Protein 6GHF (pdb70)

Radius of gyration: 22.32 Å; Cα contacts (8 Å, |Δi|>4): 553; chains: 2; bounding box: 52×51×59 Å

Nearest PDB structures (foldseek):
  6ghf-assembly1_B  TM=1.005E+00  e=4.040E-38  synthetic construct
  7dwf-assembly2_B  TM=9.422E-01  e=3.151E-17  Salix babylonica
  7dwe-assembly1_A  TM=9.099E-01  e=1.909E-17  Salix babylonica
  8a0p-assembly1_A  TM=9.047E-01  e=6.147E-17  Populus trichocarpa
  7zvp-assembly1_A  TM=9.315E-01  e=9.408E-16  Populus trichocarpa

Secondary structure (DSSP, 8-state):
---EEE--TT-HHHHHHHHHHHHTT---EEE---SSS--HHHHTT-TTT--S-EEEETTEEEESHHHHHHHHHHH--SS-SS-SSHHHHHHHHHHHHHHHHHGGGTTTTTT--THHHHT--HHHHHHHHHHHHH--SSSSSSSSSS--HHHHHTHHHHTHHHHHTTTTT-----TTT-HHHHHHHTTTTSSTTHHHHS--HHHHHHHH--/---EEEE-SS-HHHHHHHHHHHHTT---EEEE--SSS--HHHHTT-TTT--S-EEEETTEEEESHHHHHHHHHTTS-SS--S-SSHHHHHHHHHHHHHHHHHGGGGGGTTS--HHHHHT--HHHHHHHHTTTTT-SSSSSSSSSSS--HHHHHTHHHHTTTTTTHHHHT---SSTTT-HHHHTTGGGGT--TTHHHHS--HHHHHHH-

Solvent-accessible surface area: 21646 Å² total; per-residue (Å²): 140,93,18,40,1,10,0,45,160,34,16,24,77,4,4,4,2,22,0,0,2,70,25,3,57,13,142,54,97,70,75,107,18,149,155,52,137,55,41,118,66,0,58,160,49,2,78,52,39,102,89,18,6,0,0,0,25,67,86,152,35,1,10,36,9,48,8,0,1,7,9,2,15,98,57,68,180,111,45,83,5,15,34,102,67,44,39,121,49,0,60,13,12,12,47,2,65,15,1,69,72,2,32,127,3,33,50,28,2,41,95,64,62,164,110,102,18,141,160,51,144,32,5,61,101,19,0,86,40,2,12,138,61,26,54,7,96,146,116,123,26,36,20,50,101,78,1,0,4,2,0,1,0,0,1,13,0,0,8,21,6,38,24,16,10,92,50,39,229,69,139,8,16,18,74,138,100,2,70,44,2,68,152,5,7,64,2,57,63,78,38,100,59,2,140,103,28,14,29,86,182,116,68,20,66,86,145,91,151,114,17,42,0,7,0,51,144,36,13,32,78,3,4,6,0,19,0,0,0,27,38,18,70,35,148,52,108,72,57,114,22,121,160,53,130,51,41,83,59,5,54,140,37,1,81,48,58,106,139,15,6,0,0,0,15,94,105,138,33,2,10,51,11,18,2,0,0,8,11,0,3,38,70,74,104,145,53,87,13,14,39,115,57,40,54,122,31,0,45,14,22,13,57,0,72,15,4,45,73,13,32,124,24,18,44,50,6,5,92,77,52,156,91,63,51,153,164,31,147,28,4,58,125,16,3,75,23,7,22,135,65,28,66,38,98,163,98,118,31,30,24,53,85,108,8,2,5,4,3,4,0,1,2,12,4,3,8,15,5,38,17,18,13,67,52,33,192,59,152,4,10,22,46,155,89,0,66,80,4,63,133,18,16,93,8,43,64,101,31,96,44,1,113,104,30,9,32,90,149,97,71,17,46,68,123,52,112,128

B-factor: mean 82.18, std 32.23, range [24.27, 216.81]

Sequence (418 aa):
EEVKVYGMMASPFVSRVEIALKLKGVEYKYELEKFGNFSDTLIKYNPVYKKVPVFVHNDRPISESLVILEYIDETWKQNPLLPSDPYKRALVRFWTKFIDDKCLSAARKATFSIDEKEREKGIEETEEAFQILENELKDKFFGGDEIGIVDIAGIFIAFWFPIVQEATRLKLFTSEKFPKLHKWSEDLSNHPIVKEILPPRESLLAYFEEVKVYGMMASPFVSRVEIALKLKGVEYKYELEKFGNFSDTLIKYNPVYKKVPVFVHNDRPISESLVILEYIDETWKQNPLLPSDPYKRALVRFWTKFIDDKCLSAARKATFSIDEKEREKGIEETEEAFQILENELKDKFFGGDEIGIVDIAGIFIAFWFPIVQEATRLKLFTSEKFPKLHKWSEDLSNHPIVKEILPPRESLLAYFKA

Foldseek 3Di:
DWKEWEEALADLLSLLLCVLCVLLVHDYDYDYFDPPDTDDLVCVQVVPPSDDGWIATPRRIDDDRLVSSVVSQPPRVRPHQADPDPPSSVVLVVLLVVLVVLCVVCVQLAPDDDVSNVVDDPNLVVLCVPLVPAQPPVAHGHDPNDHHSSLSSNLCPLAVVVLGNLRVVDDCQDCVRRVRCSVVSCSCCDDPVNVPSHPDRVVSNVVD/DAWEWEEALADLLSLLLVLLCPVLVHDYDYDHFDPPDTDDVVCVLVVDPPHDGWIDGPRHIDDDRLVSSVVCCPPSPDPHQADDDVPSSVVLVVLLVVLVVCVVLLVQQFVDDDPSNVVDPVVLVVLCVPCVPQVPVVAPHHDPNDHHSSLSSNVCPLAVSVLRNVQVPDDSDDCVSRVSCNVVSCVQVDDPRSPPSHDDRVVVSVVNND

Structure (mmCIF, N/CA/C/O backbone):
data_6GHF
#
_entry.id   6GHF
#
_cell.length_a   51.000
_cell.length_b   51.000
_cell.length_c   227.490
_cell.angle_alpha   90.00
_cell.angle_beta   90.00
_cell.angle_gamma   90.00
#
_symmetry.space_group_name_H-M   'P 43'
#
loop_
_atom_site.group_PDB
_atom_site.id
_atom_site.type_symbol
_atom_site.label_atom_id
_atom_site.label_alt_id
_atom_site.label_comp_id
_atom_site.label_asym_id
_atom_site.label_entity_id
_atom_site.label_seq_id
_atom_site.pdbx_PDB_ins_code
_atom_site.Cartn_x
_atom_site.Cartn_y
_atom_site.Cartn_z
_atom_site.occupancy
_atom_site.B_iso_or_equiv
_atom_site.auth_seq_id
_atom_site.auth_comp_id
_atom_site.auth_asym_id
_atom_site.auth_atom_id
_atom_site.pdbx_PDB_model_num
ATOM 1 N N . GLU A 1 6 ? -0.328 -15.315 33.887 1.00 60.26 6 GLU B N 1
ATOM 2 C CA . GLU A 1 6 ? -0.248 -15.697 35.321 1.00 58.72 6 GLU B CA 1
ATOM 3 C C . GLU A 1 6 ? 1.043 -16.468 35.564 1.00 59.72 6 GLU B C 1
ATOM 4 O O . GLU A 1 6 ? 1.918 -15.986 36.291 1.00 58.33 6 GLU B O 1
ATOM 6 N N . GLU A 1 7 ? 1.174 -17.632 34.919 1.00 64.60 7 GLU B N 1
ATOM 7 C CA . GLU A 1 7 ? 2.284 -18.550 35.162 1.00 71.44 7 GLU B CA 1
ATOM 8 C C . GLU A 1 7 ? 3.405 -18.354 34.140 1.00 71.59 7 GLU B C 1
ATOM 9 O O . GLU A 1 7 ? 3.151 -18.072 32.971 1.00 65.45 7 GLU B O 1
ATOM 15 N N . VAL A 1 8 ? 4.634 -18.528 34.628 1.00 70.29 8 VAL B N 1
ATOM 16 C CA . VAL A 1 8 ? 5.852 -18.475 33.816 1.00 61.49 8 VAL B CA 1
ATOM 17 C C . VAL A 1 8 ? 6.932 -19.352 34.478 1.00 60.53 8 VAL B C 1
ATOM 18 O O . VAL A 1 8 ? 7.300 -19.115 35.619 1.00 65.45 8 VAL B O 1
ATOM 22 N N . LYS A 1 9 ? 7.409 -20.371 33.768 1.00 56.66 9 LYS B N 1
ATOM 23 C CA . LYS A 1 9 ? 8.202 -21.468 34.368 1.00 53.10 9 LYS B CA 1
ATOM 24 C C . LYS A 1 9 ? 9.435 -21.787 33.547 1.00 48.47 9 LYS B C 1
ATOM 25 O O . LYS A 1 9 ? 9.370 -22.000 32.355 1.00 43.53 9 LYS B O 1
ATOM 31 N N . VAL A 1 10 ? 10.577 -21.809 34.209 1.00 48.69 10 VAL B N 1
ATOM 32 C CA . VAL A 1 10 ? 11.864 -22.101 33.597 1.00 50.12 10 VAL B CA 1
ATOM 33 C C . VAL A 1 10 ? 12.356 -23.465 34.067 1.00 48.55 10 VAL B C 1
ATOM 34 O O . VAL A 1 10 ? 12.098 -23.858 35.201 1.00 54.92 10 VAL B O 1
ATOM 38 N N . TYR A 1 11 ? 13.046 -24.186 33.187 1.00 45.43 11 TYR B N 1
ATOM 39 C CA . TYR A 1 11 ? 13.673 -25.450 33.533 1.00 48.41 11 TYR B CA 1
ATOM 40 C C . TYR A 1 11 ? 15.165 -25.330 33.255 1.00 46.04 11 TYR B C 1
ATOM 41 O O . TYR A 1 11 ? 15.547 -24.948 32.127 1.00 44.06 11 TYR B O 1
ATOM 50 N N . GLY A 1 12 ? 16.003 -25.669 34.249 1.00 46.21 12 GLY B N 1
ATOM 51 C CA . GLY A 1 12 ? 17.453 -25.581 34.074 1.00 48.30 12 GLY B CA 1
ATOM 52 C C . GLY A 1 12 ? 18.291 -25.973 35.282 1.00 47.25 12 GLY B C 1
ATOM 53 O O . GLY A 1 12 ? 17.748 -26.382 36.285 1.00 38.58 12 GLY B O 1
ATOM 54 N N . MET A 1 13 ? 19.611 -25.838 35.153 1.00 51.91 13 MET B N 1
ATOM 55 C CA . MET A 1 13 ? 20.596 -26.312 36.134 1.00 57.89 13 MET B CA 1
ATOM 56 C C . MET A 1 13 ? 21.235 -25.130 36.898 1.00 63.54 13 MET B C 1
ATOM 57 O O . MET A 1 13 ? 20.898 -23.983 36.640 1.00 65.15 13 MET B O 1
ATOM 62 N N . MET A 1 14 ? 22.160 -25.400 37.827 1.00 66.78 14 MET B N 1
ATOM 63 C CA . MET A 1 14 ? 22.799 -24.350 38.644 1.00 67.80 14 MET B CA 1
ATOM 64 C C . MET A 1 14 ? 23.705 -23.383 37.872 1.00 73.41 14 MET B C 1
ATOM 65 O O . MET A 1 14 ? 23.967 -22.281 38.357 1.00 78.53 14 MET B O 1
ATOM 70 N N . ALA A 1 15 ? 24.231 -23.792 36.723 1.00 74.87 15 ALA B N 1
ATOM 71 C CA . ALA A 1 15 ? 25.291 -23.005 36.096 1.00 76.47 15 ALA B CA 1
ATOM 72 C C . ALA A 1 15 ? 25.420 -23.180 34.576 1.00 81.28 15 ALA B C 1
ATOM 73 O O . ALA A 1 15 ? 26.521 -23.005 34.024 1.00 79.09 15 ALA B O 1
ATOM 75 N N . SER A 1 16 ? 24.322 -23.476 33.882 1.00 76.32 16 SER B N 1
ATOM 76 C CA . SER A 1 16 ? 24.411 -23.510 32.420 1.00 72.02 16 SER B CA 1
ATOM 77 C C . SER A 1 16 ? 24.464 -22.066 31.882 1.00 74.16 16 SER B C 1
ATOM 78 O O . SER A 1 16 ? 23.613 -21.264 32.209 1.00 74.46 16 SER B O 1
ATOM 81 N N . PRO A 1 17 ? 25.473 -21.732 31.060 1.00 75.23 17 PRO B N 1
ATOM 82 C CA . PRO A 1 17 ? 25.465 -20.418 30.429 1.00 73.82 17 PRO B CA 1
ATOM 83 C C . PRO A 1 17 ? 24.242 -20.163 29.518 1.00 69.12 17 PRO B C 1
ATOM 84 O O . PRO A 1 17 ? 23.853 -19.012 29.358 1.00 68.53 17 PRO B O 1
ATOM 88 N N . PHE A 1 18 ? 23.634 -21.214 28.968 1.00 65.64 18 PHE B N 1
ATOM 89 C CA . PHE A 1 18 ? 22.383 -21.064 28.190 1.00 65.38 18 PHE B CA 1
ATOM 90 C C . PHE A 1 18 ? 21.182 -20.754 29.105 1.00 61.43 18 PHE B C 1
ATOM 91 O O . PHE A 1 18 ? 20.350 -19.881 28.794 1.00 54.51 18 PHE B O 1
ATOM 99 N N . VAL A 1 19 ? 21.080 -21.460 30.232 1.00 55.83 19 VAL B N 1
ATOM 100 C CA . VAL A 1 19 ? 19.982 -21.173 31.152 1.00 51.12 19 VAL B CA 1
ATOM 101 C C . VAL A 1 19 ? 20.162 -19.769 31.739 1.00 50.46 19 VAL B C 1
ATOM 102 O O . VAL A 1 19 ? 19.187 -19.099 32.047 1.00 55.30 19 VAL B O 1
ATOM 106 N N . SER A 1 20 ? 21.401 -19.340 31.908 1.00 47.50 20 SER B N 1
ATOM 107 C CA . SER A 1 20 ? 21.696 -17.960 32.325 1.00 45.14 20 SER B CA 1
ATOM 108 C C . SER A 1 20 ? 21.187 -16.940 31.313 1.00 42.89 20 SER B C 1
ATOM 109 O O . SER A 1 20 ? 20.571 -15.956 31.698 1.00 38.32 20 SER B O 1
ATOM 112 N N . ARG A 1 21 ? 21.436 -17.189 30.035 1.00 43.52 21 ARG B N 1
ATOM 113 C CA . ARG A 1 21 ? 21.088 -16.176 29.027 1.00 47.94 21 ARG B CA 1
ATOM 114 C C . ARG A 1 21 ? 19.574 -15.959 28.922 1.00 54.18 21 ARG B C 1
ATOM 115 O O . ARG A 1 21 ? 19.134 -14.868 28.536 1.00 56.23 21 ARG B O 1
ATOM 123 N N . VAL A 1 22 ? 18.784 -16.966 29.317 1.00 54.90 22 VAL B N 1
ATOM 124 C CA . VAL A 1 22 ? 17.333 -16.809 29.408 1.00 49.81 22 VAL B CA 1
ATOM 125 C C . VAL A 1 22 ? 16.968 -15.968 30.625 1.00 44.26 22 VAL B C 1
ATOM 126 O O . VAL A 1 22 ? 16.245 -14.996 30.491 1.00 45.24 22 VAL B O 1
ATOM 130 N N . GLU A 1 23 ? 17.471 -16.358 31.800 1.00 43.11 23 GLU B N 1
ATOM 131 C CA . GLU A 1 23 ? 17.120 -15.697 33.052 1.00 44.14 23 GLU B CA 1
ATOM 132 C C . GLU A 1 23 ? 17.388 -14.179 33.010 1.00 42.40 23 GLU B C 1
ATOM 133 O O . GLU A 1 23 ? 16.546 -13.385 33.450 1.00 41.98 23 GLU B O 1
ATOM 139 N N . ILE A 1 24 ? 18.534 -13.791 32.446 1.00 41.21 24 ILE B N 1
ATOM 140 C CA . ILE A 1 24 ? 18.952 -12.389 32.437 1.00 40.41 24 ILE B CA 1
ATOM 141 C C . ILE A 1 24 ? 17.960 -11.620 31.603 1.00 40.48 24 ILE B C 1
ATOM 142 O O . ILE A 1 24 ? 17.397 -10.616 32.068 1.00 41.15 24 ILE B O 1
ATOM 147 N N . ALA A 1 25 ? 17.727 -12.111 30.385 1.00 43.51 25 ALA B N 1
ATOM 148 C CA . ALA A 1 25 ? 16.774 -11.460 29.483 1.00 50.57 25 ALA B CA 1
ATOM 149 C C . ALA A 1 25 ? 15.420 -11.347 30.168 1.00 49.00 25 ALA B C 1
ATOM 150 O O . ALA A 1 25 ? 14.817 -10.268 30.187 1.00 43.99 25 ALA B O 1
ATOM 152 N N . LEU A 1 26 ? 14.972 -12.468 30.739 1.00 51.35 26 LEU B N 1
ATOM 153 C CA . LEU A 1 26 ? 13.687 -12.519 31.424 1.00 51.25 26 LEU B CA 1
ATOM 154 C C . LEU A 1 26 ? 13.655 -11.597 32.635 1.00 54.31 26 LEU B C 1
ATOM 155 O O . LEU A 1 26 ? 12.611 -10.974 32.911 1.00 52.97 26 LEU B O 1
ATOM 160 N N . LYS A 1 27 ? 14.783 -11.476 33.340 1.00 61.77 27 LYS B N 1
ATOM 161 C CA . LYS A 1 27 ? 14.812 -10.656 34.545 1.00 68.47 27 LYS B CA 1
ATOM 162 C C . LYS A 1 27 ? 14.901 -9.164 34.239 1.00 70.08 27 LYS B C 1
ATOM 163 O O . LYS A 1 27 ? 14.225 -8.361 34.906 1.00 80.50 27 LYS B O 1
ATOM 169 N N . LEU A 1 28 ? 15.655 -8.767 33.207 1.00 64.72 28 LEU B N 1
ATOM 170 C CA . LEU A 1 28 ? 15.604 -7.366 32.762 1.00 63.14 28 LEU B CA 1
ATOM 171 C C . LEU A 1 28 ? 14.170 -6.944 32.429 1.00 68.70 28 LEU B C 1
ATOM 172 O O . LEU A 1 28 ? 13.800 -5.809 32.730 1.00 70.03 28 LEU B O 1
ATOM 177 N N . LYS A 1 29 ? 13.363 -7.856 31.869 1.00 69.47 29 LYS B N 1
ATOM 178 C CA . LYS A 1 29 ? 11.971 -7.542 31.519 1.00 68.25 29 LYS B CA 1
ATOM 179 C C . LYS A 1 29 ? 11.093 -7.184 32.725 1.00 66.40 29 LYS B C 1
ATOM 180 O O . LYS A 1 29 ? 10.016 -6.588 32.553 1.00 71.84 29 LYS B O 1
ATOM 186 N N . GLY A 1 30 ? 11.546 -7.533 33.929 1.00 60.49 30 GLY B N 1
ATOM 187 C CA . GLY A 1 30 ? 10.754 -7.312 35.126 1.00 55.94 30 GLY B CA 1
ATOM 188 C C . GLY A 1 30 ? 9.646 -8.338 35.202 1.00 50.16 30 GLY B C 1
ATOM 189 O O . GLY A 1 30 ? 8.492 -7.989 35.461 1.00 46.03 30 GLY B O 1
ATOM 190 N N . VAL A 1 31 ? 10.009 -9.599 34.971 1.00 48.54 31 VAL B N 1
ATOM 191 C CA . VAL A 1 31 ? 9.060 -10.692 34.956 1.00 48.44 31 VAL B CA 1
ATOM 192 C C . VAL A 1 31 ? 9.465 -11.722 36.009 1.00 51.15 31 VAL B C 1
ATOM 193 O O . VAL A 1 31 ? 10.652 -12.070 36.146 1.00 46.50 31 VAL B O 1
ATOM 197 N N . GLU A 1 32 ? 8.461 -12.178 36.761 1.00 55.84 32 GLU B N 1
ATOM 198 C CA . GLU A 1 32 ? 8.640 -13.224 37.746 1.00 59.36 32 GLU B CA 1
ATOM 199 C C . GLU A 1 32 ? 8.829 -14.527 37.004 1.00 52.64 32 GLU B C 1
ATOM 200 O O . GLU A 1 32 ? 8.634 -14.580 35.802 1.00 51.72 32 GLU B O 1
ATOM 206 N N . TYR A 1 33 ? 9.309 -15.548 37.707 1.00 46.34 33 TYR B N 1
ATOM 207 C CA . TYR A 1 33 ? 9.600 -16.835 37.102 1.00 46.99 33 TYR B CA 1
ATOM 208 C C . TYR A 1 33 ? 9.924 -17.884 38.142 1.00 49.85 33 TYR B C 1
ATOM 209 O O . TYR A 1 33 ? 10.891 -17.740 38.886 1.00 50.63 33 TYR B O 1
ATOM 218 N N . LYS A 1 34 ? 9.107 -18.938 38.223 1.00 54.56 34 LYS B N 1
ATOM 219 C CA . LYS A 1 34 ? 9.474 -20.116 38.988 1.00 57.48 34 LYS B CA 1
ATOM 220 C C . LYS A 1 34 ? 10.639 -20.767 38.258 1.00 59.38 34 LYS B C 1
ATOM 221 O O . LYS A 1 34 ? 10.756 -20.689 37.032 1.00 55.30 34 LYS B O 1
ATOM 227 N N . TYR A 1 35 ? 11.518 -21.401 39.022 1.00 64.30 35 TYR B N 1
ATOM 228 C CA . TYR A 1 35 ? 12.685 -22.056 38.453 1.00 69.05 35 TYR B CA 1
ATOM 229 C C . TYR A 1 35 ? 12.734 -23.437 39.047 1.00 69.76 35 TYR B C 1
ATOM 230 O O . TYR A 1 35 ? 12.847 -23.589 40.270 1.00 92.67 35 TYR B O 1
ATOM 239 N N . GLU A 1 36 ? 12.616 -24.440 38.184 1.00 61.61 36 GLU B N 1
ATOM 240 C CA . GLU A 1 36 ? 12.683 -25.836 38.595 1.00 64.52 36 GLU B CA 1
ATOM 241 C C . GLU A 1 36 ? 13.954 -26.488 38.074 1.00 64.30 36 GLU B C 1
ATOM 242 O O . GLU A 1 36 ? 14.216 -26.445 36.873 1.00 59.83 36 GLU B O 1
ATOM 248 N N . LEU A 1 37 ? 14.722 -27.090 38.989 1.00 65.56 37 LEU B N 1
ATOM 249 C CA . LEU A 1 37 ? 16.047 -27.578 38.633 1.00 71.51 37 LEU B CA 1
ATOM 250 C C . LEU A 1 37 ? 15.962 -28.924 37.908 1.00 79.35 37 LEU B C 1
ATOM 251 O O . LEU A 1 37 ? 14.883 -29.535 37.871 1.00 79.37 37 LEU B O 1
ATOM 256 N N . GLU A 1 38 ? 17.078 -29.380 37.344 1.00 81.57 38 GLU B N 1
ATOM 257 C CA . GLU A 1 38 ? 17.122 -30.650 36.605 1.00 76.51 38 GLU B CA 1
ATOM 258 C C . GLU A 1 38 ? 18.464 -31.316 36.787 1.00 88.95 38 GLU B C 1
ATOM 259 O O . GLU A 1 38 ? 19.459 -30.644 37.064 1.00 99.25 38 GLU B O 1
ATOM 265 N N . LYS A 1 39 ? 18.507 -32.641 36.635 1.00 102.77 39 LYS B N 1
ATOM 266 C CA . LYS A 1 39 ? 19.710 -33.414 36.964 1.00 114.06 39 LYS B CA 1
ATOM 267 C C . LYS A 1 39 ? 20.738 -33.328 35.850 1.00 124.74 39 LYS B C 1
ATOM 268 O O . LYS A 1 39 ? 20.379 -33.389 34.700 1.00 141.48 39 LYS B O 1
ATOM 274 N N . PHE A 1 40 ? 22.013 -33.183 36.212 1.00 134.55 40 PHE B N 1
ATOM 275 C CA . PHE A 1 40 ? 23.147 -33.156 35.252 1.00 136.25 40 PHE B CA 1
ATOM 276 C C . PHE A 1 40 ? 23.103 -34.336 34.272 1.00 146.28 40 PHE B C 1
ATOM 277 O O . PHE A 1 40 ? 23.357 -34.142 33.082 1.00 147.32 40 PHE B O 1
ATOM 285 N N . GLY A 1 41 ? 22.772 -35.532 34.777 1.00 150.11 41 GLY B N 1
ATOM 286 C CA . GLY A 1 41 ? 22.642 -36.742 33.947 1.00 145.76 41 GLY B CA 1
ATOM 287 C C . GLY A 1 41 ? 21.244 -36.963 33.372 1.00 135.18 41 GLY B C 1
ATOM 288 O O . GLY A 1 41 ? 20.820 -36.267 32.431 1.00 123.42 41 GLY B O 1
ATOM 289 N N . ASN A 1 42 ? 20.523 -37.922 33.943 1.00 121.88 42 ASN B N 1
ATOM 290 C CA . ASN A 1 42 ? 19.166 -38.249 33.491 1.00 112.25 42 ASN B CA 1
ATOM 291 C C . ASN A 1 42 ? 18.171 -37.277 34.148 1.00 103.72 42 ASN B C 1
ATOM 292 O O . ASN A 1 42 ? 18.227 -37.039 35.341 1.00 95.69 42 ASN B O 1
ATOM 297 N N . PHE A 1 43 ? 17.262 -36.723 33.347 1.00 98.02 43 PHE B N 1
ATOM 298 C CA . PHE A 1 43 ? 16.423 -35.580 33.736 1.00 90.47 43 PHE B CA 1
ATOM 299 C C . PHE A 1 43 ? 15.074 -36.060 34.304 1.00 80.93 43 PHE B C 1
ATOM 300 O O . PHE A 1 43 ? 14.907 -37.235 34.605 1.00 73.08 43 PHE B O 1
ATOM 308 N N . SER A 1 44 ? 14.128 -35.135 34.463 1.00 78.77 44 SER B N 1
ATOM 309 C CA . SER A 1 44 ? 12.730 -35.433 34.784 1.00 80.20 44 SER B CA 1
ATOM 310 C C . SER A 1 44 ? 11.869 -35.722 33.546 1.00 83.90 44 SER B C 1
ATOM 311 O O . SER A 1 44 ? 12.284 -35.468 32.425 1.00 88.75 44 SER B O 1
ATOM 314 N N . ASP A 1 45 ? 10.662 -36.223 33.777 1.00 87.16 45 ASP B N 1
ATOM 315 C CA . ASP A 1 45 ? 9.729 -36.567 32.686 1.00 88.08 45 ASP B CA 1
ATOM 316 C C . ASP A 1 45 ? 8.939 -35.370 32.176 1.00 84.89 45 ASP B C 1
ATOM 317 O O . ASP A 1 45 ? 8.771 -35.218 30.969 1.00 84.58 45 ASP B O 1
ATOM 322 N N . THR A 1 46 ? 8.467 -34.511 33.078 1.00 90.03 46 THR B N 1
ATOM 323 C CA . THR A 1 46 ? 7.674 -33.328 32.668 1.00 88.87 46 THR B CA 1
ATOM 324 C C . THR A 1 46 ? 8.455 -32.315 31.809 1.00 85.86 46 THR B C 1
ATOM 325 O O . THR A 1 46 ? 7.858 -31.559 31.059 1.00 82.99 46 THR B O 1
ATOM 329 N N . LEU A 1 47 ? 9.794 -32.415 31.841 1.00 81.17 47 LEU B N 1
ATOM 330 C CA . LEU A 1 47 ? 10.679 -31.656 30.967 1.00 75.70 47 LEU B CA 1
ATOM 331 C C . LEU A 1 47 ? 10.943 -32.366 29.648 1.00 75.62 47 LEU B C 1
ATOM 332 O O . LEU A 1 47 ? 10.898 -31.732 28.589 1.00 70.36 47 LEU B O 1
ATOM 337 N N . ILE A 1 48 ? 11.188 -33.664 29.706 1.00 80.61 48 ILE B N 1
ATOM 338 C CA . ILE A 1 48 ? 11.334 -34.488 28.511 1.00 83.78 48 ILE B CA 1
ATOM 339 C C . ILE A 1 48 ? 10.007 -34.568 27.724 1.00 84.25 48 ILE B C 1
ATOM 340 O O . ILE A 1 48 ? 10.015 -34.862 26.536 1.00 88.11 48 ILE B O 1
ATOM 345 N N . LYS A 1 49 ? 8.874 -34.301 28.379 1.00 86.60 49 LYS B N 1
ATOM 346 C CA . LYS A 1 49 ? 7.616 -34.142 27.682 1.00 92.22 49 LYS B CA 1
ATOM 347 C C . LYS A 1 49 ? 7.582 -32.805 26.970 1.00 96.56 49 LYS B C 1
ATOM 348 O O . LYS A 1 49 ? 6.946 -32.669 25.921 1.00 101.69 49 LYS B O 1
ATOM 354 N N . TYR A 1 50 ? 8.248 -31.819 27.557 1.00 95.41 50 TYR B N 1
ATOM 355 C CA . TYR A 1 50 ? 8.345 -30.483 26.966 1.00 92.63 50 TYR B CA 1
ATOM 356 C C . TYR A 1 50 ? 9.455 -30.281 25.918 1.00 96.37 50 TYR B C 1
ATOM 357 O O . TYR A 1 50 ? 9.345 -29.408 25.061 1.00 106.28 50 TYR B O 1
ATOM 366 N N . ASN A 1 51 ? 10.512 -31.085 25.972 1.00 96.20 51 ASN B N 1
ATOM 367 C CA . ASN A 1 51 ? 11.484 -31.176 24.882 1.00 101.12 51 ASN B CA 1
ATOM 368 C C . ASN A 1 51 ? 11.842 -32.644 24.613 1.00 114.73 51 ASN B C 1
ATOM 369 O O . ASN A 1 51 ? 12.960 -33.084 24.892 1.00 125.41 51 ASN B O 1
ATOM 374 N N . PRO A 1 52 ? 10.909 -33.393 23.994 1.00 116.76 52 PRO B N 1
ATOM 375 C CA . PRO A 1 52 ? 11.224 -34.780 23.639 1.00 110.60 52 PRO B CA 1
ATOM 376 C C . PRO A 1 52 ? 12.250 -34.894 22.523 1.00 105.39 52 PRO B C 1
ATOM 377 O O . PRO A 1 52 ? 12.844 -35.949 22.361 1.00 117.16 52 PRO B O 1
ATOM 381 N N . VAL A 1 53 ? 12.467 -33.809 21.777 1.00 97.26 53 VAL B N 1
ATOM 382 C CA . VAL A 1 53 ? 13.337 -33.829 20.620 1.00 97.78 53 VAL B CA 1
ATOM 383 C C . VAL A 1 53 ? 14.820 -33.785 21.027 1.00 94.50 53 VAL B C 1
ATOM 384 O O . VAL A 1 53 ? 15.592 -34.690 20.727 1.00 87.99 53 VAL B O 1
ATOM 388 N N . TYR A 1 54 ? 15.199 -32.740 21.752 1.00 95.80 54 TYR B N 1
ATOM 389 C CA . TYR A 1 54 ? 16.571 -32.543 22.216 1.00 94.52 54 TYR B CA 1
ATOM 390 C C . TYR A 1 54 ? 16.788 -33.168 23.599 1.00 87.35 54 TYR B C 1
ATOM 391 O O . TYR A 1 54 ? 17.872 -33.688 23.864 1.00 76.04 54 TYR B O 1
ATOM 400 N N . LYS A 1 55 ? 15.779 -33.097 24.476 1.00 80.52 55 LYS B N 1
ATOM 401 C CA . LYS A 1 55 ? 15.926 -33.454 25.896 1.00 75.86 55 LYS B CA 1
ATOM 402 C C . LYS A 1 55 ? 17.076 -32.665 26.527 1.00 73.83 55 LYS B C 1
ATOM 403 O O . LYS A 1 55 ? 17.982 -33.225 27.182 1.00 76.90 55 LYS B O 1
ATOM 409 N N . LYS A 1 56 ? 16.985 -31.350 26.317 1.00 68.42 56 LYS B N 1
ATOM 410 C CA . LYS A 1 56 ? 17.992 -30.397 26.734 1.00 58.98 56 LYS B CA 1
ATOM 411 C C . LYS A 1 56 ? 17.337 -29.184 27.427 1.00 51.05 56 LYS B C 1
ATOM 412 O O . LYS A 1 56 ? 16.349 -28.655 26.979 1.00 41.51 56 LYS B O 1
ATOM 418 N N . VAL A 1 57 ? 17.921 -28.761 28.532 1.00 51.52 57 VAL B N 1
ATOM 419 C CA . VAL A 1 57 ? 17.673 -27.401 29.076 1.00 53.70 57 VAL B CA 1
ATOM 420 C C . VAL A 1 57 ? 18.493 -26.376 28.295 1.00 47.75 57 VAL B C 1
ATOM 421 O O . VAL A 1 57 ? 19.515 -26.744 27.746 1.00 49.91 57 VAL B O 1
ATOM 425 N N . PRO A 1 58 ? 18.095 -25.099 28.239 1.00 45.20 58 PRO B N 1
ATOM 426 C CA . PRO A 1 58 ? 16.982 -24.523 28.996 1.00 43.26 58 PRO B CA 1
ATOM 427 C C . PRO A 1 58 ? 15.709 -24.669 28.247 1.00 38.99 58 PRO B C 1
ATOM 428 O O . PRO A 1 58 ? 15.655 -24.376 27.045 1.00 37.85 58 PRO B O 1
ATOM 432 N N . VAL A 1 59 ? 14.688 -25.140 28.951 1.00 38.43 59 VAL B N 1
ATOM 433 C CA . VAL A 1 59 ? 13.341 -25.232 28.398 1.00 41.35 59 VAL B CA 1
ATOM 434 C C . VAL A 1 59 ? 12.506 -24.197 29.116 1.00 41.54 59 VAL B C 1
ATOM 435 O O . VAL A 1 59 ? 12.522 -24.145 30.342 1.00 47.79 59 VAL B O 1
ATOM 439 N N . PHE A 1 60 ? 11.802 -23.371 28.359 1.00 40.55 60 PHE B N 1
ATOM 440 C CA . PHE A 1 60 ? 11.043 -22.253 28.919 1.00 42.09 60 PHE B CA 1
ATOM 441 C C . PHE A 1 60 ? 9.592 -22.462 28.569 1.00 47.95 60 PHE B C 1
ATOM 442 O O . PHE A 1 60 ? 9.240 -22.596 27.402 1.00 56.66 60 PHE B O 1
ATOM 450 N N . VAL A 1 61 ? 8.742 -22.489 29.579 1.00 49.56 61 VAL B N 1
ATOM 451 C CA . VAL A 1 61 ? 7.308 -22.638 29.382 1.00 51.86 61 VAL B CA 1
ATOM 452 C C . VAL A 1 61 ? 6.630 -21.474 30.097 1.00 52.27 61 VAL B C 1
ATOM 453 O O . VAL A 1 61 ? 7.162 -20.953 31.054 1.00 50.59 61 VAL B O 1
ATOM 457 N N . HIS A 1 62 ? 5.458 -21.080 29.650 1.00 56.32 62 HIS B N 1
ATOM 458 C CA . HIS A 1 62 ? 4.619 -20.182 30.444 1.00 66.21 62 HIS B CA 1
ATOM 459 C C . HIS A 1 62 ? 3.139 -20.423 30.103 1.00 77.02 62 HIS B C 1
ATOM 460 O O . HIS A 1 62 ? 2.790 -20.569 28.921 1.00 77.27 62 HIS B O 1
ATOM 467 N N . ASN A 1 63 ? 2.285 -20.483 31.135 1.00 77.06 63 ASN B N 1
ATOM 468 C CA . ASN A 1 63 ? 0.908 -21.029 31.008 1.00 70.73 63 ASN B CA 1
ATOM 469 C C . ASN A 1 63 ? 0.956 -22.405 30.335 1.00 72.89 63 ASN B C 1
ATOM 470 O O . ASN A 1 63 ? 0.235 -22.691 29.371 1.00 73.34 63 ASN B O 1
ATOM 475 N N . ASP A 1 64 ? 1.875 -23.229 30.850 1.00 77.45 64 ASP B N 1
ATOM 476 C CA . ASP A 1 64 ? 2.141 -24.594 30.391 1.00 78.80 64 ASP B CA 1
ATOM 477 C C . ASP A 1 64 ? 2.627 -24.761 28.939 1.00 81.98 64 ASP B C 1
ATOM 478 O O . ASP A 1 64 ? 2.842 -25.884 28.528 1.00 82.79 64 ASP B O 1
ATOM 483 N N . ARG A 1 65 ? 2.821 -23.689 28.181 1.00 79.65 65 ARG B N 1
ATOM 484 C CA . ARG A 1 65 ? 3.164 -23.779 26.757 1.00 80.85 65 ARG B CA 1
ATOM 485 C C . ARG A 1 65 ? 4.675 -23.628 26.565 1.00 75.45 65 ARG B C 1
ATOM 486 O O . ARG A 1 65 ? 5.216 -22.551 26.854 1.00 89.94 65 ARG B O 1
ATOM 494 N N . PRO A 1 66 ? 5.372 -24.687 26.093 1.00 62.49 66 PRO B N 1
ATOM 495 C CA . PRO A 1 66 ? 6.833 -24.688 26.141 1.00 54.59 66 PRO B CA 1
ATOM 496 C C . PRO A 1 66 ? 7.504 -23.991 24.999 1.00 49.08 66 PRO B C 1
ATOM 497 O O . PRO A 1 66 ? 6.920 -23.827 23.959 1.00 51.14 66 PRO B O 1
ATOM 501 N N . ILE A 1 67 ? 8.744 -23.587 25.208 1.00 48.14 67 ILE B N 1
ATOM 502 C CA . ILE A 1 67 ? 9.627 -23.077 24.158 1.00 49.35 67 ILE B CA 1
ATOM 503 C C . ILE A 1 67 ? 11.042 -23.622 24.430 1.00 51.30 67 ILE B C 1
ATOM 504 O O . ILE A 1 67 ? 11.742 -23.148 25.332 1.00 46.70 67 ILE B O 1
ATOM 509 N N . SER A 1 68 ? 11.451 -24.633 23.670 1.00 55.21 68 SER B N 1
ATOM 510 C CA . SER A 1 68 ? 12.768 -25.240 23.843 1.00 54.94 68 SER B CA 1
ATOM 511 C C . SER A 1 68 ? 13.823 -24.482 23.043 1.00 55.74 68 SER B C 1
ATOM 512 O O . SER A 1 68 ? 13.509 -23.720 22.141 1.00 53.09 68 SER B O 1
ATOM 515 N N . GLU A 1 69 ? 15.085 -24.728 23.377 1.00 62.86 69 GLU B N 1
ATOM 516 C CA . GLU A 1 69 ? 16.247 -24.044 22.794 1.00 69.50 69 GLU B CA 1
ATOM 517 C C . GLU A 1 69 ? 16.358 -22.599 23.231 1.00 64.28 69 GLU B C 1
ATOM 518 O O . GLU A 1 69 ? 15.370 -21.934 23.351 1.00 57.31 69 GLU B O 1
ATOM 524 N N . SER A 1 70 ? 17.574 -22.117 23.462 1.00 67.20 70 SER B N 1
ATOM 525 C CA . SER A 1 70 ? 17.801 -20.865 24.214 1.00 67.39 70 SER B CA 1
ATOM 526 C C . SER A 1 70 ? 17.753 -19.629 23.329 1.00 66.00 70 SER B C 1
ATOM 527 O O . SER A 1 70 ? 17.130 -18.630 23.687 1.00 62.82 70 SER B O 1
ATOM 530 N N . LEU A 1 71 ? 18.399 -19.699 22.168 1.00 65.01 71 LEU B N 1
ATOM 531 C CA . LEU A 1 71 ? 18.456 -18.515 21.304 1.00 63.33 71 LEU B CA 1
ATOM 532 C C . LEU A 1 71 ? 17.109 -18.189 20.655 1.00 55.88 71 LEU B C 1
ATOM 533 O O . LEU A 1 71 ? 16.904 -17.048 20.241 1.00 53.75 71 LEU B O 1
ATOM 538 N N . VAL A 1 72 ? 16.203 -19.163 20.585 1.00 50.53 72 VAL B N 1
ATOM 539 C CA . VAL A 1 72 ? 14.820 -18.910 20.139 1.00 49.21 72 VAL B CA 1
ATOM 540 C C . VAL A 1 72 ? 13.963 -18.345 21.256 1.00 49.35 72 VAL B C 1
ATOM 541 O O . VAL A 1 72 ? 13.052 -17.551 20.993 1.00 54.79 72 VAL B O 1
ATOM 545 N N . ILE A 1 73 ? 14.252 -18.737 22.502 1.00 47.42 73 ILE B N 1
ATOM 546 C CA . ILE A 1 73 ? 13.545 -18.192 23.672 1.00 43.43 73 ILE B CA 1
ATOM 547 C C . ILE A 1 73 ? 13.798 -16.694 23.792 1.00 42.84 73 ILE B C 1
ATOM 548 O O . ILE A 1 73 ? 12.863 -15.940 24.049 1.00 41.19 73 ILE B O 1
ATOM 553 N N . LEU A 1 74 ? 15.058 -16.283 23.620 1.00 43.95 74 LEU B N 1
ATOM 554 C CA . LEU A 1 74 ? 15.414 -14.867 23.696 1.00 49.72 74 LEU B CA 1
ATOM 555 C C . LEU A 1 74 ? 14.583 -14.017 22.757 1.00 57.46 74 LEU B C 1
ATOM 556 O O . LEU A 1 74 ? 14.109 -12.946 23.149 1.00 64.62 74 LEU B O 1
ATOM 561 N N . GLU A 1 75 ? 14.389 -14.497 21.535 1.00 64.14 75 GLU B N 1
ATOM 562 C CA . GLU A 1 75 ? 13.639 -13.724 20.551 1.00 68.60 75 GLU B CA 1
ATOM 563 C C . GLU A 1 75 ? 12.126 -13.792 20.780 1.00 70.14 75 GLU B C 1
ATOM 564 O O . GLU A 1 75 ? 11.386 -12.981 20.242 1.00 71.61 75 GLU B O 1
ATOM 570 N N . TYR A 1 76 ? 11.654 -14.767 21.553 1.00 69.21 76 TYR B N 1
ATOM 571 C CA . TYR A 1 76 ? 10.261 -14.761 21.999 1.00 69.22 76 TYR B CA 1
ATOM 572 C C . TYR A 1 76 ? 10.010 -13.627 23.014 1.00 68.66 76 TYR B C 1
ATOM 573 O O . TYR A 1 76 ? 9.107 -12.809 22.849 1.00 72.65 76 TYR B O 1
ATOM 582 N N . ILE A 1 77 ? 10.817 -13.588 24.064 1.00 63.31 77 ILE B N 1
ATOM 583 C CA . ILE A 1 77 ? 10.568 -12.680 25.192 1.00 60.72 77 ILE B CA 1
ATOM 584 C C . ILE A 1 77 ? 10.777 -11.233 24.787 1.00 60.04 77 ILE B C 1
ATOM 585 O O . ILE A 1 77 ? 10.165 -10.348 25.378 1.00 63.02 77 ILE B O 1
ATOM 590 N N . ASP A 1 78 ? 11.620 -10.973 23.787 1.00 55.60 78 ASP B N 1
ATOM 591 C CA . ASP A 1 78 ? 11.853 -9.602 23.379 1.00 57.27 78 ASP B CA 1
ATOM 592 C C . ASP A 1 78 ? 10.624 -9.011 22.691 1.00 60.30 78 ASP B C 1
ATOM 593 O O . ASP A 1 78 ? 10.349 -7.812 22.826 1.00 67.08 78 ASP B O 1
ATOM 598 N N . GLU A 1 79 ? 9.867 -9.833 21.961 1.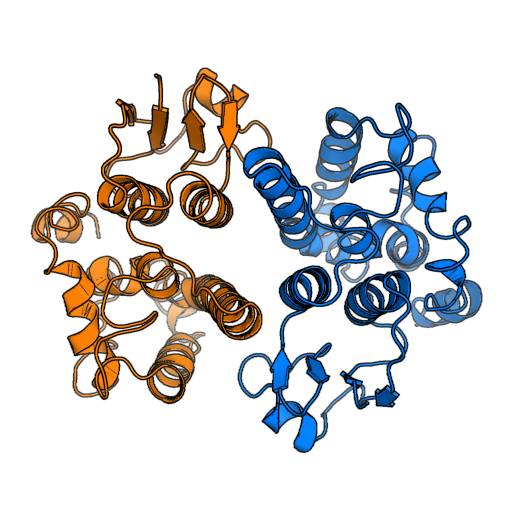00 57.00 79 GLU B N 1
ATOM 599 C CA . GLU A 1 79 ? 8.549 -9.374 21.474 1.00 57.54 79 GLU B CA 1
ATOM 600 C C . GLU A 1 79 ? 7.442 -10.188 22.143 1.00 58.69 79 GLU B C 1
ATOM 601 O O . GLU A 1 79 ? 6.746 -10.992 21.514 1.00 56.10 79 GLU B O 1
ATOM 607 N N . THR A 1 80 ? 7.335 -9.999 23.445 1.00 62.38 80 THR B N 1
ATOM 608 C CA . THR A 1 80 ? 6.138 -10.379 24.222 1.00 64.50 80 THR B CA 1
ATOM 609 C C . THR A 1 80 ? 5.998 -9.411 25.388 1.00 62.79 80 THR B C 1
ATOM 610 O O . THR A 1 80 ? 4.914 -8.907 25.671 1.00 67.15 80 THR B O 1
ATOM 614 N N . TRP A 1 81 ? 7.109 -9.158 26.065 1.00 56.56 81 TRP B N 1
ATOM 615 C CA . TRP A 1 81 ? 7.255 -8.072 26.998 1.00 56.06 81 TRP B CA 1
ATOM 616 C C . TRP A 1 81 ? 8.121 -7.028 26.320 1.00 60.59 81 TRP B C 1
ATOM 617 O O . TRP A 1 81 ? 9.308 -7.257 26.100 1.00 60.28 81 TRP B O 1
ATOM 628 N N . LYS A 1 82 ? 7.521 -5.890 25.989 1.00 72.66 82 LYS B N 1
ATOM 629 C CA . LYS A 1 82 ? 8.241 -4.779 25.351 1.00 86.89 82 LYS B CA 1
ATOM 630 C C . LYS A 1 82 ? 8.793 -3.740 26.348 1.00 96.29 82 LYS B C 1
ATOM 631 O O . LYS A 1 82 ? 8.762 -2.543 26.073 1.00 100.65 82 LYS B O 1
ATOM 637 N N . GLN A 1 83 ? 9.242 -4.204 27.515 1.00 104.69 83 GLN B N 1
ATOM 638 C CA . GLN A 1 83 ? 10.012 -3.413 28.460 1.00 107.78 83 GLN B CA 1
ATOM 639 C C . GLN A 1 83 ? 11.481 -3.835 28.320 1.00 101.04 83 GLN B C 1
ATOM 640 O O . GLN A 1 83 ? 11.806 -5.014 28.450 1.00 94.49 83 GLN B O 1
ATOM 646 N N . ASN A 1 84 ? 12.357 -2.844 28.153 1.00 99.67 84 ASN B N 1
ATOM 647 C CA . ASN A 1 84 ? 13.785 -3.021 27.871 1.00 99.56 84 ASN B CA 1
ATOM 648 C C . ASN A 1 84 ? 13.977 -3.920 26.650 1.00 92.17 84 ASN B C 1
ATOM 649 O O . ASN A 1 84 ? 14.104 -5.138 26.787 1.00 102.78 84 ASN B O 1
ATOM 654 N N . PRO A 1 85 ? 13.967 -3.339 25.435 1.00 75.44 85 PRO B N 1
ATOM 655 C CA . PRO A 1 85 ? 14.201 -4.163 24.258 1.00 75.93 85 PRO B CA 1
ATOM 656 C C . PRO A 1 85 ? 15.628 -4.708 24.224 1.00 84.77 85 PRO B C 1
ATOM 657 O O . PRO A 1 85 ? 16.576 -3.974 24.556 1.00 100.63 85 PRO B O 1
ATOM 661 N N . LEU A 1 86 ? 15.780 -5.980 23.858 1.00 82.31 86 LEU B N 1
ATOM 662 C CA . LEU A 1 86 ? 17.111 -6.571 23.648 1.00 75.16 86 LEU B CA 1
ATOM 663 C C . LEU A 1 86 ? 17.574 -6.348 22.196 1.00 69.02 86 LEU B C 1
ATOM 664 O O . LEU A 1 86 ? 18.679 -5.813 21.953 1.00 60.78 86 LEU B O 1
ATOM 669 N N . LEU A 1 87 ? 16.735 -6.750 21.235 1.00 66.17 87 LEU B N 1
ATOM 670 C CA . LEU A 1 87 ? 17.082 -6.643 19.812 1.00 68.73 87 LEU B CA 1
ATOM 671 C C . LEU A 1 87 ? 16.894 -5.218 19.325 1.00 77.84 87 LEU B C 1
ATOM 672 O O . LEU A 1 87 ? 15.955 -4.542 19.766 1.00 86.52 87 LEU B O 1
ATOM 677 N N . PRO A 1 88 ? 17.780 -4.748 18.419 1.00 85.97 88 PRO B N 1
ATOM 678 C CA . PRO A 1 88 ? 17.524 -3.531 17.666 1.00 90.79 88 PRO B CA 1
ATOM 679 C C . PRO A 1 88 ? 16.112 -3.433 17.093 1.00 95.58 88 PRO B C 1
ATOM 680 O O . PRO A 1 88 ? 15.425 -4.446 16.923 1.00 94.58 88 PRO B O 1
ATOM 684 N N . SER A 1 89 ? 15.677 -2.196 16.850 1.00 101.92 89 SER B N 1
ATOM 685 C CA . SER A 1 89 ? 14.323 -1.910 16.368 1.00 94.08 89 SER B CA 1
ATOM 686 C C . SER A 1 89 ? 14.262 -1.816 14.843 1.00 92.96 89 SER B C 1
ATOM 687 O O . SER A 1 89 ? 13.208 -2.049 14.258 1.00 89.54 89 SER B O 1
ATOM 690 N N . ASP A 1 90 ? 15.397 -1.501 14.213 1.00 96.81 90 ASP B N 1
ATOM 691 C CA . ASP A 1 90 ? 15.499 -1.386 12.759 1.00 98.01 90 ASP B CA 1
ATOM 692 C C . ASP A 1 90 ? 15.662 -2.781 12.139 1.00 90.21 90 ASP B C 1
ATOM 693 O O . ASP A 1 90 ? 16.545 -3.526 12.542 1.00 90.02 90 ASP B O 1
ATOM 698 N N . PRO A 1 91 ? 14.831 -3.118 11.139 1.00 82.64 91 PRO B N 1
ATOM 699 C CA . PRO A 1 91 ? 14.922 -4.450 10.536 1.00 84.91 91 PRO B CA 1
ATOM 700 C C . PRO A 1 91 ? 16.300 -4.875 9.985 1.00 84.72 91 PRO B C 1
ATOM 701 O O . PRO A 1 91 ? 16.598 -6.075 9.952 1.00 89.20 91 PRO B O 1
ATOM 705 N N . TYR A 1 92 ? 17.131 -3.922 9.567 1.00 82.55 92 TYR B N 1
ATOM 706 C CA . TYR A 1 92 ? 18.438 -4.291 9.039 1.00 78.30 92 TYR B CA 1
ATOM 707 C C . TYR A 1 92 ? 19.451 -4.568 10.144 1.00 77.09 92 TYR B C 1
ATOM 708 O O . TYR A 1 92 ? 20.098 -5.612 10.137 1.00 67.23 92 TYR B O 1
ATOM 717 N N . LYS A 1 93 ? 19.615 -3.642 11.072 1.00 79.50 93 LYS B N 1
ATOM 718 C CA . LYS A 1 93 ? 20.552 -3.839 12.186 1.00 78.51 93 LYS B CA 1
ATOM 719 C C . LYS A 1 93 ? 20.094 -4.960 13.111 1.00 75.33 93 LYS B C 1
ATOM 720 O O . LYS A 1 93 ? 20.915 -5.610 13.719 1.00 68.25 93 LYS B O 1
ATOM 726 N N . ARG A 1 94 ? 18.783 -5.183 13.200 1.00 79.54 94 ARG B N 1
ATOM 727 C CA . ARG A 1 94 ? 18.249 -6.403 13.821 1.00 81.80 94 ARG B CA 1
ATOM 728 C C . ARG A 1 94 ? 18.627 -7.651 13.022 1.00 75.56 94 ARG B C 1
ATOM 729 O O . ARG A 1 94 ? 18.764 -8.740 13.589 1.00 67.33 94 ARG B O 1
ATOM 737 N N . ALA A 1 95 ? 18.777 -7.507 11.707 1.00 70.36 95 ALA B N 1
ATOM 738 C CA . ALA A 1 95 ? 19.270 -8.626 10.883 1.00 66.14 95 ALA B CA 1
ATOM 739 C C . ALA A 1 95 ? 20.768 -8.850 11.072 1.00 61.00 95 ALA B C 1
ATOM 740 O O . ALA A 1 95 ? 21.209 -9.979 11.181 1.00 55.07 95 ALA B O 1
ATOM 742 N N . LEU A 1 96 ? 21.545 -7.769 11.136 1.00 59.77 96 LEU B N 1
ATOM 743 C CA . LEU A 1 96 ? 22.960 -7.886 11.476 1.00 57.56 96 LEU B CA 1
ATOM 744 C C . LEU A 1 96 ? 23.138 -8.507 12.873 1.00 60.08 96 LEU B C 1
ATOM 745 O O . LEU A 1 96 ? 23.950 -9.393 13.059 1.00 63.62 96 LEU B O 1
ATOM 750 N N . VAL A 1 97 ? 22.349 -8.066 13.850 1.00 62.78 97 VAL B N 1
ATOM 751 C CA . VAL A 1 97 ? 22.500 -8.511 15.218 1.00 61.46 97 VAL B CA 1
ATOM 752 C C . VAL A 1 97 ? 22.379 -10.021 15.338 1.00 52.15 97 VAL B C 1
ATOM 753 O O . VAL A 1 97 ? 23.097 -10.618 16.130 1.00 47.58 97 VAL B O 1
ATOM 757 N N . ARG A 1 98 ? 21.485 -10.617 14.544 1.00 45.88 98 ARG B N 1
ATOM 758 C CA . ARG A 1 98 ? 21.271 -12.070 14.569 1.00 41.53 98 ARG B CA 1
ATOM 759 C C . ARG A 1 98 ? 22.426 -12.829 13.936 1.00 40.13 98 ARG B C 1
ATOM 760 O O . ARG A 1 98 ? 22.701 -13.948 14.303 1.00 34.78 98 ARG B O 1
ATOM 768 N N . PHE A 1 99 ? 23.065 -12.218 12.941 1.00 44.55 99 PHE B N 1
ATOM 769 C CA . PHE A 1 99 ? 24.238 -12.765 12.297 1.00 45.08 99 PHE B CA 1
ATOM 770 C C . PHE A 1 99 ? 25.350 -12.968 13.302 1.00 45.29 99 PHE B C 1
ATOM 771 O O . PHE A 1 99 ? 26.158 -13.850 13.099 1.00 45.34 99 PHE B O 1
ATOM 779 N N . TRP A 1 100 ? 25.394 -12.152 14.362 1.00 47.78 100 TRP B N 1
ATOM 780 C CA . TRP A 1 100 ? 26.445 -12.270 15.379 1.00 51.45 100 TRP B CA 1
ATOM 781 C C . TRP A 1 100 ? 26.162 -13.300 16.451 1.00 48.56 100 TRP B C 1
ATOM 782 O O . TRP A 1 100 ? 27.069 -13.996 16.885 1.00 48.49 100 TRP B O 1
ATOM 793 N N . THR A 1 101 ? 24.915 -13.404 16.874 1.00 46.79 101 THR B N 1
ATOM 794 C CA . THR A 1 101 ? 24.506 -14.498 17.756 1.00 49.34 101 THR B CA 1
ATOM 795 C C . THR A 1 101 ? 24.784 -15.844 17.100 1.00 48.93 101 THR B C 1
ATOM 796 O O . THR A 1 101 ? 25.140 -16.801 17.786 1.00 40.93 101 THR B O 1
ATOM 800 N N . LYS A 1 102 ? 24.654 -15.894 15.765 1.00 55.99 102 LYS B N 1
ATOM 801 C CA . LYS A 1 102 ? 25.133 -17.031 14.966 1.00 64.63 102 LYS B CA 1
ATOM 802 C C . LYS A 1 102 ? 26.645 -17.236 15.147 1.00 74.40 102 LYS B C 1
ATOM 803 O O . LYS A 1 102 ? 27.090 -18.342 15.461 1.00 85.98 102 LYS B O 1
ATOM 809 N N . PHE A 1 103 ? 27.400 -16.141 15.026 1.00 74.23 103 PHE B N 1
ATOM 810 C CA . PHE A 1 103 ? 28.853 -16.184 15.168 1.00 70.75 103 PHE B CA 1
ATOM 811 C C . PHE A 1 103 ? 29.282 -16.548 16.593 1.00 68.86 103 PHE B C 1
ATOM 812 O O . PHE A 1 103 ? 30.178 -17.338 16.786 1.00 71.06 103 PHE B O 1
ATOM 820 N N . ILE A 1 104 ? 28.649 -15.953 17.587 1.00 62.34 104 ILE B N 1
ATOM 821 C CA . ILE A 1 104 ? 28.904 -16.311 18.976 1.00 56.40 104 ILE B CA 1
ATOM 822 C C . ILE A 1 104 ? 28.658 -17.807 19.168 1.00 59.69 104 ILE B C 1
ATOM 823 O O . ILE A 1 104 ? 29.394 -18.453 19.904 1.00 62.29 104 ILE B O 1
ATOM 828 N N . ASP A 1 105 ? 27.650 -18.364 18.501 1.00 59.23 105 ASP B N 1
ATOM 829 C CA . ASP A 1 105 ? 27.379 -19.807 18.564 1.00 58.62 105 ASP B CA 1
ATOM 830 C C . ASP A 1 105 ? 28.409 -20.625 17.789 1.00 58.66 105 ASP B C 1
ATOM 831 O O . ASP A 1 105 ? 28.770 -21.712 18.220 1.00 49.85 105 ASP B O 1
ATOM 836 N N . ASP A 1 106 ? 28.876 -20.085 16.659 1.00 68.91 106 ASP B N 1
ATOM 837 C CA . ASP A 1 106 ? 30.050 -20.639 15.985 1.00 80.94 106 ASP B CA 1
ATOM 838 C C . ASP A 1 106 ? 31.314 -20.531 16.841 1.00 87.36 106 ASP B C 1
ATOM 839 O O . ASP A 1 106 ? 32.113 -21.463 16.879 1.00 94.84 106 ASP B O 1
ATOM 844 N N . LYS A 1 107 ? 31.500 -19.398 17.505 1.00 90.90 107 LYS B N 1
ATOM 845 C CA . LYS A 1 107 ? 32.670 -19.182 18.362 1.00 90.10 107 LYS B CA 1
ATOM 846 C C . LYS A 1 107 ? 32.714 -20.130 19.527 1.00 83.93 107 LYS B C 1
ATOM 847 O O . LYS A 1 107 ? 33.785 -20.581 19.880 1.00 79.01 107 LYS B O 1
ATOM 853 N N . CYS A 1 108 ? 31.554 -20.526 20.063 1.00 87.52 108 CYS B N 1
ATOM 854 C CA . CYS A 1 108 ? 31.492 -21.415 21.236 1.00 84.33 108 CYS B CA 1
ATOM 855 C C . CYS A 1 108 ? 32.437 -22.613 21.157 1.00 74.24 108 CYS B C 1
ATOM 856 O O . CYS A 1 108 ? 32.937 -23.071 22.170 1.00 64.60 108 CYS B O 1
ATOM 859 N N . LEU A 1 109 ? 32.700 -23.078 19.941 1.00 69.89 109 LEU B N 1
ATOM 860 C CA . LEU A 1 109 ? 33.794 -24.011 19.640 1.00 71.52 109 LEU B CA 1
ATOM 861 C C . LEU A 1 109 ? 35.183 -23.544 20.092 1.00 74.23 109 LEU B C 1
ATOM 862 O O . LEU A 1 109 ? 36.114 -24.300 20.039 1.00 69.87 109 LEU B O 1
ATOM 867 N N . SER A 1 110 ? 35.327 -22.308 20.536 1.00 85.80 110 SER B N 1
ATOM 868 C CA . SER A 1 110 ? 36.458 -21.888 21.364 1.00 91.08 110 SER B CA 1
ATOM 869 C C . SER A 1 110 ? 36.435 -22.523 22.753 1.00 92.57 110 SER B C 1
ATOM 870 O O . SER A 1 110 ? 37.478 -22.891 23.267 1.00 99.36 110 SER B O 1
ATOM 873 N N . ALA A 1 111 ? 35.269 -22.621 23.388 1.00 93.50 111 ALA B N 1
ATOM 874 C CA . ALA A 1 111 ? 35.154 -23.353 24.648 1.00 97.75 111 ALA B CA 1
ATOM 875 C C . ALA A 1 111 ? 35.525 -24.830 24.477 1.00 98.25 111 ALA B C 1
ATOM 876 O O . ALA A 1 111 ? 36.255 -25.382 25.287 1.00 106.37 111 ALA B O 1
ATOM 878 N N . ALA A 1 112 ? 35.068 -25.444 23.390 1.00 91.24 112 ALA B N 1
ATOM 879 C CA . ALA A 1 112 ? 35.338 -26.860 23.095 1.00 87.74 112 ALA B CA 1
ATOM 880 C C . ALA A 1 112 ? 36.768 -27.141 22.593 1.00 85.01 112 ALA B C 1
ATOM 881 O O . ALA A 1 112 ? 37.004 -27.990 21.717 1.00 85.85 112 ALA B O 1
ATOM 883 N N . ARG A 1 113 ? 37.729 -26.499 23.212 1.00 85.11 113 ARG B N 1
ATOM 884 C CA . ARG A 1 113 ? 39.141 -26.559 22.802 1.00 89.34 113 ARG B CA 1
ATOM 885 C C . ARG A 1 113 ? 40.041 -25.874 23.855 1.00 84.66 113 ARG B C 1
ATOM 886 O O . ARG A 1 113 ? 41.222 -26.166 23.924 1.00 84.91 113 ARG B O 1
ATOM 894 N N . LYS A 1 114 ? 39.511 -24.882 24.574 1.00 78.36 114 LYS B N 1
ATOM 895 C CA . LYS A 1 114 ? 40.115 -24.401 25.800 1.00 73.12 114 LYS B CA 1
ATOM 896 C C . LYS A 1 114 ? 39.237 -24.768 27.001 1.00 74.45 114 LYS B C 1
ATOM 897 O O . LYS A 1 114 ? 38.723 -23.880 27.694 1.00 63.15 114 LYS B O 1
ATOM 899 N N . ALA A 1 115 ? 39.101 -26.074 27.242 1.00 79.00 115 ALA B N 1
ATOM 900 C CA . ALA A 1 115 ? 38.325 -26.621 28.351 1.00 85.04 115 ALA B CA 1
ATOM 901 C C . ALA A 1 115 ? 38.454 -28.133 28.425 1.00 94.97 115 ALA B C 1
ATOM 902 O O . ALA A 1 115 ? 38.836 -28.664 29.467 1.00 102.22 115 ALA B O 1
ATOM 904 N N . THR A 1 116 ? 38.096 -28.816 27.336 1.00 103.41 116 THR B N 1
ATOM 905 C CA . THR A 1 116 ? 37.819 -30.250 27.376 1.00 122.08 116 THR B CA 1
ATOM 906 C C . THR A 1 116 ? 38.866 -31.078 26.635 1.00 135.72 116 THR B C 1
ATOM 907 O O . THR A 1 116 ? 38.612 -32.246 26.300 1.00 146.08 116 THR B O 1
ATOM 911 N N . PHE A 1 117 ? 40.030 -30.480 26.380 1.00 146.55 117 PHE B N 1
ATOM 912 C CA . PHE A 1 117 ? 41.137 -31.183 25.746 1.00 152.97 117 PHE B CA 1
ATOM 913 C C . PHE A 1 117 ? 42.331 -31.310 26.673 1.00 150.27 117 PHE B C 1
ATOM 914 O O . PHE A 1 117 ? 42.281 -30.845 27.802 1.00 144.50 117 PHE B O 1
ATOM 922 N N . SER A 1 118 ? 43.340 -32.030 26.192 1.00 145.66 118 SER B N 1
ATOM 923 C CA . SER A 1 118 ? 44.587 -32.233 26.907 1.00 142.95 118 SER B CA 1
ATOM 924 C C . SER A 1 118 ? 45.744 -32.503 25.947 1.00 151.03 118 SER B C 1
ATOM 925 O O . SER A 1 118 ? 45.546 -32.790 24.765 1.00 169.95 118 SER B O 1
ATOM 928 N N . ILE A 1 119 ? 46.956 -32.345 26.465 1.00 149.36 119 ILE B N 1
ATOM 929 C CA . ILE A 1 119 ? 48.188 -32.764 25.794 1.00 149.32 119 ILE B CA 1
ATOM 930 C C . ILE A 1 119 ? 48.307 -32.174 24.359 1.00 163.70 119 ILE B C 1
ATOM 931 O O . ILE A 1 119 ? 48.379 -30.955 24.184 1.00 176.28 119 ILE B O 1
ATOM 936 N N . ASP A 1 120 ? 48.231 -33.023 23.342 1.00 158.78 120 ASP B N 1
ATOM 937 C CA . ASP A 1 120 ? 48.489 -32.626 21.980 1.00 150.34 120 ASP B CA 1
ATOM 938 C C . ASP A 1 120 ? 47.210 -32.322 21.233 1.00 144.74 120 ASP B C 1
ATOM 939 O O . ASP A 1 120 ? 47.182 -31.442 20.364 1.00 147.92 120 ASP B O 1
ATOM 944 N N . GLU A 1 121 ? 46.134 -33.050 21.540 1.00 135.84 121 GLU B N 1
ATOM 945 C CA . GLU A 1 121 ? 44.834 -32.823 20.875 1.00 136.90 121 GLU B CA 1
ATOM 946 C C . GLU A 1 121 ? 44.317 -31.402 21.109 1.00 148.89 121 GLU B C 1
ATOM 947 O O . GLU A 1 121 ? 43.450 -30.932 20.387 1.00 150.93 121 GLU B O 1
ATOM 953 N N . LYS A 1 122 ? 44.837 -30.731 22.138 1.00 161.42 122 LYS B N 1
ATOM 954 C CA . LYS A 1 122 ? 44.630 -29.295 22.298 1.00 168.13 122 LYS B CA 1
ATOM 955 C C . LYS A 1 122 ? 45.228 -28.552 21.097 1.00 163.82 122 LYS B C 1
ATOM 956 O O . LYS A 1 122 ? 44.519 -28.201 20.158 1.00 137.10 122 LYS B O 1
ATOM 962 N N . GLU A 1 123 ? 46.558 -28.436 21.086 1.00 172.90 123 GLU B N 1
ATOM 963 C CA . GLU A 1 123 ? 47.288 -27.534 20.207 1.00 174.29 123 GLU B CA 1
ATOM 964 C C . GLU A 1 123 ? 47.166 -27.886 18.731 1.00 187.85 123 GLU B C 1
ATOM 965 O O . GLU A 1 123 ? 47.683 -27.153 17.891 1.00 196.39 123 GLU B O 1
ATOM 971 N N . ARG A 1 124 ? 46.416 -28.938 18.394 1.00 195.12 124 ARG B N 1
ATOM 972 C CA . ARG A 1 124 ? 45.798 -29.046 17.057 1.00 194.12 124 ARG B CA 1
ATOM 973 C C . ARG A 1 124 ? 44.717 -27.948 16.838 1.00 182.76 124 ARG B C 1
ATOM 974 O O . ARG A 1 124 ? 43.950 -27.969 15.882 1.00 196.98 124 ARG B O 1
ATOM 982 N N . GLU A 1 125 ? 44.719 -26.944 17.714 1.00 155.92 125 GLU B N 1
ATOM 983 C CA . GLU A 1 125 ? 43.820 -25.815 17.726 1.00 137.92 125 GLU B CA 1
ATOM 984 C C . GLU A 1 125 ? 44.534 -24.514 17.301 1.00 143.34 125 GLU B C 1
ATOM 985 O O . GLU A 1 125 ? 45.764 -24.432 17.316 1.00 152.30 125 GLU B O 1
ATOM 991 N N . LYS A 1 126 ? 43.755 -23.556 16.830 1.00 140.99 126 LYS B N 1
ATOM 992 C CA . LYS A 1 126 ? 44.165 -22.147 16.659 1.00 134.74 126 LYS B CA 1
ATOM 993 C C . LYS A 1 126 ? 42.993 -21.123 16.639 1.00 127.20 126 LYS B C 1
ATOM 994 O O . LYS A 1 126 ? 43.233 -19.938 16.876 1.00 113.87 126 LYS B O 1
ATOM 1000 N N . GLY A 1 127 ? 41.801 -21.570 16.246 1.00 124.77 127 GLY B N 1
ATOM 1001 C CA . GLY A 1 127 ? 40.624 -20.771 16.036 1.00 116.25 127 GLY B CA 1
ATOM 1002 C C . GLY A 1 127 ? 40.244 -19.712 17.030 1.00 114.29 127 GLY B C 1
ATOM 1003 O O . GLY A 1 127 ? 39.796 -18.644 16.635 1.00 116.25 127 GLY B O 1
ATOM 1004 N N . ILE A 1 128 ? 40.370 -20.014 18.311 1.00 109.50 128 ILE B N 1
ATOM 1005 C CA . ILE A 1 128 ? 39.976 -19.050 19.359 1.00 109.76 128 ILE B CA 1
ATOM 1006 C C . ILE A 1 128 ? 40.655 -17.698 19.191 1.00 104.73 128 ILE B C 1
ATOM 1007 O O . ILE A 1 128 ? 39.997 -16.671 19.288 1.00 86.30 128 ILE B O 1
ATOM 1012 N N . GLU A 1 129 ? 41.949 -17.692 18.916 1.00 113.84 129 GLU B N 1
ATOM 1013 C CA . GLU A 1 129 ? 42.666 -16.436 18.709 1.00 123.22 129 GLU B CA 1
ATOM 1014 C C . GLU A 1 129 ? 42.111 -15.601 17.526 1.00 125.37 129 GLU B C 1
ATOM 1015 O O . GLU A 1 129 ? 42.095 -14.374 17.567 1.00 117.04 129 GLU B O 1
ATOM 1021 N N . GLU A 1 130 ? 41.659 -16.288 16.480 1.00 124.40 130 GLU B N 1
ATOM 1022 C CA . GLU A 1 130 ? 41.063 -15.624 15.318 1.00 117.54 130 GLU B CA 1
ATOM 1023 C C . GLU A 1 130 ? 39.716 -15.026 15.677 1.00 112.71 130 GLU B C 1
ATOM 1024 O O . GLU A 1 130 ? 39.449 -13.884 15.311 1.00 102.81 130 GLU B O 1
ATOM 1030 N N . THR A 1 131 ? 38.897 -15.772 16.405 1.00 117.03 131 THR B N 1
ATOM 1031 C CA . THR A 1 131 ? 37.567 -15.308 16.763 1.00 133.37 131 THR B CA 1
ATOM 1032 C C . THR A 1 131 ? 37.600 -14.030 17.607 1.00 135.41 131 THR B C 1
ATOM 1033 O O . THR A 1 131 ? 36.884 -13.079 17.328 1.00 118.73 131 THR B O 1
ATOM 1037 N N . GLU A 1 132 ? 38.442 -14.016 18.630 1.00 147.19 132 GLU B N 1
ATOM 1038 C CA . GLU A 1 132 ? 38.589 -12.824 19.480 1.00 150.01 132 GLU B CA 1
ATOM 1039 C C . GLU A 1 132 ? 39.020 -11.593 18.662 1.00 155.75 132 GLU B C 1
ATOM 1040 O O . GLU A 1 132 ? 38.592 -10.458 18.952 1.00 171.13 132 GLU B O 1
ATOM 1046 N N . GLU A 1 133 ? 39.823 -11.823 17.623 1.00 141.12 133 GLU B N 1
ATOM 1047 C CA . GLU A 1 133 ? 40.134 -10.763 16.665 1.00 127.04 133 GLU B CA 1
ATOM 1048 C C . GLU A 1 133 ? 38.991 -10.599 15.683 1.00 119.58 133 GLU B C 1
ATOM 1049 O O . GLU A 1 133 ? 38.545 -9.480 15.459 1.00 117.60 133 GLU B O 1
ATOM 1055 N N . ALA A 1 134 ? 38.495 -11.708 15.126 1.00 109.21 134 ALA B N 1
ATOM 1056 C CA . ALA A 1 134 ? 37.245 -11.699 14.360 1.00 110.36 134 ALA B CA 1
ATOM 1057 C C . ALA A 1 134 ? 36.079 -11.149 15.187 1.00 112.57 134 ALA B C 1
ATOM 1058 O O . ALA A 1 134 ? 34.996 -10.890 14.637 1.00 91.84 134 ALA B O 1
ATOM 1060 N N . PHE A 1 135 ? 36.332 -10.940 16.481 1.00 123.38 135 PHE B N 1
ATOM 1061 C CA . PHE A 1 135 ? 35.489 -10.169 17.368 1.00 131.00 135 PHE B CA 1
ATOM 1062 C C . PHE A 1 135 ? 36.034 -8.744 17.365 1.00 138.71 135 PHE B C 1
ATOM 1063 O O . PHE A 1 135 ? 36.195 -8.211 16.271 1.00 146.51 135 PHE B O 1
ATOM 1071 N N . GLN A 1 136 ? 36.350 -8.161 18.529 1.00 139.03 136 GLN B N 1
ATOM 1072 C CA . GLN A 1 136 ? 36.850 -6.790 18.719 1.00 141.18 136 GLN B CA 1
ATOM 1073 C C . GLN A 1 136 ? 36.920 -5.856 17.519 1.00 146.82 136 GLN B C 1
ATOM 1074 O O . GLN A 1 136 ? 36.335 -4.788 17.489 1.00 125.54 136 GLN B O 1
ATOM 1080 N N . ILE A 1 137 ? 37.670 -6.326 16.528 1.00 160.96 137 ILE B N 1
ATOM 1081 C CA . ILE A 1 137 ? 37.997 -5.588 15.317 1.00 161.65 137 ILE B CA 1
ATOM 1082 C C . ILE A 1 137 ? 36.751 -5.353 14.455 1.00 168.32 137 ILE B C 1
ATOM 1083 O O . ILE A 1 137 ? 36.833 -4.625 13.453 1.00 172.80 137 ILE B O 1
ATOM 1088 N N . LEU A 1 138 ? 35.618 -5.976 14.796 1.00 167.40 138 LEU B N 1
ATOM 1089 C CA . LEU A 1 138 ? 34.351 -5.692 14.125 1.00 164.68 138 LEU B CA 1
ATOM 1090 C C . LEU A 1 138 ? 33.252 -5.076 15.003 1.00 159.26 138 LEU B C 1
ATOM 1091 O O . LEU A 1 138 ? 32.446 -4.308 14.482 1.00 155.70 138 LEU B O 1
ATOM 1093 N N . GLU A 1 139 ? 33.216 -5.399 16.298 1.00 158.26 139 GLU B N 1
ATOM 1094 C CA . GLU A 1 139 ? 32.023 -5.053 17.089 1.00 172.75 139 GLU B CA 1
ATOM 1095 C C . GLU A 1 139 ? 32.077 -3.728 17.802 1.00 166.94 139 GLU B C 1
ATOM 1096 O O . GLU A 1 139 ? 31.043 -3.060 17.875 1.00 179.21 139 GLU B O 1
ATOM 1102 N N . ASN A 1 140 ? 33.234 -3.322 18.336 1.00 153.93 140 ASN B N 1
ATOM 1103 C CA . ASN A 1 140 ? 33.360 -1.991 18.997 1.00 152.92 140 ASN B CA 1
ATOM 1104 C C . ASN A 1 140 ? 32.538 -1.922 20.307 1.00 160.68 140 ASN B C 1
ATOM 1105 O O . ASN A 1 140 ? 31.430 -1.381 20.323 1.00 159.26 140 ASN B O 1
ATOM 1110 N N . GLU A 1 141 ? 33.117 -2.404 21.409 1.00 172.93 141 GLU B N 1
ATOM 1111 C CA . GLU A 1 141 ? 32.488 -2.297 22.729 1.00 171.50 141 GLU B CA 1
ATOM 1112 C C . GLU A 1 141 ? 33.296 -1.523 23.778 1.00 159.24 141 GLU B C 1
ATOM 1113 O O . GLU A 1 141 ? 33.067 -1.707 24.980 1.00 128.18 141 GLU B O 1
ATOM 1119 N N . LEU A 1 142 ? 34.223 -0.673 23.342 1.00 154.43 142 LEU B N 1
ATOM 1120 C CA . LEU A 1 142 ? 34.747 0.362 24.252 1.00 144.18 142 LEU B CA 1
ATOM 1121 C C . LEU A 1 142 ? 35.020 1.717 23.622 1.00 137.64 142 LEU B C 1
ATOM 1122 O O . LEU A 1 142 ? 35.465 2.626 24.321 1.00 138.49 142 LEU B O 1
ATOM 1127 N N . LYS A 1 143 ? 34.751 1.865 22.327 1.00 127.68 143 LYS B N 1
ATOM 1128 C CA . LYS A 1 143 ? 34.703 3.199 21.693 1.00 124.17 143 LYS B CA 1
ATOM 1129 C C . LYS A 1 143 ? 33.375 3.869 22.062 1.00 124.24 143 LYS B C 1
ATOM 1130 O O . LYS A 1 143 ? 33.340 5.086 22.308 1.00 118.77 143 LYS B O 1
ATOM 1136 N N . ASP A 1 144 ? 32.300 3.080 22.071 1.00 119.89 144 ASP B N 1
ATOM 1137 C CA . ASP A 1 144 ? 31.043 3.508 22.697 1.00 110.77 144 ASP B CA 1
ATOM 1138 C C . ASP A 1 144 ? 30.294 2.305 23.281 1.00 97.90 144 ASP B C 1
ATOM 1139 O O . ASP A 1 144 ? 30.037 1.303 22.596 1.00 67.79 144 ASP B O 1
ATOM 1144 N N . LYS A 1 145 ? 30.019 2.437 24.589 1.00 97.01 145 LYS B N 1
ATOM 1145 C CA . LYS A 1 145 ? 29.297 1.479 25.430 1.00 102.37 145 LYS B CA 1
ATOM 1146 C C . LYS A 1 145 ? 29.684 0.033 25.175 1.00 93.11 145 LYS B C 1
ATOM 1147 O O . LYS A 1 145 ? 30.891 -0.244 25.030 1.00 78.89 145 LYS B O 1
ATOM 1153 N N . PHE A 1 146 ? 28.717 -0.893 25.170 1.00 89.98 146 PHE B N 1
ATOM 1154 C CA . PHE A 1 146 ? 28.935 -2.192 24.532 1.00 83.09 146 PHE B CA 1
ATOM 1155 C C . PHE A 1 146 ? 27.968 -2.390 23.346 1.00 82.43 146 PHE B C 1
ATOM 1156 O O . PHE A 1 146 ? 27.624 -1.413 22.696 1.00 88.38 146 PHE B O 1
ATOM 1164 N N . PHE A 1 147 ? 27.550 -3.633 23.079 1.00 75.22 147 PHE B N 1
ATOM 1165 C CA . PHE A 1 147 ? 26.970 -4.049 21.808 1.00 73.87 147 PHE B CA 1
ATOM 1166 C C . PHE A 1 147 ? 25.709 -3.300 21.373 1.00 82.51 147 PHE B C 1
ATOM 1167 O O . PHE A 1 147 ? 25.814 -2.247 20.731 1.00 94.57 147 PHE B O 1
ATOM 1175 N N . GLY A 1 148 ? 24.525 -3.828 21.712 1.00 80.26 148 GLY B N 1
ATOM 1176 C CA . GLY A 1 148 ? 23.280 -3.302 21.163 1.00 80.09 148 GLY B CA 1
ATOM 1177 C C . GLY A 1 148 ? 22.863 -2.075 21.934 1.00 87.97 148 GLY B C 1
ATOM 1178 O O . GLY A 1 148 ? 22.308 -2.203 23.024 1.00 96.01 148 GLY B O 1
ATOM 1179 N N . GLY A 1 149 ? 23.176 -0.888 21.397 1.00 95.95 149 GLY B N 1
ATOM 1180 C CA . GLY A 1 149 ? 23.016 0.388 22.103 1.00 99.03 149 GLY B CA 1
ATOM 1181 C C . GLY A 1 149 ? 23.760 0.472 23.437 1.00 94.47 149 GLY B C 1
ATOM 1182 O O . GLY A 1 149 ? 24.650 -0.334 23.732 1.00 98.71 149 GLY B O 1
ATOM 1183 N N . ASP A 1 150 ? 23.341 1.414 24.276 1.00 78.51 150 ASP B N 1
ATOM 1184 C CA . ASP A 1 150 ? 24.031 1.691 25.525 1.00 65.83 150 ASP B CA 1
ATOM 1185 C C . ASP A 1 150 ? 23.839 0.608 26.581 1.00 55.72 150 ASP B C 1
ATOM 1186 O O . ASP A 1 150 ? 24.744 0.382 27.382 1.00 51.81 150 ASP B O 1
ATOM 1191 N N . GLU A 1 151 ? 22.695 -0.063 26.570 1.00 50.41 151 GLU B N 1
ATOM 1192 C CA . GLU A 1 151 ? 22.379 -1.093 27.573 1.00 50.26 151 GLU B CA 1
ATOM 1193 C C . GLU A 1 151 ? 22.533 -2.494 26.978 1.00 46.05 151 GLU B C 1
ATOM 1194 O O . GLU A 1 151 ? 22.950 -2.649 25.818 1.00 38.32 151 GLU B O 1
ATOM 1200 N N . ILE A 1 152 ? 22.247 -3.503 27.800 1.00 44.93 152 ILE B N 1
ATOM 1201 C CA . ILE A 1 152 ? 22.360 -4.899 27.401 1.00 43.01 152 ILE B CA 1
ATOM 1202 C C . ILE A 1 152 ? 21.531 -5.205 26.163 1.00 41.01 152 ILE B C 1
ATOM 1203 O O . ILE A 1 152 ? 20.314 -5.045 26.150 1.00 42.41 152 ILE B O 1
ATOM 1208 N N . GLY A 1 153 ? 22.207 -5.630 25.118 1.00 41.80 153 GLY B N 1
ATOM 1209 C CA . GLY A 1 153 ? 21.564 -6.191 23.922 1.00 41.29 153 GLY B CA 1
ATOM 1210 C C . GLY A 1 153 ? 21.632 -7.700 23.906 1.00 38.38 153 GLY B C 1
ATOM 1211 O O . GLY A 1 153 ? 22.298 -8.317 24.737 1.00 37.43 153 GLY B O 1
ATOM 1212 N N . ILE A 1 154 ? 20.981 -8.288 22.920 1.00 35.99 154 ILE B N 1
ATOM 1213 C CA . ILE A 1 154 ? 20.972 -9.744 22.757 1.00 37.50 154 ILE B CA 1
ATOM 1214 C C . ILE A 1 154 ? 22.377 -10.338 22.514 1.00 37.94 154 ILE B C 1
ATOM 1215 O O . ILE A 1 154 ? 22.723 -11.396 23.045 1.00 39.49 154 ILE B O 1
ATOM 1220 N N . VAL A 1 155 ? 23.200 -9.656 21.726 1.00 35.13 155 VAL B N 1
ATOM 1221 C CA . VAL A 1 155 ? 24.512 -10.199 21.365 1.00 32.12 155 VAL B CA 1
ATOM 1222 C C . VAL A 1 155 ? 25.368 -10.326 22.622 1.00 31.93 155 VAL B C 1
ATOM 1223 O O . VAL A 1 155 ? 26.133 -11.271 22.785 1.00 34.01 155 VAL B O 1
ATOM 1227 N N . ASP A 1 156 ? 25.222 -9.367 23.522 1.00 31.72 156 ASP B N 1
ATOM 1228 C CA . ASP A 1 156 ? 25.878 -9.452 24.842 1.00 33.22 156 ASP B CA 1
ATOM 1229 C C . ASP A 1 156 ? 25.471 -10.742 25.559 1.00 32.44 156 ASP B C 1
ATOM 1230 O O . ASP A 1 156 ? 26.292 -11.608 25.843 1.00 27.79 156 ASP B O 1
ATOM 1235 N N . ILE A 1 157 ? 24.177 -10.888 25.761 1.00 35.90 157 ILE B N 1
ATOM 1236 C CA . ILE A 1 157 ? 23.614 -12.019 26.485 1.00 38.41 157 ILE B CA 1
ATOM 1237 C C . ILE A 1 157 ? 23.970 -13.345 25.794 1.00 37.90 157 ILE B C 1
ATOM 1238 O O . ILE A 1 157 ? 24.300 -14.349 26.467 1.00 35.32 157 ILE B O 1
ATOM 1243 N N . ALA A 1 158 ? 23.942 -13.328 24.451 1.00 36.93 158 ALA B N 1
ATOM 1244 C CA . ALA A 1 158 ? 24.259 -14.502 23.670 1.00 36.00 158 ALA B CA 1
ATOM 1245 C C . ALA A 1 158 ? 25.695 -14.939 23.918 1.00 40.25 158 ALA B C 1
ATOM 1246 O O . ALA A 1 158 ? 26.004 -16.124 23.811 1.00 36.48 158 ALA B O 1
ATOM 1248 N N . GLY A 1 159 ? 26.564 -13.975 24.250 1.00 46.72 159 GLY B N 1
ATOM 1249 C CA . GLY A 1 159 ? 27.978 -14.242 24.540 1.00 47.76 159 GLY B CA 1
ATOM 1250 C C . GLY A 1 159 ? 28.377 -14.156 26.000 1.00 47.49 159 GLY B C 1
ATOM 1251 O O . GLY A 1 159 ? 29.470 -13.648 26.305 1.00 50.93 159 GLY B O 1
ATOM 1252 N N . ILE A 1 160 ? 27.523 -14.627 26.912 1.00 43.48 160 ILE B N 1
ATOM 1253 C CA . ILE A 1 160 ? 27.887 -14.584 28.324 1.00 42.00 160 ILE B CA 1
ATOM 1254 C C . ILE A 1 160 ? 28.831 -15.716 28.703 1.00 44.81 160 ILE B C 1
ATOM 1255 O O . ILE A 1 160 ? 29.503 -15.635 29.737 1.00 45.86 160 ILE B O 1
ATOM 1260 N N . PHE A 1 161 ? 28.898 -16.770 27.871 1.00 46.74 161 PHE B N 1
ATOM 1261 C CA . PHE A 1 161 ? 29.923 -17.786 28.088 1.00 47.23 161 PHE B CA 1
ATOM 1262 C C . PHE A 1 161 ? 31.321 -17.300 27.743 1.00 42.24 161 PHE B C 1
ATOM 1263 O O . PHE A 1 161 ? 32.273 -18.049 27.843 1.00 39.99 161 PHE B O 1
ATOM 1271 N N . ILE A 1 162 ? 31.417 -16.066 27.269 1.00 42.62 162 ILE B N 1
ATOM 1272 C CA . ILE A 1 162 ? 32.672 -15.343 27.139 1.00 41.32 162 ILE B CA 1
ATOM 1273 C C . ILE A 1 162 ? 32.832 -14.413 28.331 1.00 42.78 162 ILE B C 1
ATOM 1274 O O . ILE A 1 162 ? 33.833 -14.477 29.037 1.00 46.08 162 ILE B O 1
ATOM 1279 N N . ALA A 1 163 ? 31.839 -13.548 28.549 1.00 43.44 163 ALA B N 1
ATOM 1280 C CA . ALA A 1 163 ? 31.939 -12.507 29.567 1.00 44.78 163 ALA B CA 1
ATOM 1281 C C . ALA A 1 163 ? 32.183 -13.018 30.981 1.00 39.72 163 ALA B C 1
ATOM 1282 O O . ALA A 1 163 ? 32.760 -12.305 31.793 1.00 35.30 163 ALA B O 1
ATOM 1284 N N . PHE A 1 164 ? 31.767 -14.243 31.267 1.00 41.16 164 PHE B N 1
ATOM 1285 C CA . PHE A 1 164 ? 31.910 -14.778 32.611 1.00 47.96 164 PHE B CA 1
ATOM 1286 C C . PHE A 1 164 ? 32.574 -16.154 32.625 1.00 51.82 164 PHE B C 1
ATOM 1287 O O . PHE A 1 164 ? 33.584 -16.322 33.298 1.00 57.12 164 PHE B O 1
ATOM 1295 N N . TRP A 1 165 ? 32.002 -17.134 31.921 1.00 48.01 165 TRP B N 1
ATOM 1296 C CA . TRP A 1 165 ? 32.423 -18.523 32.067 1.00 44.66 165 TRP B CA 1
ATOM 1297 C C . TRP A 1 165 ? 33.807 -18.752 31.496 1.00 46.45 165 TRP B C 1
ATOM 1298 O O . TRP A 1 165 ? 34.532 -19.576 31.994 1.00 49.87 165 TRP B O 1
ATOM 1309 N N . PHE A 1 166 ? 34.185 -18.020 30.453 1.00 50.46 166 PHE B N 1
ATOM 1310 C CA . PHE A 1 166 ? 35.466 -18.234 29.790 1.00 53.91 166 PHE B CA 1
ATOM 1311 C C . PHE A 1 166 ? 36.663 -17.823 30.666 1.00 61.83 166 PHE B C 1
ATOM 1312 O O . PHE A 1 166 ? 37.575 -18.646 30.840 1.00 69.02 166 PHE B O 1
ATOM 1320 N N . PRO A 1 167 ? 36.680 -16.581 31.223 1.00 63.35 167 PRO B N 1
ATOM 1321 C CA . PRO A 1 167 ? 37.654 -16.277 32.264 1.00 64.21 167 PRO B CA 1
ATOM 1322 C C . PRO A 1 167 ? 37.799 -17.353 33.353 1.00 66.79 167 PRO B C 1
ATOM 1323 O O . PRO A 1 167 ? 38.878 -17.583 33.837 1.00 70.39 167 PRO B O 1
ATOM 1327 N N . ILE A 1 168 ? 36.757 -18.089 33.673 1.00 69.99 168 ILE B N 1
ATOM 1328 C CA . ILE A 1 168 ? 36.833 -19.003 34.753 1.00 63.94 168 ILE B CA 1
ATOM 1329 C C . ILE A 1 168 ? 37.158 -20.378 34.298 1.00 56.63 168 ILE B C 1
ATOM 1330 O O . ILE A 1 168 ? 37.041 -21.299 35.075 1.00 48.20 168 ILE B O 1
ATOM 1335 N N . VAL A 1 169 ? 37.524 -20.573 33.045 1.00 57.73 169 VAL B N 1
ATOM 1336 C CA . VAL A 1 169 ? 37.785 -21.908 32.574 1.00 67.85 169 VAL B CA 1
ATOM 1337 C C . VAL A 1 169 ? 39.202 -22.139 32.221 1.00 76.87 169 VAL B C 1
ATOM 1338 O O . VAL A 1 169 ? 39.666 -23.281 32.242 1.00 77.46 169 VAL B O 1
ATOM 1342 N N . GLN A 1 170 ? 39.903 -21.074 31.874 1.00 84.25 170 GLN B N 1
ATOM 1343 C CA . GLN A 1 170 ? 41.287 -21.237 31.485 1.00 88.00 170 GLN B CA 1
ATOM 1344 C C . GLN A 1 170 ? 42.110 -21.867 32.577 1.00 90.27 170 GLN B C 1
ATOM 1345 O O . GLN A 1 170 ? 43.182 -22.386 32.309 1.00 88.26 170 GLN B O 1
ATOM 1351 N N . GLU A 1 171 ? 41.567 -21.852 33.792 1.00 94.21 171 GLU B N 1
ATOM 1352 C CA . GLU A 1 171 ? 42.155 -22.503 34.950 1.00 107.09 171 GLU B CA 1
ATOM 1353 C C . GLU A 1 171 ? 41.823 -23.998 34.939 1.00 116.68 171 GLU B C 1
ATOM 1354 O O . GLU A 1 171 ? 41.643 -24.608 35.996 1.00 119.66 171 GLU B O 1
ATOM 1360 N N . ALA A 1 172 ? 41.645 -24.560 33.746 1.00 134.54 172 ALA B N 1
ATOM 1361 C CA . ALA A 1 172 ? 41.675 -26.000 33.484 1.00 150.22 172 ALA B CA 1
ATOM 1362 C C . ALA A 1 172 ? 42.769 -26.332 32.462 1.00 159.04 172 ALA B C 1
ATOM 1363 O O . ALA A 1 172 ? 43.303 -27.440 32.465 1.00 152.25 172 ALA B O 1
ATOM 1365 N N . THR A 1 173 ? 43.046 -25.391 31.559 1.00 175.19 173 THR B N 1
ATOM 1366 C CA . THR A 1 173 ? 44.201 -25.436 30.664 1.00 178.08 173 THR B CA 1
ATOM 1367 C C . THR A 1 173 ? 45.416 -24.662 31.231 1.00 155.11 173 THR B C 1
ATOM 1368 O O . THR A 1 173 ? 46.492 -24.710 30.646 1.00 150.81 173 THR B O 1
ATOM 1372 N N . ARG A 1 174 ? 45.224 -23.942 32.348 1.00 132.44 174 ARG B N 1
ATOM 1373 C CA . ARG A 1 174 ? 46.227 -22.972 32.855 1.00 120.88 174 ARG B CA 1
ATOM 1374 C C . ARG A 1 174 ? 46.669 -21.946 31.791 1.00 104.01 174 ARG B C 1
ATOM 1375 O O . ARG A 1 174 ? 47.844 -21.558 31.724 1.00 92.48 174 ARG B O 1
ATOM 1383 N N . LEU A 1 175 ? 45.709 -21.520 30.974 1.00 93.85 175 LEU B N 1
ATOM 1384 C CA . LEU A 1 175 ? 45.970 -20.658 29.822 1.00 88.34 175 LEU B CA 1
ATOM 1385 C C . LEU A 1 175 ? 45.754 -19.197 30.196 1.00 80.59 175 LEU B C 1
ATOM 1386 O O . LEU A 1 175 ? 45.033 -18.891 31.139 1.00 77.12 175 LEU B O 1
ATOM 1391 N N . LYS A 1 176 ? 46.422 -18.304 29.472 1.00 79.15 176 LYS B N 1
ATOM 1392 C CA . LYS A 1 176 ? 46.315 -16.856 29.667 1.00 83.22 176 LYS B CA 1
ATOM 1393 C C . LYS A 1 176 ? 46.109 -16.185 28.319 1.00 86.55 176 LYS B C 1
ATOM 1394 O O . LYS A 1 176 ? 46.653 -15.117 28.039 1.00 75.10 176 LYS B O 1
ATOM 1400 N N . LEU A 1 177 ? 45.251 -16.790 27.510 1.00 101.16 177 LEU B N 1
ATOM 1401 C CA . LEU A 1 177 ? 44.888 -16.250 26.209 1.00 108.44 177 LEU B CA 1
ATOM 1402 C C . LEU A 1 177 ? 44.152 -14.923 26.383 1.00 110.32 177 LEU B C 1
ATOM 1403 O O . LEU A 1 177 ? 44.311 -14.024 25.563 1.00 117.08 177 LEU B O 1
ATOM 1408 N N . PHE A 1 178 ? 43.364 -14.814 27.453 1.00 106.01 178 PHE B N 1
ATOM 1409 C CA . PHE A 1 178 ? 42.421 -13.729 27.633 1.00 106.41 178 PHE B CA 1
ATOM 1410 C C . PHE A 1 178 ? 42.981 -12.716 28.630 1.00 111.14 178 PHE B C 1
ATOM 1411 O O . PHE A 1 178 ? 42.966 -12.943 29.840 1.00 110.75 178 PHE B O 1
ATOM 1419 N N . THR A 1 179 ? 43.480 -11.608 28.108 1.00 111.60 179 THR B N 1
ATOM 1420 C CA . THR A 1 179 ? 44.158 -10.586 28.910 1.00 107.08 179 THR B CA 1
ATOM 1421 C C . THR A 1 179 ? 44.200 -9.291 28.115 1.00 101.71 179 THR B C 1
ATOM 1422 O O . THR A 1 179 ? 44.074 -9.289 26.912 1.00 91.85 179 THR B O 1
ATOM 1426 N N . SER A 1 180 ? 44.409 -8.183 28.816 1.00 101.04 180 SER B N 1
ATOM 1427 C CA . SER A 1 180 ? 44.489 -6.860 28.196 1.00 97.42 180 SER B CA 1
ATOM 1428 C C . SER A 1 180 ? 45.743 -6.655 27.341 1.00 101.13 180 SER B C 1
ATOM 1429 O O . SER A 1 180 ? 45.927 -5.558 26.805 1.00 94.30 180 SER B O 1
ATOM 1432 N N . GLU A 1 181 ? 46.628 -7.653 27.251 1.00 114.78 181 GLU B N 1
ATOM 1433 C CA . GLU A 1 181 ? 47.767 -7.601 26.320 1.00 117.17 181 GLU B CA 1
ATOM 1434 C C . GLU A 1 181 ? 47.441 -8.191 24.938 1.00 118.48 181 GLU B C 1
ATOM 1435 O O . GLU A 1 181 ? 48.025 -7.756 23.941 1.00 123.16 181 GLU B O 1
ATOM 1441 N N . LYS A 1 182 ? 46.552 -9.192 24.887 1.00 118.68 182 LYS B N 1
ATOM 1442 C CA . LYS A 1 182 ? 46.169 -9.822 23.611 1.00 108.40 182 LYS B CA 1
ATOM 1443 C C . LYS A 1 182 ? 44.875 -9.276 23.050 1.00 103.07 182 LYS B C 1
ATOM 1444 O O . LYS A 1 182 ? 44.776 -9.067 21.850 1.00 108.85 182 LYS B O 1
ATOM 1450 N N . PHE A 1 183 ? 43.872 -9.083 23.898 1.00 102.15 183 PHE B N 1
ATOM 1451 C CA . PHE A 1 183 ? 42.529 -8.674 23.459 1.00 104.12 183 PHE B CA 1
ATOM 1452 C C . PHE A 1 183 ? 41.982 -7.621 24.408 1.00 110.09 183 PHE B C 1
ATOM 1453 O O . PHE A 1 183 ? 41.166 -7.922 25.281 1.00 110.48 183 PHE B O 1
ATOM 1461 N N . PRO A 1 184 ? 42.455 -6.371 24.262 1.00 120.41 184 PRO B N 1
ATOM 1462 C CA . PRO A 1 184 ? 42.112 -5.335 25.244 1.00 128.94 184 PRO B CA 1
ATOM 1463 C C . PRO A 1 184 ? 40.674 -4.806 25.137 1.00 136.01 184 PRO B C 1
ATOM 1464 O O . PRO A 1 184 ? 40.060 -4.498 26.152 1.00 147.08 184 PRO B O 1
ATOM 1468 N N . LYS A 1 185 ? 40.189 -4.670 23.907 1.00 138.58 185 LYS B N 1
ATOM 1469 C CA . LYS A 1 185 ? 38.918 -4.009 23.646 1.00 146.19 185 LYS B CA 1
ATOM 1470 C C . LYS A 1 185 ? 37.737 -4.672 24.354 1.00 149.96 185 LYS B C 1
ATOM 1471 O O . LYS A 1 185 ? 36.835 -3.979 24.804 1.00 145.29 185 LYS B O 1
ATOM 1477 N N . LEU A 1 186 ? 37.760 -5.996 24.463 1.00 146.85 186 LEU B N 1
ATOM 1478 C CA . LEU A 1 186 ? 36.653 -6.748 25.066 1.00 137.31 186 LEU B CA 1
ATOM 1479 C C . LEU A 1 186 ? 36.968 -7.405 26.409 1.00 121.24 186 LEU B C 1
ATOM 1480 O O . LEU A 1 186 ? 36.068 -7.962 27.056 1.00 117.85 186 LEU B O 1
ATOM 1485 N N . HIS A 1 187 ? 38.213 -7.361 26.865 1.00 104.40 187 HIS B N 1
ATOM 1486 C CA . HIS A 1 187 ? 38.517 -7.794 28.229 1.00 95.24 187 HIS B CA 1
ATOM 1487 C C . HIS A 1 187 ? 37.836 -6.846 29.239 1.00 91.52 187 HIS B C 1
ATOM 1488 O O . HIS A 1 187 ? 37.286 -7.285 30.249 1.00 78.33 187 HIS B O 1
ATOM 1495 N N . LYS A 1 188 ? 37.876 -5.546 28.945 1.00 89.76 188 LYS B N 1
ATOM 1496 C CA . LYS A 1 188 ? 37.147 -4.604 29.771 1.00 80.42 188 LYS B CA 1
ATOM 1497 C C . LYS A 1 188 ? 35.655 -4.672 29.518 1.00 75.45 188 LYS B C 1
ATOM 1498 O O . LYS A 1 188 ? 34.891 -4.195 30.337 1.00 63.48 188 LYS B O 1
ATOM 1504 N N . TRP A 1 189 ? 35.247 -5.229 28.372 1.00 77.98 189 TRP B N 1
ATOM 1505 C CA . TRP A 1 189 ? 33.835 -5.568 28.115 1.00 80.01 189 TRP B CA 1
ATOM 1506 C C . TRP A 1 189 ? 33.343 -6.668 29.016 1.00 88.57 189 TRP B C 1
ATOM 1507 O O . TRP A 1 189 ? 32.173 -6.608 29.434 1.00 91.49 189 TRP B O 1
ATOM 1518 N N . SER A 1 190 ? 34.196 -7.660 29.313 1.00 97.80 190 SER B N 1
ATOM 1519 C CA . SER A 1 190 ? 33.846 -8.743 30.247 1.00 97.89 190 SER B CA 1
ATOM 1520 C C . SER A 1 190 ? 33.204 -8.262 31.547 1.00 101.95 190 SER B C 1
ATOM 1521 O O . SER A 1 190 ? 32.312 -8.917 32.069 1.00 108.52 190 SER B O 1
ATOM 1524 N N . GLU A 1 191 ? 33.575 -7.061 31.998 1.00 99.59 191 GLU B N 1
ATOM 1525 C CA . GLU A 1 191 ? 32.800 -6.262 32.983 1.00 97.39 191 GLU B CA 1
ATOM 1526 C C . GLU A 1 191 ? 31.290 -6.442 32.930 1.00 89.92 191 GLU B C 1
ATOM 1527 O O . GLU A 1 191 ? 30.654 -6.310 33.971 1.00 80.30 191 GLU B O 1
ATOM 1533 N N . ASP A 1 192 ? 30.725 -6.755 31.751 1.00 86.34 192 ASP B N 1
ATOM 1534 C CA . ASP A 1 192 ? 29.372 -7.314 31.606 1.00 86.61 192 ASP B CA 1
ATOM 1535 C C . ASP A 1 192 ? 29.006 -8.298 32.730 1.00 99.37 192 ASP B C 1
ATOM 1536 O O . ASP A 1 192 ? 27.858 -8.305 33.191 1.00 105.71 192 ASP B O 1
ATOM 1541 N N . LEU A 1 193 ? 29.977 -9.100 33.168 1.00 96.61 193 LEU B N 1
ATOM 1542 C CA . LEU A 1 193 ? 29.787 -9.940 34.336 1.00 87.90 193 LEU B CA 1
ATOM 1543 C C . LEU A 1 193 ? 29.375 -9.119 35.559 1.00 86.86 193 LEU B C 1
ATOM 1544 O O . LEU A 1 193 ? 28.347 -9.387 36.164 1.00 89.52 193 LEU B O 1
ATOM 1549 N N . SER A 1 194 ? 30.162 -8.110 35.892 1.00 86.87 194 SER B N 1
ATOM 1550 C CA . SER A 1 194 ? 30.039 -7.426 37.162 1.00 88.90 194 SER B CA 1
ATOM 1551 C C . SER A 1 194 ? 28.742 -6.637 37.243 1.00 82.62 194 SER B C 1
ATOM 1552 O O . SER A 1 194 ? 27.914 -6.914 38.103 1.00 77.89 194 SER B O 1
ATOM 1555 N N . ASN A 1 195 ? 28.577 -5.673 36.353 1.00 87.80 195 ASN B N 1
ATOM 1556 C CA . ASN A 1 195 ? 27.503 -4.682 36.492 1.00 99.24 195 ASN B CA 1
ATOM 1557 C C . ASN A 1 195 ? 26.112 -5.325 36.448 1.00 102.40 195 ASN B C 1
ATOM 1558 O O . ASN A 1 195 ? 25.975 -6.503 36.158 1.00 94.00 195 ASN B O 1
ATOM 1563 N N . HIS A 1 196 ? 25.117 -4.525 36.790 1.00 109.04 196 HIS B N 1
ATOM 1564 C CA . HIS A 1 196 ? 23.712 -4.868 36.814 1.00 106.09 196 HIS B CA 1
ATOM 1565 C C . HIS A 1 196 ? 23.416 -5.525 38.139 1.00 111.96 196 HIS B C 1
ATOM 1566 O O . HIS A 1 196 ? 23.752 -6.653 38.352 1.00 98.35 196 HIS B O 1
ATOM 1573 N N . PRO A 1 197 ? 22.812 -4.776 39.068 1.00 120.20 197 PRO B N 1
ATOM 1574 C CA . PRO A 1 197 ? 22.252 -5.286 40.299 1.00 118.33 197 PRO B CA 1
ATOM 1575 C C . PRO A 1 197 ? 21.134 -6.302 40.202 1.00 116.85 197 PRO B C 1
ATOM 1576 O O . PRO A 1 197 ? 20.274 -6.393 41.075 1.00 120.98 197 PRO B O 1
ATOM 1580 N N . ILE A 1 198 ? 21.191 -7.136 39.191 1.00 112.49 198 ILE B N 1
ATOM 1581 C CA . ILE A 1 198 ? 20.255 -8.249 38.993 1.00 106.21 198 ILE B CA 1
ATOM 1582 C C . ILE A 1 198 ? 20.941 -9.342 38.182 1.00 100.75 198 ILE B C 1
ATOM 1583 O O . ILE A 1 198 ? 20.848 -10.529 38.498 1.00 98.62 198 ILE B O 1
ATOM 1588 N N . VAL A 1 199 ? 21.664 -8.938 37.129 1.00 89.64 199 VAL B N 1
ATOM 1589 C CA . VAL A 1 199 ? 22.568 -9.812 36.431 1.00 81.19 199 VAL B CA 1
ATOM 1590 C C . VAL A 1 199 ? 23.622 -10.270 37.444 1.00 78.04 199 VAL B C 1
ATOM 1591 O O . VAL A 1 199 ? 24.162 -11.378 37.329 1.00 64.07 199 VAL B O 1
ATOM 1595 N N . LYS A 1 200 ? 23.859 -9.414 38.433 1.00 79.50 200 LYS B N 1
ATOM 1596 C CA . LYS A 1 200 ? 24.778 -9.649 39.537 1.00 93.23 200 LYS B CA 1
ATOM 1597 C C . LYS A 1 200 ? 24.589 -10.892 40.432 1.00 108.80 200 LYS B C 1
ATOM 1598 O O . LYS A 1 200 ? 25.232 -10.987 41.499 1.00 117.58 200 LYS B O 1
ATOM 1604 N N . GLU A 1 201 ? 23.755 -11.823 40.003 1.00 112.29 201 GLU B N 1
ATOM 1605 C CA . GLU A 1 201 ? 23.557 -13.085 40.673 1.00 112.83 201 GLU B CA 1
ATOM 1606 C C . GLU A 1 201 ? 23.339 -14.049 39.598 1.00 115.03 201 GLU B C 1
ATOM 1607 O O . GLU A 1 201 ? 24.206 -14.809 39.259 1.00 127.64 201 GLU B O 1
ATOM 1613 N N . ILE A 1 202 ? 22.173 -13.999 38.973 1.00 106.20 202 ILE B N 1
ATOM 1614 C CA . ILE A 1 202 ? 21.920 -14.951 37.990 1.00 89.95 202 ILE B CA 1
ATOM 1615 C C . ILE A 1 202 ? 23.241 -15.655 37.611 1.00 76.74 202 ILE B C 1
ATOM 1616 O O . ILE A 1 202 ? 23.245 -16.797 37.271 1.00 66.63 202 ILE B O 1
ATOM 1618 N N . LEU A 1 203 ? 24.365 -14.946 37.703 1.00 72.03 203 LEU B N 1
ATOM 1619 C CA . LEU A 1 203 ? 25.697 -15.517 37.650 1.00 64.52 203 LEU B CA 1
ATOM 1620 C C . LEU A 1 203 ? 26.118 -16.075 39.009 1.00 56.66 203 LEU B C 1
ATOM 1621 O O . LEU A 1 203 ? 26.117 -15.341 40.002 1.00 54.35 203 LEU B O 1
ATOM 1626 N N . PRO A 1 204 ? 26.503 -17.353 39.054 1.00 50.69 204 PRO B N 1
ATOM 1627 C CA . PRO A 1 204 ? 26.963 -17.954 40.303 1.00 52.45 204 PRO B CA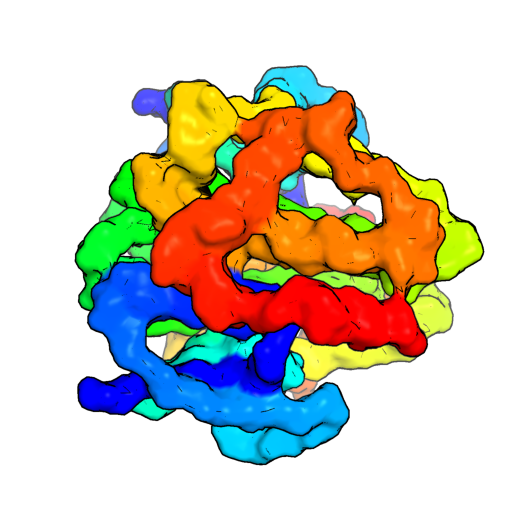 1
ATOM 1628 C C . PRO A 1 204 ? 28.179 -17.252 40.962 1.00 52.40 204 PRO B C 1
ATOM 1629 O O . PRO A 1 204 ? 28.745 -16.299 40.402 1.00 58.10 204 PRO B O 1
ATOM 1633 N N . PRO A 1 205 ? 28.586 -17.731 42.145 1.00 48.14 205 PRO B N 1
ATOM 1634 C CA . PRO A 1 205 ? 29.775 -17.179 42.764 1.00 49.38 205 PRO B CA 1
ATOM 1635 C C . PRO A 1 205 ? 31.044 -17.447 41.957 1.00 53.54 205 PRO B C 1
ATOM 1636 O O . PRO A 1 205 ? 31.144 -18.483 41.296 1.00 48.90 205 PRO B O 1
ATOM 1640 N N . ARG A 1 206 ? 31.984 -16.507 42.030 1.00 62.56 206 ARG B N 1
ATOM 1641 C CA . ARG A 1 206 ? 33.212 -16.534 41.222 1.00 67.52 206 ARG B CA 1
ATOM 1642 C C . ARG A 1 206 ? 34.170 -17.649 41.637 1.00 65.31 206 ARG B C 1
ATOM 1643 O O . ARG A 1 206 ? 34.729 -18.310 40.783 1.00 57.91 206 ARG B O 1
ATOM 1651 N N . GLU A 1 207 ? 34.337 -17.849 42.940 1.00 67.62 207 GLU B N 1
ATOM 1652 C CA . GLU A 1 207 ? 35.362 -18.757 43.454 1.00 70.33 207 GLU B CA 1
ATOM 1653 C C . GLU A 1 207 ? 34.842 -20.176 43.525 1.00 66.70 207 GLU B C 1
ATOM 1654 O O . GLU A 1 207 ? 35.631 -21.114 43.601 1.00 72.86 207 GLU B O 1
ATOM 1660 N N . SER A 1 208 ? 33.527 -20.336 43.588 1.00 60.42 208 SER B N 1
ATOM 1661 C CA . SER A 1 208 ? 32.932 -21.659 43.633 1.00 60.77 208 SER B CA 1
ATOM 1662 C C . SER A 1 208 ? 33.185 -22.377 42.311 1.00 63.00 208 SER B C 1
ATOM 1663 O O . SER A 1 208 ? 33.579 -23.547 42.283 1.00 63.11 208 SER B O 1
ATOM 1666 N N . LEU A 1 209 ? 32.976 -21.665 41.212 1.00 70.88 209 LEU B N 1
ATOM 1667 C CA . LEU A 1 209 ? 33.143 -22.237 39.883 1.00 81.85 209 LEU B CA 1
ATOM 1668 C C . LEU A 1 209 ? 34.575 -22.619 39.624 1.00 81.02 209 LEU B C 1
ATOM 1669 O O . LEU A 1 209 ? 34.809 -23.595 38.923 1.00 103.81 209 LEU B O 1
ATOM 1674 N N . LEU A 1 210 ? 35.533 -21.867 40.169 1.00 66.90 210 LEU B N 1
ATOM 1675 C CA . LEU A 1 210 ? 36.950 -22.173 39.960 1.00 58.90 210 LEU B CA 1
ATOM 1676 C C . LEU A 1 210 ? 37.269 -23.576 40.442 1.00 51.90 210 LEU B C 1
ATOM 1677 O O . LEU A 1 210 ? 38.046 -24.283 39.796 1.00 49.33 210 LEU B O 1
ATOM 1682 N N . ALA A 1 211 ? 36.646 -23.976 41.552 1.00 47.86 211 ALA B N 1
ATOM 1683 C CA . ALA A 1 211 ? 36.801 -25.335 42.064 1.00 50.94 211 ALA B CA 1
ATOM 1684 C C . ALA A 1 211 ? 36.362 -26.412 41.055 1.00 55.17 211 ALA B C 1
ATOM 1685 O O . ALA A 1 211 ? 37.048 -27.424 40.887 1.00 52.80 211 ALA B O 1
ATOM 1687 N N . TYR A 1 212 ? 35.235 -26.184 40.377 1.00 61.26 212 TYR B N 1
ATOM 1688 C CA . TYR A 1 212 ? 34.668 -27.168 39.439 1.00 65.49 212 TYR B CA 1
ATOM 1689 C C . TYR A 1 212 ? 35.609 -27.536 38.295 1.00 74.96 212 TYR B C 1
ATOM 1690 O O . TYR A 1 212 ? 35.549 -28.654 37.797 1.00 83.88 212 TYR B O 1
ATOM 1699 N N . PHE A 1 213 ? 36.499 -26.615 37.913 1.00 82.57 213 PHE B N 1
ATOM 1700 C CA . PHE A 1 213 ? 37.487 -26.881 36.845 1.00 89.46 213 PHE B CA 1
ATOM 1701 C C . PHE A 1 213 ? 38.920 -27.074 37.376 1.00 85.41 213 PHE B C 1
ATOM 1702 O O . PHE A 1 213 ? 39.140 -27.540 38.508 1.00 75.78 213 PHE B O 1
ATOM 1710 N N . GLU B 1 6 ? 15.349 -0.020 -6.256 1.00 140.16 6 GLU A N 1
ATOM 1711 C CA . GLU B 1 6 ? 15.911 -0.160 -7.623 1.00 130.68 6 GLU A CA 1
ATOM 1712 C C . GLU B 1 6 ? 16.826 -1.384 -7.681 1.00 126.46 6 GLU A C 1
ATOM 1713 O O . GLU B 1 6 ? 16.534 -2.332 -8.412 1.00 128.26 6 GLU A O 1
ATOM 1715 N N . GLU B 1 7 ? 17.905 -1.356 -6.900 1.00 112.11 7 GLU A N 1
ATOM 1716 C CA . GLU B 1 7 ? 18.949 -2.387 -6.957 1.00 99.02 7 GLU A CA 1
ATOM 1717 C C . GLU B 1 7 ? 18.745 -3.396 -5.834 1.00 102.14 7 GLU A C 1
ATOM 1718 O O . GLU B 1 7 ? 18.404 -3.018 -4.693 1.00 102.49 7 GLU A O 1
ATOM 1724 N N . VAL B 1 8 ? 18.982 -4.670 -6.156 1.00 98.67 8 VAL A N 1
ATOM 1725 C CA . VAL B 1 8 ? 18.899 -5.791 -5.209 1.00 92.91 8 VAL A CA 1
ATOM 1726 C C . VAL B 1 8 ? 19.759 -6.943 -5.773 1.00 88.74 8 VAL A C 1
ATOM 1727 O O . VAL B 1 8 ? 19.530 -7.385 -6.908 1.00 103.58 8 VAL A O 1
ATOM 1731 N N . LYS B 1 9 ? 20.730 -7.425 -4.988 1.00 73.05 9 LYS A N 1
ATOM 1732 C CA . LYS B 1 9 ? 21.744 -8.349 -5.496 1.00 66.30 9 LYS A CA 1
ATOM 1733 C C . LYS B 1 9 ? 21.906 -9.575 -4.611 1.00 64.50 9 LYS A C 1
ATOM 1734 O O . LYS B 1 9 ? 22.117 -9.438 -3.402 1.00 73.07 9 LYS A O 1
ATOM 1740 N N . VAL B 1 10 ? 21.856 -10.755 -5.227 1.00 57.52 10 VAL A N 1
ATOM 1741 C CA . VAL B 1 10 ? 22.286 -11.981 -4.545 1.00 53.03 10 VAL A CA 1
ATOM 1742 C C . VAL B 1 10 ? 23.639 -12.436 -5.101 1.00 51.77 10 VAL A C 1
ATOM 1743 O O . VAL B 1 10 ? 23.915 -12.307 -6.290 1.00 50.28 10 VAL A O 1
ATOM 1747 N N . TYR B 1 11 ? 24.481 -12.985 -4.245 1.00 54.32 11 TYR A N 1
ATOM 1748 C CA . TYR B 1 11 ? 25.770 -13.545 -4.663 1.00 62.41 11 TYR A CA 1
ATOM 1749 C C . TYR B 1 11 ? 25.788 -15.015 -4.291 1.00 62.84 11 TYR A C 1
ATOM 1750 O O . TYR B 1 11 ? 25.457 -15.347 -3.178 1.00 72.26 11 TYR A O 1
ATOM 1759 N N . GLY B 1 12 ? 26.159 -15.882 -5.221 1.00 60.50 12 GLY A N 1
ATOM 1760 C CA . GLY B 1 12 ? 26.156 -17.325 -4.976 1.00 61.44 12 GLY A CA 1
ATOM 1761 C C . GLY B 1 12 ? 26.537 -18.166 -6.165 1.00 59.24 12 GLY A C 1
ATOM 1762 O O . GLY B 1 12 ? 26.913 -17.640 -7.196 1.00 56.29 12 GLY A O 1
ATOM 1763 N N . MET B 1 13 ? 26.407 -19.484 -6.011 1.00 65.32 13 MET A N 1
ATOM 1764 C CA . MET B 1 13 ? 26.754 -20.460 -7.049 1.00 74.07 13 MET A CA 1
ATOM 1765 C C . MET B 1 13 ? 25.508 -20.994 -7.759 1.00 81.14 13 MET A C 1
ATOM 1766 O O . MET B 1 13 ? 24.381 -20.638 -7.378 1.00 91.68 13 MET A O 1
ATOM 1771 N N . MET B 1 14 ? 25.708 -21.790 -8.812 1.00 84.50 14 MET A N 1
ATOM 1772 C CA . MET B 1 14 ? 24.592 -22.159 -9.706 1.00 95.24 14 MET A CA 1
ATOM 1773 C C . MET B 1 14 ? 23.557 -23.101 -9.111 1.00 91.88 14 MET A C 1
ATOM 1774 O O . MET B 1 14 ? 22.442 -23.169 -9.615 1.00 89.36 14 MET A O 1
ATOM 1779 N N . ALA B 1 15 ? 23.911 -23.832 -8.058 1.00 91.90 15 ALA A N 1
ATOM 1780 C CA . ALA B 1 15 ? 22.972 -24.786 -7.475 1.00 93.72 15 ALA A CA 1
ATOM 1781 C C . ALA B 1 15 ? 23.173 -25.064 -5.975 1.00 89.29 15 ALA A C 1
ATOM 1782 O O . ALA B 1 15 ? 22.963 -26.192 -5.497 1.00 93.54 15 ALA A O 1
ATOM 1784 N N . SER B 1 16 ? 23.530 -24.034 -5.213 1.00 83.00 16 SER A N 1
ATOM 1785 C CA . SER B 1 16 ? 23.635 -24.183 -3.772 1.00 82.36 16 SER A CA 1
ATOM 1786 C C . SER B 1 16 ? 22.233 -24.298 -3.163 1.00 76.97 16 SER A C 1
ATOM 1787 O O . SER B 1 16 ? 21.362 -23.495 -3.472 1.00 73.38 16 SER A O 1
ATOM 1790 N N . PRO B 1 17 ? 21.994 -25.320 -2.323 1.00 76.47 17 PRO A N 1
ATOM 1791 C CA . PRO B 1 17 ? 20.693 -25.394 -1.647 1.00 74.16 17 PRO A CA 1
ATOM 1792 C C . PRO B 1 17 ? 20.355 -24.164 -0.781 1.00 73.52 17 PRO A C 1
ATOM 1793 O O . PRO B 1 17 ? 19.177 -23.822 -0.647 1.00 79.55 17 PRO A O 1
ATOM 1797 N N . PHE B 1 18 ? 21.371 -23.490 -0.241 1.00 67.90 18 PHE A N 1
ATOM 1798 C CA . PHE B 1 18 ? 21.155 -22.248 0.524 1.00 66.23 18 PHE A CA 1
ATOM 1799 C C . PHE B 1 18 ? 20.796 -21.063 -0.404 1.00 69.31 18 PHE A C 1
ATOM 1800 O O . PHE B 1 18 ? 19.889 -20.274 -0.131 1.00 66.17 18 PHE A O 1
ATOM 1808 N N . VAL B 1 19 ? 21.516 -20.953 -1.514 1.00 66.46 19 VAL A N 1
ATOM 1809 C CA . VAL B 1 19 ? 21.263 -19.911 -2.504 1.00 58.21 19 VAL A CA 1
ATOM 1810 C C . VAL B 1 19 ? 19.871 -20.085 -3.087 1.00 50.25 19 VAL A C 1
ATOM 1811 O O . VAL B 1 19 ? 19.218 -19.111 -3.375 1.00 46.14 19 VAL A O 1
ATOM 1815 N N . SER B 1 20 ? 19.408 -21.332 -3.220 1.00 50.55 20 SER A N 1
ATOM 1816 C CA . SER B 1 20 ? 18.005 -21.592 -3.562 1.00 53.46 20 SER A CA 1
ATOM 1817 C C . SER B 1 20 ? 17.081 -21.067 -2.457 1.00 53.32 20 SER A C 1
ATOM 1818 O O . SER B 1 20 ? 16.039 -20.435 -2.709 1.00 47.03 20 SER A O 1
ATOM 1821 N N . ARG B 1 21 ? 17.486 -21.328 -1.221 1.00 55.80 21 ARG A N 1
ATOM 1822 C CA . ARG B 1 21 ? 16.715 -21.019 -0.055 1.00 55.89 21 ARG A CA 1
ATOM 1823 C C . ARG B 1 21 ? 16.440 -19.519 0.074 1.00 52.56 21 ARG A C 1
ATOM 1824 O O . ARG B 1 21 ? 15.407 -19.117 0.625 1.00 48.59 21 ARG A O 1
ATOM 1832 N N . VAL B 1 22 ? 17.359 -18.701 -0.414 1.00 52.31 22 VAL A N 1
ATOM 1833 C CA . VAL B 1 22 ? 17.126 -17.254 -0.436 1.00 57.12 22 VAL A CA 1
ATOM 1834 C C . VAL B 1 22 ? 16.212 -16.899 -1.607 1.00 55.67 22 VAL A C 1
ATOM 1835 O O . VAL B 1 22 ? 15.196 -16.226 -1.411 1.00 58.39 22 VAL A O 1
ATOM 1839 N N . GLU B 1 23 ? 16.563 -17.356 -2.795 1.00 50.56 23 GLU A N 1
ATOM 1840 C CA . GLU B 1 23 ? 15.906 -16.913 -4.025 1.00 50.39 23 GLU A CA 1
ATOM 1841 C C . GLU B 1 23 ? 14.409 -17.157 -4.030 1.00 49.68 23 GLU A C 1
ATOM 1842 O O . GLU B 1 23 ? 13.664 -16.281 -4.450 1.00 47.82 23 GLU A O 1
ATOM 1848 N N . ILE B 1 24 ? 13.959 -18.299 -3.525 1.00 50.46 24 ILE A N 1
ATOM 1849 C CA . ILE B 1 24 ? 12.522 -18.604 -3.506 1.00 50.17 24 ILE A CA 1
ATOM 1850 C C . ILE B 1 24 ? 11.824 -17.579 -2.610 1.00 55.30 24 ILE A C 1
ATOM 1851 O O . ILE B 1 24 ? 10.884 -16.905 -3.008 1.00 54.11 24 ILE A O 1
ATOM 1856 N N . ALA B 1 25 ? 12.345 -17.453 -1.399 1.00 61.95 25 ALA A N 1
ATOM 1857 C CA . ALA B 1 25 ? 11.887 -16.463 -0.432 1.00 64.64 25 ALA A CA 1
ATOM 1858 C C . ALA B 1 25 ? 11.861 -15.082 -1.049 1.00 66.85 25 ALA A C 1
ATOM 1859 O O . ALA B 1 25 ? 10.853 -14.379 -0.976 1.00 76.74 25 ALA A O 1
ATOM 1861 N N . LEU B 1 26 ? 12.970 -14.705 -1.664 1.00 65.06 26 LEU A N 1
ATOM 1862 C CA . LEU B 1 26 ? 13.072 -13.424 -2.370 1.00 69.18 26 LEU A CA 1
ATOM 1863 C C . LEU B 1 26 ? 12.091 -13.325 -3.549 1.00 67.25 26 LEU A C 1
ATOM 1864 O O . LEU B 1 26 ? 11.561 -12.256 -3.813 1.00 62.60 26 LEU A O 1
ATOM 1869 N N . LYS B 1 27 ? 11.837 -14.447 -4.210 1.00 66.34 27 LYS A N 1
ATOM 1870 C CA . LYS B 1 27 ? 10.904 -14.501 -5.322 1.00 68.90 27 LYS A CA 1
ATOM 1871 C C . LYS B 1 27 ? 9.426 -14.389 -4.932 1.00 71.76 27 LYS A C 1
ATOM 1872 O O . LYS B 1 27 ? 8.677 -13.752 -5.642 1.00 65.48 27 LYS A O 1
ATOM 1874 N N . LEU B 1 28 ? 9.020 -15.039 -3.843 1.00 83.62 28 LEU A N 1
ATOM 1875 C CA . LEU B 1 28 ? 7.604 -15.076 -3.442 1.00 89.39 28 LEU A CA 1
ATOM 1876 C C . LEU B 1 28 ? 7.050 -13.655 -3.323 1.00 95.84 28 LEU A C 1
ATOM 1877 O O . LEU B 1 28 ? 5.923 -13.376 -3.737 1.00 99.81 28 LEU A O 1
ATOM 1882 N N . LYS B 1 29 ? 7.861 -12.760 -2.760 1.00 100.59 29 LYS A N 1
ATOM 1883 C CA . LYS B 1 29 ? 7.440 -11.381 -2.500 1.00 106.85 29 LYS A CA 1
ATOM 1884 C C . LYS B 1 29 ? 7.165 -10.589 -3.779 1.00 106.78 29 LYS A C 1
ATOM 1885 O O . LYS B 1 29 ? 6.601 -9.507 -3.707 1.00 100.66 29 LYS A O 1
ATOM 1891 N N . GLY B 1 30 ? 7.565 -11.111 -4.936 1.00 101.74 30 GLY A N 1
ATOM 1892 C CA . GLY B 1 30 ? 7.388 -10.397 -6.198 1.00 103.50 30 GLY A CA 1
ATOM 1893 C C . GLY B 1 30 ? 8.461 -9.336 -6.309 1.00 102.81 30 GLY A C 1
ATOM 1894 O O . GLY B 1 30 ? 8.192 -8.157 -6.590 1.00 104.16 30 GLY A O 1
ATOM 1895 N N . VAL B 1 31 ? 9.696 -9.773 -6.078 1.00 98.56 31 VAL A N 1
ATOM 1896 C CA . VAL B 1 31 ? 10.856 -8.890 -6.076 1.00 96.55 31 VAL A CA 1
ATOM 1897 C C . VAL B 1 31 ? 11.851 -9.365 -7.122 1.00 94.39 31 VAL A C 1
ATOM 1898 O O . VAL B 1 31 ? 12.101 -10.576 -7.269 1.00 101.60 31 VAL A O 1
ATOM 1902 N N . GLU B 1 32 ? 12.400 -8.413 -7.873 1.00 87.43 32 GLU A N 1
ATOM 1903 C CA . GLU B 1 32 ? 13.461 -8.733 -8.823 1.00 80.34 32 GLU A CA 1
ATOM 1904 C C . GLU B 1 32 ? 14.729 -9.009 -8.033 1.00 66.67 32 GLU A C 1
ATOM 1905 O O . GLU B 1 32 ? 14.776 -8.737 -6.852 1.00 60.21 32 GLU A O 1
ATOM 1911 N N . TYR B 1 33 ? 15.728 -9.557 -8.695 1.00 60.89 33 TYR A N 1
ATOM 1912 C CA . TYR B 1 33 ? 17.057 -9.660 -8.120 1.00 62.00 33 TYR A CA 1
ATOM 1913 C C . TYR B 1 33 ? 18.088 -10.022 -9.190 1.00 61.76 33 TYR A C 1
ATOM 1914 O O . TYR B 1 33 ? 17.979 -11.052 -9.844 1.00 59.98 33 TYR A O 1
ATOM 1923 N N . LYS B 1 34 ? 19.082 -9.156 -9.340 1.00 59.88 34 LYS A N 1
ATOM 1924 C CA . LYS B 1 34 ? 20.242 -9.459 -10.135 1.00 56.76 34 LYS A CA 1
ATOM 1925 C C . LYS B 1 34 ? 21.001 -10.588 -9.442 1.00 55.41 34 LYS A C 1
ATOM 1926 O O . LYS B 1 34 ? 20.943 -10.743 -8.211 1.00 57.60 34 LYS A O 1
ATOM 1932 N N . TYR B 1 35 ? 21.693 -11.396 -10.224 1.00 51.67 35 TYR A N 1
ATOM 1933 C CA . TYR B 1 35 ? 22.367 -12.581 -9.692 1.00 52.30 35 TYR A CA 1
ATOM 1934 C C . TYR B 1 35 ? 23.775 -12.627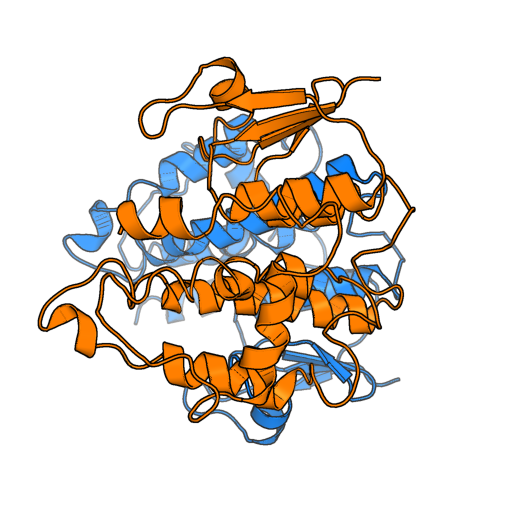 -10.209 1.00 55.49 35 TYR A C 1
ATOM 1935 O O . TYR B 1 35 ? 23.953 -12.666 -11.426 1.00 60.97 35 TYR A O 1
ATOM 1944 N N . GLU B 1 36 ? 24.769 -12.633 -9.318 1.00 58.27 36 GLU A N 1
ATOM 1945 C CA . GLU B 1 36 ? 26.179 -12.790 -9.736 1.00 59.80 36 GLU A CA 1
ATOM 1946 C C . GLU B 1 36 ? 26.734 -14.128 -9.300 1.00 52.04 36 GLU A C 1
ATOM 1947 O O . GLU B 1 36 ? 26.638 -14.470 -8.128 1.00 45.46 36 GLU A O 1
ATOM 1953 N N . LEU B 1 37 ? 27.303 -14.885 -10.236 1.00 49.82 37 LEU A N 1
ATOM 1954 C CA . LEU B 1 37 ? 27.842 -16.211 -9.946 1.00 51.64 37 LEU A CA 1
ATOM 1955 C C . LEU B 1 37 ? 29.215 -16.116 -9.241 1.00 52.06 37 LEU A C 1
ATOM 1956 O O . LEU B 1 37 ? 29.780 -15.038 -9.121 1.00 51.14 37 LEU A O 1
ATOM 1961 N N . GLU B 1 38 ? 29.732 -17.262 -8.785 1.00 54.12 38 GLU A N 1
ATOM 1962 C CA . GLU B 1 38 ? 30.941 -17.314 -7.967 1.00 57.99 38 GLU A CA 1
ATOM 1963 C C . GLU B 1 38 ? 31.786 -18.533 -8.265 1.00 61.37 38 GLU A C 1
ATOM 1964 O O . GLU B 1 38 ? 31.276 -19.517 -8.748 1.00 55.06 38 GLU A O 1
ATOM 1970 N N . LYS B 1 39 ? 33.067 -18.458 -7.924 1.00 71.76 39 LYS A N 1
ATOM 1971 C CA . LYS B 1 39 ? 34.027 -19.490 -8.317 1.00 80.47 39 LYS A CA 1
ATOM 1972 C C . LYS B 1 39 ? 33.952 -20.677 -7.378 1.00 87.48 39 LYS A C 1
ATOM 1973 O O . LYS B 1 39 ? 33.874 -20.490 -6.172 1.00 86.24 39 LYS A O 1
ATOM 1979 N N . PHE B 1 40 ? 33.963 -21.896 -7.931 1.00 105.03 40 PHE A N 1
ATOM 1980 C CA . PHE B 1 40 ? 33.824 -23.130 -7.133 1.00 115.37 40 PHE A CA 1
ATOM 1981 C C . PHE B 1 40 ? 34.894 -23.226 -6.047 1.00 113.07 40 PHE A C 1
ATOM 1982 O O . PHE B 1 40 ? 34.602 -23.620 -4.907 1.00 113.73 40 PHE A O 1
ATOM 1990 N N . GLY B 1 41 ? 36.120 -22.845 -6.405 1.00 106.13 41 GLY A N 1
ATOM 1991 C CA . GLY B 1 41 ? 37.258 -22.828 -5.474 1.00 104.17 41 GLY A CA 1
ATOM 1992 C C . GLY B 1 41 ? 37.431 -21.503 -4.739 1.00 102.51 41 GLY A C 1
ATOM 1993 O O . GLY B 1 41 ? 36.661 -21.171 -3.822 1.00 96.85 41 GLY A O 1
ATOM 1994 N N . ASN B 1 42 ? 38.464 -20.756 -5.124 1.00 100.16 42 ASN A N 1
ATOM 1995 C CA . ASN B 1 42 ? 38.737 -19.452 -4.526 1.00 104.19 42 ASN A CA 1
ATOM 1996 C C . ASN B 1 42 ? 37.850 -18.374 -5.139 1.00 95.02 42 ASN A C 1
ATOM 1997 O O . ASN B 1 42 ? 37.719 -18.308 -6.350 1.00 84.17 42 ASN A O 1
ATOM 2002 N N . PHE B 1 43 ? 37.290 -17.521 -4.290 1.00 92.54 43 PHE A N 1
ATOM 2003 C CA . PHE B 1 43 ? 36.253 -16.551 -4.662 1.00 87.28 43 PHE A CA 1
ATOM 2004 C C . PHE B 1 43 ? 36.854 -15.216 -5.127 1.00 83.63 43 PHE A C 1
ATOM 2005 O O . PHE B 1 43 ? 38.068 -15.109 -5.323 1.00 83.54 43 PHE A O 1
ATOM 2013 N N . SER B 1 44 ? 35.983 -14.228 -5.329 1.00 80.24 44 SER A N 1
ATOM 2014 C CA . SER B 1 44 ? 36.375 -12.854 -5.617 1.00 82.34 44 SER A CA 1
ATOM 2015 C C . SER B 1 44 ? 36.609 -12.021 -4.352 1.00 92.92 44 SER A C 1
ATOM 2016 O O . SER B 1 44 ? 36.278 -12.438 -3.229 1.00 96.36 44 SER A O 1
ATOM 2019 N N . ASP B 1 45 ? 37.180 -10.828 -4.539 1.00 99.76 45 ASP A N 1
ATOM 2020 C CA . ASP B 1 45 ? 37.424 -9.887 -3.429 1.00 95.43 45 ASP A CA 1
ATOM 2021 C C . ASP B 1 45 ? 36.179 -9.077 -3.058 1.00 91.09 45 ASP A C 1
ATOM 2022 O O . ASP B 1 45 ? 35.909 -8.887 -1.886 1.00 83.67 45 ASP A O 1
ATOM 2024 N N . THR B 1 46 ? 35.418 -8.619 -4.054 1.00 92.42 46 THR A N 1
ATOM 2025 C CA . THR B 1 46 ? 34.206 -7.839 -3.795 1.00 94.76 46 THR A CA 1
ATOM 2026 C C . THR B 1 46 ? 33.042 -8.644 -3.196 1.00 100.16 46 THR A C 1
ATOM 2027 O O . THR B 1 46 ? 31.934 -8.102 -3.095 1.00 108.05 46 THR A O 1
ATOM 2031 N N . LEU B 1 47 ? 33.223 -9.939 -3.002 1.00 89.47 47 LEU A N 1
ATOM 2032 C CA . LEU B 1 47 ? 32.349 -10.757 -2.164 1.00 76.62 47 LEU A CA 1
ATOM 2033 C C . LEU B 1 47 ? 32.902 -10.899 -0.756 1.00 63.70 47 LEU A C 1
ATOM 2034 O O . LEU B 1 47 ? 32.175 -10.776 0.221 1.00 57.62 47 LEU A O 1
ATOM 2039 N N . ILE B 1 48 ? 34.195 -11.189 -0.652 1.00 55.49 48 ILE A N 1
ATOM 2040 C CA . ILE B 1 48 ? 34.837 -11.303 0.665 1.00 55.92 48 ILE A CA 1
ATOM 2041 C C . ILE B 1 48 ? 34.934 -9.928 1.365 1.00 54.90 48 ILE A C 1
ATOM 2042 O O . ILE B 1 48 ? 35.112 -9.862 2.570 1.00 49.83 48 ILE A O 1
ATOM 2047 N N . LYS B 1 49 ? 34.777 -8.844 0.617 1.00 55.99 49 LYS A N 1
ATOM 2048 C CA . LYS B 1 49 ? 34.582 -7.513 1.210 1.00 56.32 49 LYS A CA 1
ATOM 2049 C C . LYS B 1 49 ? 33.204 -7.413 1.823 1.00 55.98 49 LYS A C 1
ATOM 2050 O O . LYS B 1 49 ? 33.015 -6.683 2.784 1.00 52.56 49 LYS A O 1
ATOM 2056 N N . TYR B 1 50 ? 32.238 -8.116 1.241 1.00 60.04 50 TYR A N 1
ATOM 2057 C CA . TYR B 1 50 ? 30.922 -8.258 1.850 1.00 65.93 50 TYR A CA 1
ATOM 2058 C C . TYR B 1 50 ? 30.798 -9.360 2.926 1.00 75.05 50 TYR A C 1
ATOM 2059 O O . TYR B 1 50 ? 29.886 -9.269 3.760 1.00 79.10 50 TYR A O 1
ATOM 2068 N N . ASN B 1 51 ? 31.649 -10.393 2.892 1.00 78.82 51 ASN A N 1
ATOM 2069 C CA . ASN B 1 51 ? 31.634 -11.418 3.942 1.00 80.37 51 ASN A CA 1
ATOM 2070 C C . ASN B 1 51 ? 33.036 -11.833 4.389 1.00 75.82 51 ASN A C 1
ATOM 2071 O O . ASN B 1 51 ? 33.490 -12.947 4.125 1.00 57.90 51 ASN A O 1
ATOM 2076 N N . PRO B 1 52 ? 33.731 -10.924 5.090 1.00 83.81 52 PRO A N 1
ATOM 2077 C CA . PRO B 1 52 ? 35.069 -11.287 5.600 1.00 77.32 52 PRO A CA 1
ATOM 2078 C C . PRO B 1 52 ? 35.028 -12.329 6.723 1.00 65.36 52 PRO A C 1
ATOM 2079 O O . PRO B 1 52 ? 36.020 -12.952 7.003 1.00 61.10 52 PRO A O 1
ATOM 2083 N N . VAL B 1 53 ? 33.888 -12.530 7.330 1.00 61.32 53 VAL A N 1
ATOM 2084 C CA . VAL B 1 53 ? 33.798 -13.354 8.523 1.00 60.32 53 VAL A CA 1
ATOM 2085 C C . VAL B 1 53 ? 33.642 -14.833 8.162 1.00 63.62 53 VAL A C 1
ATOM 2086 O O . VAL B 1 53 ? 34.516 -15.635 8.523 1.00 65.13 53 VAL A O 1
ATOM 2090 N N . TYR B 1 54 ? 32.574 -15.194 7.455 1.00 63.27 54 TYR A N 1
ATOM 2091 C CA . TYR B 1 54 ? 32.344 -16.598 7.074 1.00 63.34 54 TYR A CA 1
ATOM 2092 C C . TYR B 1 54 ? 32.959 -16.984 5.739 1.00 65.48 54 TYR A C 1
ATOM 2093 O O . TYR B 1 54 ? 33.440 -18.114 5.592 1.00 67.33 54 TYR A O 1
ATOM 2102 N N . LYS B 1 55 ? 32.942 -16.049 4.785 1.00 65.70 55 LYS A N 1
ATOM 2103 C CA . LYS B 1 55 ? 33.488 -16.287 3.434 1.00 65.72 55 LYS A CA 1
ATOM 2104 C C . LYS B 1 55 ? 32.829 -17.504 2.778 1.00 63.74 55 LYS A C 1
ATOM 2105 O O . LYS B 1 55 ? 33.512 -18.377 2.230 1.00 66.56 55 LYS A O 1
ATOM 2111 N N . LYS B 1 56 ? 31.500 -17.561 2.882 1.00 60.02 56 LYS A N 1
ATOM 2112 C CA . LYS B 1 56 ? 30.671 -18.572 2.213 1.00 57.22 56 LYS A CA 1
ATOM 2113 C C . LYS B 1 56 ? 29.405 -17.903 1.695 1.00 58.69 56 LYS A C 1
ATOM 2114 O O . LYS B 1 56 ? 28.774 -17.123 2.436 1.00 65.55 56 LYS A O 1
ATOM 2120 N N . VAL B 1 57 ? 29.038 -18.181 0.444 1.00 53.90 57 VAL A N 1
ATOM 2121 C CA . VAL B 1 57 ? 27.766 -17.714 -0.131 1.00 49.39 57 VAL A CA 1
ATOM 2122 C C . VAL B 1 57 ? 26.597 -18.573 0.371 1.00 49.86 57 VAL A C 1
ATOM 2123 O O . VAL B 1 57 ? 26.841 -19.739 0.724 1.00 51.51 57 VAL A O 1
ATOM 2127 N N . PRO B 1 58 ? 25.347 -18.087 0.397 1.00 51.78 58 PRO A N 1
ATOM 2128 C CA . PRO B 1 58 ? 24.888 -16.873 -0.201 1.00 49.11 58 PRO A CA 1
ATOM 2129 C C . PRO B 1 58 ? 25.107 -15.659 0.654 1.00 50.29 58 PRO A C 1
ATOM 2130 O O . PRO B 1 58 ? 24.776 -15.669 1.864 1.00 51.32 58 PRO A O 1
ATOM 2134 N N . VAL B 1 59 ? 25.646 -14.623 0.010 1.00 49.91 59 VAL 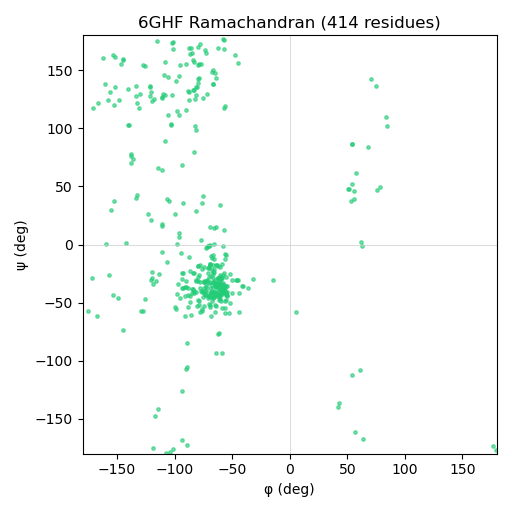A N 1
ATOM 2135 C CA . VAL B 1 59 ? 25.693 -13.288 0.579 1.00 47.85 59 VAL A CA 1
ATOM 2136 C C . VAL B 1 59 ? 24.696 -12.428 -0.167 1.00 40.39 59 VAL A C 1
ATOM 2137 O O . VAL B 1 59 ? 24.708 -12.394 -1.389 1.00 39.74 59 VAL A O 1
ATOM 2141 N N . PHE B 1 60 ? 23.839 -11.744 0.583 1.00 37.15 60 PHE A N 1
ATOM 2142 C CA . PHE B 1 60 ? 22.727 -11.003 0.013 1.00 39.88 60 PHE A CA 1
ATOM 2143 C C . PHE B 1 60 ? 22.877 -9.539 0.331 1.00 45.28 60 PHE A C 1
ATOM 2144 O O . PHE B 1 60 ? 22.999 -9.192 1.505 1.00 52.36 60 PHE A O 1
ATOM 2152 N N . VAL B 1 61 ? 22.867 -8.700 -0.705 1.00 48.35 61 VAL A N 1
ATOM 2153 C CA . VAL B 1 61 ? 22.990 -7.269 -0.526 1.00 54.01 61 VAL A CA 1
ATOM 2154 C C . VAL B 1 61 ? 21.850 -6.573 -1.245 1.00 56.95 61 VAL A C 1
ATOM 2155 O O . VAL B 1 61 ? 21.325 -7.100 -2.209 1.00 65.00 61 VAL A O 1
ATOM 2159 N N . HIS B 1 62 ? 21.484 -5.377 -0.791 1.00 67.56 62 HIS A N 1
ATOM 2160 C CA . HIS B 1 62 ? 20.651 -4.453 -1.598 1.00 78.07 62 HIS A CA 1
ATOM 2161 C C . HIS B 1 62 ? 20.801 -3.011 -1.054 1.00 85.58 62 HIS A C 1
ATOM 2162 O O . HIS B 1 62 ? 20.824 -2.815 0.171 1.00 86.98 62 HIS A O 1
ATOM 2169 N N . ASN B 1 63 ? 20.907 -2.022 -1.952 1.00 81.74 63 ASN A N 1
ATOM 2170 C CA . ASN B 1 63 ? 21.397 -0.673 -1.605 1.00 79.29 63 ASN A CA 1
ATOM 2171 C C . ASN B 1 63 ? 22.730 -0.751 -0.868 1.00 81.71 63 ASN A C 1
ATOM 2172 O O . ASN B 1 63 ? 22.910 -0.146 0.202 1.00 75.12 63 ASN A O 1
ATOM 2177 N N . ASP B 1 64 ? 23.634 -1.549 -1.442 1.00 88.36 64 ASP A N 1
ATOM 2178 C CA . ASP B 1 64 ? 24.999 -1.803 -0.914 1.00 85.27 64 ASP A CA 1
ATOM 2179 C C . ASP B 1 64 ? 25.081 -2.484 0.446 1.00 75.27 64 ASP A C 1
ATOM 2180 O O . ASP B 1 64 ? 26.188 -2.711 0.901 1.00 75.05 64 ASP A O 1
ATOM 2185 N N . ARG B 1 65 ? 23.951 -2.796 1.099 1.00 71.39 65 ARG A N 1
ATOM 2186 C CA . ARG B 1 65 ? 23.978 -3.293 2.469 1.00 75.66 65 ARG A CA 1
ATOM 2187 C C . ARG B 1 65 ? 23.911 -4.800 2.454 1.00 67.13 65 ARG A C 1
ATOM 2188 O O . ARG B 1 65 ? 22.857 -5.344 2.116 1.00 67.81 65 ARG A O 1
ATOM 2196 N N . PRO B 1 66 ? 25.029 -5.471 2.848 1.00 60.35 66 PRO A N 1
ATOM 2197 C CA . PRO B 1 66 ? 25.063 -6.918 2.752 1.00 53.78 66 PRO A CA 1
ATOM 2198 C C . PRO B 1 66 ? 24.400 -7.574 3.953 1.00 51.69 66 PRO A C 1
ATOM 2199 O O . PRO B 1 66 ? 24.264 -6.977 5.032 1.00 56.05 66 PRO A O 1
ATOM 2203 N N . ILE B 1 67 ? 23.971 -8.802 3.735 1.00 46.72 67 ILE A N 1
ATOM 2204 C CA . ILE B 1 67 ? 23.509 -9.670 4.806 1.00 43.61 67 ILE A CA 1
ATOM 2205 C C . ILE B 1 67 ? 24.057 -11.063 4.494 1.00 46.94 67 ILE A C 1
ATOM 2206 O O . ILE B 1 67 ? 23.560 -11.757 3.612 1.00 48.68 67 ILE A O 1
ATOM 2211 N N . SER B 1 68 ? 25.117 -11.447 5.198 1.00 47.76 68 SER A N 1
ATOM 2212 C CA . SER B 1 68 ? 25.669 -12.787 5.066 1.00 50.12 68 SER A CA 1
ATOM 2213 C C . SER B 1 68 ? 24.912 -13.754 5.981 1.00 50.94 68 SER A C 1
ATOM 2214 O O . SER B 1 68 ? 24.198 -13.350 6.893 1.00 57.99 68 SER A O 1
ATOM 2217 N N . GLU B 1 69 ? 25.086 -15.036 5.734 1.00 47.69 69 GLU A N 1
ATOM 2218 C CA . GLU B 1 69 ? 24.386 -16.102 6.478 1.00 44.55 69 GLU A CA 1
ATOM 2219 C C . GLU B 1 69 ? 22.929 -16.205 6.043 1.00 43.61 69 GLU A C 1
ATOM 2220 O O . GLU B 1 69 ? 22.265 -15.196 5.825 1.00 40.60 69 GLU A O 1
ATOM 2226 N N . SER B 1 70 ? 22.472 -17.449 5.859 1.00 42.87 70 SER A N 1
ATOM 2227 C CA . SER B 1 70 ? 21.361 -17.709 4.907 1.00 39.52 70 SER A CA 1
ATOM 2228 C C . SER B 1 70 ? 20.002 -17.646 5.585 1.00 34.26 70 SER A C 1
ATOM 2229 O O . SER B 1 70 ? 19.071 -17.049 5.064 1.00 31.37 70 SER A O 1
ATOM 2232 N N . LEU B 1 71 ? 19.891 -18.249 6.750 1.00 31.64 71 LEU A N 1
ATOM 2233 C CA . LEU B 1 71 ? 18.618 -18.255 7.448 1.00 33.98 71 LEU A CA 1
ATOM 2234 C C . LEU B 1 71 ? 18.169 -16.873 7.955 1.00 37.71 71 LEU A C 1
ATOM 2235 O O . LEU B 1 71 ? 16.986 -16.689 8.235 1.00 42.77 71 LEU A O 1
ATOM 2240 N N . VAL B 1 72 ? 19.111 -15.944 8.132 1.00 37.80 72 VAL A N 1
ATOM 2241 C CA . VAL B 1 72 ? 18.795 -14.572 8.545 1.00 34.45 72 VAL A CA 1
ATOM 2242 C C . VAL B 1 72 ? 18.313 -13.733 7.364 1.00 36.17 72 VAL A C 1
ATOM 2243 O O . VAL B 1 72 ? 17.485 -12.844 7.555 1.00 34.24 72 VAL A O 1
ATOM 2247 N N . ILE B 1 73 ? 18.817 -14.027 6.164 1.00 39.41 73 ILE A N 1
ATOM 2248 C CA . ILE B 1 73 ? 18.383 -13.335 4.948 1.00 43.47 73 ILE A CA 1
ATOM 2249 C C . ILE B 1 73 ? 16.894 -13.541 4.678 1.00 45.08 73 ILE A C 1
ATOM 2250 O O . ILE B 1 73 ? 16.173 -12.579 4.352 1.00 41.74 73 ILE A O 1
ATOM 2255 N N . LEU B 1 74 ? 16.430 -14.773 4.852 1.00 48.31 74 LEU A N 1
ATOM 2256 C CA . LEU B 1 74 ? 14.997 -15.090 4.704 1.00 50.45 74 LEU A CA 1
ATOM 2257 C C . LEU B 1 74 ? 14.149 -14.214 5.615 1.00 50.02 74 LEU A C 1
ATOM 2258 O O . LEU B 1 74 ? 13.110 -13.723 5.223 1.00 49.27 74 LEU A O 1
ATOM 2263 N N . GLU B 1 75 ? 14.592 -14.040 6.854 1.00 51.38 75 GLU A N 1
ATOM 2264 C CA . GLU B 1 75 ? 13.862 -13.237 7.822 1.00 51.61 75 GLU A CA 1
ATOM 2265 C C . GLU B 1 75 ? 14.015 -11.735 7.574 1.00 53.74 75 GLU A C 1
ATOM 2266 O O . GLU B 1 75 ? 13.173 -10.962 8.044 1.00 56.00 75 GLU A O 1
ATOM 2272 N N . TYR B 1 76 ? 15.056 -11.324 6.856 1.00 53.87 76 TYR A N 1
ATOM 2273 C CA . TYR B 1 76 ? 15.178 -9.937 6.448 1.00 57.11 76 TYR A CA 1
ATOM 2274 C C . TYR B 1 76 ? 14.095 -9.553 5.416 1.00 60.66 76 TYR A C 1
ATOM 2275 O O . TYR B 1 76 ? 13.438 -8.513 5.581 1.00 59.69 76 TYR A O 1
ATOM 2284 N N . ILE B 1 77 ? 13.933 -10.371 4.378 1.00 58.54 77 ILE A N 1
ATOM 2285 C CA . ILE B 1 77 ? 12.989 -10.059 3.325 1.00 58.61 77 ILE A CA 1
ATOM 2286 C C . ILE B 1 77 ? 11.526 -9.984 3.796 1.00 64.35 77 ILE A C 1
ATOM 2287 O O . ILE B 1 77 ? 10.726 -9.226 3.222 1.00 72.55 77 ILE A O 1
ATOM 2292 N N . ASP B 1 78 ? 11.190 -10.738 4.843 1.00 62.46 78 ASP A N 1
ATOM 2293 C CA . ASP B 1 78 ? 9.853 -10.672 5.414 1.00 62.89 78 ASP A CA 1
ATOM 2294 C C . ASP B 1 78 ? 9.525 -9.318 6.045 1.00 70.73 78 ASP A C 1
ATOM 2295 O O . ASP B 1 78 ? 8.395 -8.871 5.968 1.00 69.23 78 ASP A O 1
ATOM 2300 N N . GLU B 1 79 ? 10.505 -8.634 6.607 1.00 86.84 79 GLU A N 1
ATOM 2301 C CA . GLU B 1 79 ? 10.217 -7.428 7.413 1.00 95.24 79 GLU A CA 1
ATOM 2302 C C . GLU B 1 79 ? 10.087 -6.000 6.792 1.00 100.60 79 GLU A C 1
ATOM 2303 O O . GLU B 1 79 ? 9.618 -5.097 7.478 1.00 112.37 79 GLU A O 1
ATOM 2309 N N . THR B 1 80 ? 10.447 -5.829 5.522 1.00 101.79 80 THR A N 1
ATOM 2310 C CA . THR B 1 80 ? 10.349 -4.613 4.750 1.00 106.06 80 THR A CA 1
ATOM 2311 C C . THR B 1 80 ? 9.414 -4.838 3.549 1.00 111.00 80 THR A C 1
ATOM 2312 O O . THR B 1 80 ? 8.690 -3.919 3.125 1.00 125.58 80 THR A O 1
ATOM 2316 N N . TRP B 1 81 ? 9.457 -6.063 3.015 1.00 106.10 81 TRP A N 1
ATOM 2317 C CA . TRP B 1 81 ? 8.566 -6.478 1.958 1.00 107.84 81 TRP A CA 1
ATOM 2318 C C . TRP B 1 81 ? 7.543 -7.465 2.503 1.00 102.66 81 TRP A C 1
ATOM 2319 O O . TRP B 1 81 ? 7.771 -8.670 2.493 1.00 103.91 81 TRP A O 1
ATOM 2330 N N . LYS B 1 82 ? 6.421 -6.936 2.995 1.00 93.47 82 LYS A N 1
ATOM 2331 C CA . LYS B 1 82 ? 5.499 -7.707 3.813 1.00 85.12 82 LYS A CA 1
ATOM 2332 C C . LYS B 1 82 ? 4.306 -8.216 3.037 1.00 83.11 82 LYS A C 1
ATOM 2333 O O . LYS B 1 82 ? 3.293 -8.511 3.652 1.00 105.39 82 LYS A O 1
ATOM 2339 N N . GLN B 1 83 ? 4.420 -8.417 1.719 1.00 73.69 83 GLN A N 1
ATOM 2340 C CA . GLN B 1 83 ? 3.280 -8.959 0.972 1.00 76.35 83 GLN A CA 1
ATOM 2341 C C . GLN B 1 83 ? 3.312 -10.485 1.000 1.00 76.23 83 GLN A C 1
ATOM 2342 O O . GLN B 1 83 ? 4.309 -11.065 0.645 1.00 76.02 83 GLN A O 1
ATOM 2348 N N . ASN B 1 84 ? 2.224 -11.096 1.469 1.00 76.60 84 ASN A N 1
ATOM 2349 C CA . ASN B 1 84 ? 2.178 -12.497 1.893 1.00 79.06 84 ASN A CA 1
ATOM 2350 C C . ASN B 1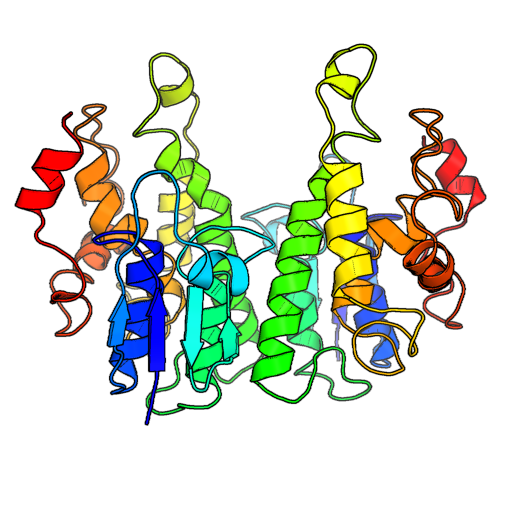 84 ? 3.265 -12.777 2.930 1.00 77.04 84 ASN A C 1
ATOM 2351 O O . ASN B 1 84 ? 4.359 -13.178 2.557 1.00 71.67 84 ASN A O 1
ATOM 2356 N N . PRO B 1 85 ? 2.965 -12.526 4.214 1.00 81.03 85 PRO A N 1
ATOM 2357 C CA . PRO B 1 85 ? 3.990 -12.636 5.232 1.00 84.92 85 PRO A CA 1
ATOM 2358 C C . PRO B 1 85 ? 4.463 -14.082 5.417 1.00 85.31 85 PRO A C 1
ATOM 2359 O O . PRO B 1 85 ? 3.659 -15.009 5.406 1.00 74.17 85 PRO A O 1
ATOM 2363 N N . LEU B 1 86 ? 5.775 -14.228 5.564 1.00 92.34 86 LEU A N 1
ATOM 2364 C CA . LEU B 1 86 ? 6.472 -15.497 5.674 1.00 90.27 86 LEU A CA 1
ATOM 2365 C C . LEU B 1 86 ? 6.507 -15.987 7.131 1.00 91.69 86 LEU A C 1
ATOM 2366 O O . LEU B 1 86 ? 6.163 -17.139 7.402 1.00 98.69 86 LEU A O 1
ATOM 2371 N N . LEU B 1 87 ? 6.905 -15.125 8.063 1.00 90.39 87 LEU A N 1
ATOM 2372 C CA . LEU B 1 87 ? 6.852 -15.460 9.498 1.00 88.12 87 LEU A CA 1
ATOM 2373 C C . LEU B 1 87 ? 5.431 -15.293 10.044 1.00 77.96 87 LEU A C 1
ATOM 2374 O O . LEU B 1 87 ? 4.727 -14.352 9.654 1.00 68.63 87 LEU A O 1
ATOM 2379 N N . PRO B 1 88 ? 5.017 -16.193 10.951 1.00 73.31 88 PRO A N 1
ATOM 2380 C CA . PRO B 1 88 ? 3.831 -15.964 11.755 1.00 79.24 88 PRO A CA 1
ATOM 2381 C C . PRO B 1 88 ? 3.760 -14.577 12.407 1.00 80.45 88 PRO A C 1
ATOM 2382 O O . PRO B 1 88 ? 4.766 -13.876 12.513 1.00 79.18 88 PRO A O 1
ATOM 2386 N N . SER B 1 89 ? 2.561 -14.219 12.851 1.00 78.32 89 SER A N 1
ATOM 2387 C CA . SER B 1 89 ? 2.320 -12.964 13.556 1.00 78.15 89 SER A CA 1
ATOM 2388 C C . SER B 1 89 ? 2.403 -13.107 15.078 1.00 75.22 89 SER A C 1
ATOM 2389 O O . SER B 1 89 ? 2.749 -12.129 15.756 1.00 78.06 89 SER A O 1
ATOM 2392 N N . ASP B 1 90 ? 2.074 -14.281 15.618 1.00 66.57 90 ASP A N 1
ATOM 2393 C CA . ASP B 1 90 ? 2.061 -14.455 17.086 1.00 62.74 90 ASP A CA 1
ATOM 2394 C C . ASP B 1 90 ? 3.462 -14.856 17.556 1.00 60.25 90 ASP A C 1
ATOM 2395 O O . ASP B 1 90 ? 4.088 -15.746 16.974 1.00 59.53 90 ASP A O 1
ATOM 2400 N N . PRO B 1 91 ? 3.975 -14.182 18.588 1.00 62.90 91 PRO A N 1
ATOM 2401 C CA . PRO B 1 91 ? 5.313 -14.494 19.094 1.00 63.45 91 PRO A CA 1
ATOM 2402 C C . PRO B 1 91 ? 5.633 -15.958 19.440 1.00 54.29 91 PRO A C 1
ATOM 2403 O O . PRO B 1 91 ? 6.800 -16.329 19.426 1.00 54.31 91 PRO A O 1
ATOM 2407 N N . TYR B 1 92 ? 4.643 -16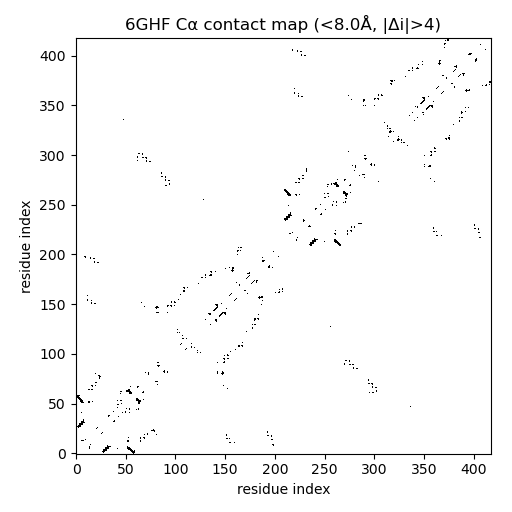.774 19.757 1.00 45.77 92 TYR A N 1
ATOM 2408 C CA . TYR B 1 92 ? 4.918 -18.183 20.051 1.00 46.28 92 TYR A CA 1
ATOM 2409 C C . TYR B 1 92 ? 5.197 -19.025 18.781 1.00 50.91 92 TYR A C 1
ATOM 2410 O O . TYR B 1 92 ? 6.229 -19.681 18.664 1.00 56.40 92 TYR A O 1
ATOM 2419 N N . LYS B 1 93 ? 4.264 -19.005 17.828 1.00 54.83 93 LYS A N 1
ATOM 2420 C CA . LYS B 1 93 ? 4.445 -19.761 16.594 1.00 56.57 93 LYS A CA 1
ATOM 2421 C C . LYS B 1 93 ? 5.543 -19.142 15.734 1.00 59.40 93 LYS A C 1
ATOM 2422 O O . LYS B 1 93 ? 6.197 -19.847 14.972 1.00 58.66 93 LYS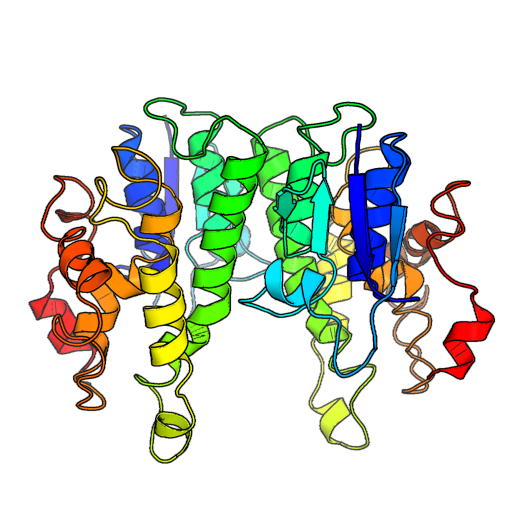 A O 1
ATOM 2428 N N . ARG B 1 94 ? 5.751 -17.832 15.865 1.00 60.37 94 ARG A N 1
ATOM 2429 C CA . ARG B 1 94 ? 6.960 -17.174 15.342 1.00 59.48 94 ARG A CA 1
ATOM 2430 C C . ARG B 1 94 ? 8.241 -17.725 16.001 1.00 55.41 94 ARG A C 1
ATOM 2431 O O . ARG B 1 94 ? 9.306 -17.745 15.384 1.00 53.14 94 ARG A O 1
ATOM 2439 N N . ALA B 1 95 ? 8.143 -18.149 17.257 1.00 55.44 95 ALA A N 1
ATOM 2440 C CA . ALA B 1 95 ? 9.252 -18.829 17.905 1.00 57.07 95 ALA A CA 1
ATOM 2441 C C . ALA B 1 95 ? 9.403 -20.275 17.401 1.00 54.54 95 ALA A C 1
ATOM 2442 O O . ALA B 1 95 ? 10.511 -20.717 17.127 1.00 56.14 95 ALA A O 1
ATOM 2444 N N . LEU B 1 96 ? 8.309 -21.005 17.298 1.00 53.24 96 LEU A N 1
ATOM 2445 C CA . LEU B 1 96 ? 8.364 -22.354 16.772 1.00 61.71 96 LEU A CA 1
ATOM 2446 C C . LEU B 1 96 ? 8.889 -22.415 15.337 1.00 66.37 96 LEU A C 1
ATOM 2447 O O . LEU B 1 96 ? 9.749 -23.226 15.023 1.00 69.99 96 LEU A O 1
ATOM 2452 N N . VAL B 1 97 ? 8.386 -21.553 14.475 1.00 63.68 97 VAL A N 1
ATOM 2453 C CA . VAL B 1 97 ? 8.793 -21.612 13.052 1.00 61.67 97 VAL A CA 1
ATOM 2454 C C . VAL B 1 97 ? 10.298 -21.387 12.931 1.00 61.45 97 VAL A C 1
ATOM 2455 O O . VAL B 1 97 ? 10.964 -22.027 12.125 1.00 58.30 97 VAL A O 1
ATOM 2459 N N . ARG B 1 98 ? 10.841 -20.497 13.771 1.00 67.55 98 ARG A N 1
ATOM 2460 C CA . ARG B 1 98 ? 12.302 -20.324 13.870 1.00 71.75 98 ARG A CA 1
ATOM 2461 C C . ARG B 1 98 ? 12.934 -21.497 14.626 1.00 66.96 98 ARG A C 1
ATOM 2462 O O . ARG B 1 98 ? 14.072 -21.869 14.333 1.00 68.70 98 ARG A O 1
ATOM 2470 N N . PHE B 1 99 ? 12.208 -22.072 15.584 1.00 56.92 99 PHE A N 1
ATOM 2471 C CA . PHE B 1 99 ? 12.664 -23.287 16.253 1.00 53.57 99 PHE A CA 1
ATOM 2472 C C . PHE B 1 99 ? 12.803 -24.423 15.244 1.00 54.15 99 PHE A C 1
ATOM 2473 O O . PHE B 1 99 ? 13.634 -25.316 15.440 1.00 57.82 99 PHE A O 1
ATOM 2481 N N . TRP B 1 100 ? 12.010 -24.398 14.178 1.00 54.29 100 TRP A N 1
ATOM 2482 C CA . TRP B 1 100 ? 12.019 -25.468 13.177 1.00 56.47 100 TRP A CA 1
ATOM 2483 C C . TRP B 1 100 ? 13.098 -25.277 12.121 1.00 51.69 100 TRP A C 1
ATOM 2484 O O . TRP B 1 100 ? 13.709 -26.255 11.685 1.00 53.31 100 TRP A O 1
ATOM 2495 N N . THR B 1 101 ? 13.339 -24.036 11.701 1.00 46.27 101 THR A N 1
ATOM 2496 C CA . THR B 1 101 ? 14.465 -23.764 10.816 1.00 40.69 101 THR A CA 1
ATOM 2497 C C . THR B 1 101 ? 15.768 -24.155 11.499 1.00 39.37 101 THR A C 1
ATOM 2498 O O . THR B 1 101 ? 16.713 -24.588 10.836 1.00 32.65 101 THR A O 1
ATOM 2502 N N . LYS B 1 102 ? 15.801 -23.968 12.817 1.00 41.70 102 LYS A N 1
ATOM 2503 C CA . LYS B 1 102 ? 16.975 -24.260 13.624 1.00 44.30 102 LYS A CA 1
ATOM 2504 C C . LYS B 1 102 ? 17.248 -25.723 13.692 1.00 42.39 102 LYS A C 1
ATOM 2505 O O . LYS B 1 102 ? 18.418 -26.105 13.696 1.00 45.31 102 LYS A O 1
ATOM 2511 N N . PHE B 1 103 ? 16.211 -26.543 13.825 1.00 42.03 103 PHE A N 1
ATOM 2512 C CA . PHE B 1 103 ? 16.391 -27.988 13.844 1.00 44.02 103 PHE A CA 1
ATOM 2513 C C . PHE B 1 103 ? 16.802 -28.547 12.487 1.00 43.41 103 PHE A C 1
ATOM 2514 O O . PHE B 1 103 ? 17.717 -29.390 12.402 1.00 50.03 103 PHE A O 1
ATOM 2522 N N . ILE B 1 104 ? 16.138 -28.079 11.438 1.00 42.59 104 ILE A N 1
ATOM 2523 C CA . ILE B 1 104 ? 16.460 -28.508 10.081 1.00 44.97 104 ILE A CA 1
ATOM 2524 C C . ILE B 1 104 ? 17.963 -28.257 9.800 1.00 45.64 104 ILE A C 1
ATOM 2525 O O . ILE B 1 104 ? 18.638 -29.058 9.193 1.00 37.99 104 ILE A O 1
ATOM 2530 N N . ASP B 1 105 ? 18.452 -27.110 10.257 1.00 52.11 105 ASP A N 1
ATOM 2531 C CA . ASP B 1 105 ? 19.843 -26.729 10.053 1.00 52.94 105 ASP A CA 1
ATOM 2532 C C . ASP B 1 105 ? 20.747 -27.378 11.056 1.00 52.59 105 ASP A C 1
ATOM 2533 O O . ASP B 1 105 ? 21.905 -27.613 10.757 1.00 52.02 105 ASP A O 1
ATOM 2538 N N . ASP B 1 106 ? 20.251 -27.646 12.250 1.00 60.35 106 ASP A N 1
ATOM 2539 C CA . ASP B 1 106 ? 21.010 -28.415 13.257 1.00 69.87 106 ASP A CA 1
ATOM 2540 C C . ASP B 1 106 ? 21.227 -29.858 12.791 1.00 75.77 106 ASP A C 1
ATOM 2541 O O . ASP B 1 106 ? 22.305 -30.409 12.978 1.00 74.26 106 ASP A O 1
ATOM 2546 N N . LYS B 1 107 ? 20.200 -30.463 12.184 1.00 82.83 107 LYS A N 1
ATOM 2547 C CA . LYS B 1 107 ? 20.322 -31.811 11.658 1.00 79.63 107 LYS A CA 1
ATOM 2548 C C . LYS B 1 107 ? 21.351 -31.877 10.519 1.00 78.77 107 LYS A C 1
ATOM 2549 O O . LYS B 1 107 ? 21.998 -32.882 10.372 1.00 94.40 107 LYS A O 1
ATOM 2555 N N . CYS B 1 108 ? 21.432 -30.823 9.719 1.00 70.74 108 CYS A N 1
ATOM 2556 C CA . CYS B 1 108 ? 21.900 -30.885 8.327 1.00 66.01 108 CYS A CA 1
ATOM 2557 C C . CYS B 1 108 ? 23.096 -31.764 8.088 1.00 66.88 108 CYS A C 1
ATOM 2558 O O . CYS B 1 108 ? 23.146 -32.395 7.040 1.00 68.36 108 CYS A O 1
ATOM 2561 N N . LEU B 1 109 ? 24.041 -31.811 9.044 1.00 63.97 109 LEU A N 1
ATOM 2562 C CA . LEU B 1 109 ? 25.108 -32.818 9.016 1.00 63.31 109 LEU A CA 1
ATOM 2563 C C . LEU B 1 109 ? 24.626 -34.271 8.974 1.00 57.58 109 LEU A C 1
ATOM 2564 O O . LEU B 1 109 ? 25.427 -35.155 8.756 1.00 58.35 109 LEU A O 1
ATOM 2569 N N . SER B 1 110 ? 23.349 -34.513 9.211 1.00 58.03 110 SER A N 1
ATOM 2570 C CA . SER B 1 110 ? 22.746 -35.804 8.952 1.00 59.98 110 SER A CA 1
ATOM 2571 C C . SER B 1 110 ? 22.626 -36.132 7.462 1.00 60.23 110 SER A C 1
ATOM 2572 O O . SER B 1 110 ? 22.941 -37.261 7.045 1.00 64.70 110 SER A O 1
ATOM 2575 N N . ALA B 1 111 ? 22.175 -35.165 6.665 1.00 59.45 111 ALA A N 1
ATOM 2576 C CA . ALA B 1 111 ? 22.058 -35.393 5.220 1.00 58.58 111 ALA A CA 1
ATOM 2577 C C . ALA B 1 111 ? 23.451 -35.578 4.609 1.00 63.15 111 ALA A C 1
ATOM 2578 O O . ALA B 1 111 ? 23.657 -36.485 3.783 1.00 70.42 111 ALA A O 1
ATOM 2580 N N . ALA B 1 112 ? 24.410 -34.757 5.042 1.00 62.51 112 ALA A N 1
ATOM 2581 C CA . ALA B 1 112 ? 25.773 -34.825 4.545 1.00 69.40 112 ALA A CA 1
ATOM 2582 C C . ALA B 1 112 ? 26.574 -35.995 5.158 1.00 72.81 112 ALA A C 1
ATOM 2583 O O . ALA B 1 112 ? 27.738 -36.161 4.827 1.00 84.03 112 ALA A O 1
ATOM 2585 N N . ARG B 1 113 ? 25.939 -36.833 5.988 1.00 77.18 113 ARG A N 1
ATOM 2586 C CA . ARG B 1 113 ? 26.596 -37.971 6.597 1.00 93.52 113 ARG A CA 1
ATOM 2587 C C . ARG B 1 113 ? 26.443 -39.211 5.718 1.00 95.43 113 ARG A C 1
ATOM 2588 O O . ARG B 1 113 ? 27.428 -39.752 5.180 1.00 91.12 113 ARG A O 1
ATOM 2596 N N . LYS B 1 114 ? 25.190 -39.609 5.508 1.00 98.93 114 LYS A N 1
ATOM 2597 C CA . LYS B 1 114 ? 24.853 -40.772 4.703 1.00 112.48 114 LYS A CA 1
ATOM 2598 C C . LYS B 1 114 ? 24.581 -40.355 3.259 1.00 122.35 114 LYS A C 1
ATOM 2599 O O . LYS B 1 114 ? 23.439 -40.417 2.772 1.00 126.38 114 LYS A O 1
ATOM 2601 N N . ALA B 1 115 ? 25.650 -39.914 2.591 1.00 120.99 115 ALA A N 1
ATOM 2602 C CA . ALA B 1 115 ? 25.557 -39.417 1.212 1.00 119.25 115 ALA A CA 1
ATOM 2603 C C . ALA B 1 115 ? 26.931 -39.278 0.580 1.00 115.25 115 ALA A C 1
ATOM 2604 O O . ALA B 1 115 ? 27.251 -39.953 -0.394 1.00 97.03 115 ALA A O 1
ATOM 2606 N N . THR B 1 116 ? 27.749 -38.427 1.182 1.00 126.60 116 THR A N 1
ATOM 2607 C CA . THR B 1 116 ? 29.058 -38.068 0.631 1.00 131.94 116 THR A CA 1
ATOM 2608 C C . THR B 1 116 ? 30.206 -38.628 1.464 1.00 121.19 116 THR A C 1
ATOM 2609 O O . THR B 1 116 ? 31.340 -38.180 1.338 1.00 109.56 116 THR A O 1
ATOM 2613 N N . PHE B 1 117 ? 29.901 -39.594 2.328 1.00 121.87 117 PHE A N 1
ATOM 2614 C CA . PHE B 1 117 ? 30.913 -40.262 3.161 1.00 132.48 117 PHE A CA 1
ATOM 2615 C C . PHE B 1 117 ? 30.932 -41.742 2.813 1.00 141.32 117 PHE A C 1
ATOM 2616 O O . PHE B 1 117 ? 30.250 -42.151 1.879 1.00 154.47 117 PHE A O 1
ATOM 2624 N N . SER B 1 118 ? 31.713 -42.563 3.512 1.00 147.70 118 SER A N 1
ATOM 2625 C CA . SER B 1 118 ? 31.996 -43.909 3.032 1.00 151.75 118 SER A CA 1
ATOM 2626 C C . SER B 1 118 ? 32.283 -44.897 4.136 1.00 151.71 118 SER A C 1
ATOM 2627 O O . SER B 1 118 ? 32.585 -44.510 5.266 1.00 149.62 118 SER A O 1
ATOM 2630 N N . ILE B 1 119 ? 32.158 -46.175 3.778 1.00 154.57 119 ILE A N 1
ATOM 2631 C CA . ILE B 1 119 ? 32.602 -47.295 4.603 1.00 160.33 119 ILE A CA 1
ATOM 2632 C C . ILE B 1 119 ? 31.867 -47.322 5.948 1.00 170.42 119 ILE A C 1
ATOM 2633 O O . ILE B 1 119 ? 30.682 -47.665 5.988 1.00 179.89 119 ILE A O 1
ATOM 2638 N N . ASP B 1 120 ? 32.547 -46.977 7.034 1.00 165.25 120 ASP A N 1
ATOM 2639 C CA . ASP B 1 120 ? 31.949 -47.024 8.366 1.00 151.93 120 ASP A CA 1
ATOM 2640 C C . ASP B 1 120 ? 31.148 -45.760 8.722 1.00 144.43 120 ASP A C 1
ATOM 2641 O O . ASP B 1 120 ? 30.044 -45.875 9.238 1.00 131.15 120 ASP A O 1
ATOM 2646 N N . GLU B 1 121 ? 31.675 -44.588 8.373 1.00 141.76 121 GLU A N 1
ATOM 2647 C CA . GLU B 1 121 ? 31.038 -43.332 8.741 1.00 136.47 121 GLU A CA 1
ATOM 2648 C C . GLU B 1 121 ? 29.657 -43.157 8.138 1.00 128.72 121 GLU A C 1
ATOM 2649 O O . GLU B 1 121 ? 28.879 -42.332 8.618 1.00 112.26 121 GLU A O 1
ATOM 2655 N N . LYS B 1 122 ? 29.362 -43.923 7.091 1.00 132.87 122 LYS A N 1
ATOM 2656 C CA . LYS B 1 122 ? 28.006 -43.987 6.562 1.00 134.64 122 LYS A CA 1
ATOM 2657 C C . LYS B 1 122 ? 27.071 -44.557 7.622 1.00 114.63 122 LYS A C 1
ATOM 2658 O O . LYS B 1 122 ? 26.377 -43.796 8.312 1.00 96.81 122 LYS A O 1
ATOM 2664 N N . GLU B 1 123 ? 27.122 -45.878 7.803 1.00 110.81 123 GLU A N 1
ATOM 2665 C CA . GLU B 1 123 ? 26.145 -46.545 8.660 1.00 111.42 123 GLU A CA 1
ATOM 2666 C C . GLU B 1 123 ? 26.341 -46.206 10.146 1.00 111.13 123 GLU A C 1
ATOM 2667 O O . GLU B 1 123 ? 25.578 -46.674 10.993 1.00 104.52 123 GLU A O 1
ATOM 2673 N N . ARG B 1 124 ? 27.369 -45.397 10.449 1.00 113.30 124 ARG A N 1
ATOM 2674 C CA . ARG B 1 124 ? 27.473 -44.781 11.768 1.00 119.60 124 ARG A CA 1
ATOM 2675 C C . ARG B 1 124 ? 26.390 -43.707 11.976 1.00 112.84 124 ARG A C 1
ATOM 2676 O O . ARG B 1 124 ? 26.156 -43.303 13.112 1.00 116.77 124 ARG A O 1
ATOM 2684 N N . GLU B 1 125 ? 25.798 -43.209 10.898 1.00 95.10 125 GLU A N 1
ATOM 2685 C CA . GLU B 1 125 ? 24.574 -42.453 11.041 1.00 85.23 125 GLU A CA 1
ATOM 2686 C C . GLU B 1 125 ? 23.391 -43.407 11.211 1.00 83.98 125 GLU A C 1
ATOM 2687 O O . GLU B 1 125 ? 23.444 -44.561 10.832 1.00 80.22 125 GLU A O 1
ATOM 2693 N N . LYS B 1 126 ? 22.356 -42.910 11.860 1.00 94.65 126 LYS A N 1
ATOM 2694 C CA . LYS B 1 126 ? 20.987 -43.459 11.815 1.00 96.81 126 LYS A CA 1
ATOM 2695 C C . LYS B 1 126 ? 20.014 -42.365 12.260 1.00 92.28 126 LYS A C 1
ATOM 2696 O O . LYS B 1 126 ? 18.786 -42.531 12.247 1.00 86.64 126 LYS A O 1
ATOM 2702 N N . GLY B 1 127 ? 20.586 -41.192 12.573 1.00 91.49 127 GLY A N 1
ATOM 2703 C CA . GLY B 1 127 ? 19.853 -39.970 12.900 1.00 90.62 127 GLY A CA 1
ATOM 2704 C C . GLY B 1 127 ? 18.839 -39.531 11.874 1.00 86.52 127 GLY A C 1
ATOM 2705 O O . GLY B 1 127 ? 17.773 -39.064 12.240 1.00 87.60 127 GLY A O 1
ATOM 2706 N N . ILE B 1 128 ? 19.141 -39.733 10.595 1.00 82.42 128 ILE A N 1
ATOM 2707 C CA . ILE B 1 128 ? 18.228 -39.342 9.524 1.00 83.75 128 ILE A CA 1
ATOM 2708 C C . ILE B 1 128 ? 16.840 -39.974 9.712 1.00 92.58 128 ILE A C 1
ATOM 2709 O O . ILE B 1 128 ? 15.805 -39.287 9.645 1.00 85.16 128 ILE A O 1
ATOM 2714 N N . GLU B 1 129 ? 16.834 -41.279 9.980 1.00 101.66 129 GLU A N 1
ATOM 2715 C CA . GLU B 1 129 ? 15.571 -41.995 10.123 1.00 107.02 129 GLU A CA 1
ATOM 2716 C C . GLU B 1 129 ? 14.793 -41.506 11.346 1.00 115.03 129 GLU A C 1
ATOM 2717 O O . GLU B 1 129 ? 13.539 -41.458 11.287 1.00 114.98 129 GLU A O 1
ATOM 2723 N N . GLU B 1 130 ? 15.492 -41.101 12.417 1.00 121.60 130 GLU A N 1
ATOM 2724 C CA . GLU B 1 130 ? 14.796 -40.546 13.586 1.00 121.90 130 GLU A CA 1
ATOM 2725 C C . GLU B 1 130 ? 14.225 -39.174 13.280 1.00 110.91 130 GLU A C 1
ATOM 2726 O O . GLU B 1 130 ? 13.070 -38.898 13.548 1.00 101.70 130 GLU A O 1
ATOM 2732 N N . THR B 1 131 ? 15.031 -38.336 12.654 1.00 113.02 131 THR A N 1
ATOM 2733 C CA . THR B 1 131 ? 14.626 -36.959 12.360 1.00 123.09 131 THR A CA 1
ATOM 2734 C C . THR B 1 131 ? 13.480 -36.942 11.348 1.00 118.46 131 THR A C 1
ATOM 2735 O O . THR B 1 131 ? 12.483 -36.242 11.531 1.00 104.71 131 THR A O 1
ATOM 2739 N N . GLU B 1 132 ? 13.624 -37.737 10.286 1.00 114.89 132 GLU A N 1
ATOM 2740 C CA . GLU B 1 132 ? 12.565 -37.865 9.296 1.00 110.65 132 GLU A CA 1
ATOM 2741 C C . GLU B 1 132 ? 11.243 -38.342 9.947 1.00 107.46 132 GLU A C 1
ATOM 2742 O O . GLU B 1 132 ? 10.163 -37.935 9.522 1.00 105.67 132 GLU A O 1
ATOM 2748 N N . GLU B 1 133 ? 11.332 -39.195 10.972 1.00 97.07 133 GLU A N 1
ATOM 2749 C CA . GLU B 1 133 ? 10.161 -39.538 11.773 1.00 90.35 133 GLU A CA 1
ATOM 2750 C C . GLU B 1 133 ? 9.864 -38.429 12.768 1.00 91.65 133 GLU A C 1
ATOM 2751 O O . GLU B 1 133 ? 8.748 -37.937 12.828 1.00 99.39 133 GLU A O 1
ATOM 2757 N N . ALA B 1 134 ? 10.883 -37.972 13.489 1.00 92.61 134 ALA A N 1
ATOM 2758 C CA . ALA B 1 134 ? 10.786 -36.753 14.312 1.00 95.04 134 ALA A CA 1
ATOM 2759 C C . ALA B 1 134 ? 10.404 -35.540 13.467 1.00 101.11 134 ALA A C 1
ATOM 2760 O O . ALA B 1 134 ? 10.378 -34.418 13.955 1.00 112.31 134 ALA A O 1
ATOM 2762 N N . PHE B 1 135 ? 10.255 -35.761 12.163 1.00 100.70 135 PHE A N 1
ATOM 2763 C CA . PHE B 1 135 ? 9.540 -34.857 11.287 1.00 104.77 135 PHE A CA 1
ATOM 2764 C C . PHE B 1 135 ? 8.043 -35.186 11.216 1.00 100.52 135 PHE A C 1
ATOM 2765 O O . PHE B 1 135 ? 7.196 -34.525 11.844 1.00 100.03 135 PHE A O 1
ATOM 2773 N N . GLN B 1 136 ? 7.668 -36.106 10.360 1.00 100.99 136 GLN A N 1
ATOM 2774 C CA . GLN B 1 136 ? 6.246 -36.307 10.160 1.00 107.47 136 GLN A CA 1
ATOM 2775 C C . GLN B 1 136 ? 5.446 -36.732 11.385 1.00 117.95 136 GLN A C 1
ATOM 2776 O O . GLN B 1 136 ? 4.279 -36.326 11.488 1.00 110.82 136 GLN A O 1
ATOM 2782 N N . ILE B 1 137 ? 6.061 -37.439 12.342 1.00 132.44 137 ILE A N 1
ATOM 2783 C CA . ILE B 1 137 ? 5.328 -37.832 13.558 1.00 138.65 137 ILE A CA 1
ATOM 2784 C C . ILE B 1 137 ? 4.976 -36.621 14.437 1.00 138.48 137 ILE A C 1
ATOM 2785 O O . ILE B 1 137 ? 4.170 -36.734 15.355 1.00 139.75 137 ILE A O 1
ATOM 2790 N N . LEU B 1 138 ? 5.568 -35.464 14.129 1.00 138.67 138 LEU A N 1
ATOM 2791 C CA . LEU B 1 138 ? 5.205 -34.204 14.784 1.00 140.94 138 LEU A CA 1
ATOM 2792 C C . LEU B 1 138 ? 4.678 -33.113 13.860 1.00 151.51 138 LEU A C 1
ATOM 2793 O O . LEU B 1 138 ? 3.973 -32.215 14.329 1.00 161.75 138 LEU A O 1
ATOM 2798 N N . GLU B 1 139 ? 5.011 -33.144 12.570 1.00 153.66 139 GLU A N 1
ATOM 2799 C CA . GLU B 1 139 ? 4.557 -32.108 11.646 1.00 150.89 139 GLU A CA 1
ATOM 2800 C C . GLU B 1 139 ? 3.081 -32.270 11.250 1.00 157.22 139 GLU A C 1
ATOM 2801 O O . GLU B 1 139 ? 2.296 -31.350 11.448 1.00 173.81 139 GLU A O 1
ATOM 2807 N N . ASN B 1 140 ? 2.738 -33.431 10.697 1.00 154.99 140 ASN A N 1
ATOM 2808 C CA . ASN B 1 140 ? 1.352 -33.785 10.401 1.00 157.17 140 ASN A CA 1
ATOM 2809 C C . ASN B 1 140 ? 0.754 -32.724 9.461 1.00 143.74 140 ASN A C 1
ATOM 2810 O O . ASN B 1 140 ? -0.129 -31.951 9.813 1.00 133.04 140 ASN A O 1
ATOM 2815 N N . GLU B 1 141 ? 1.365 -32.615 8.292 1.00 138.42 141 GLU A N 1
ATOM 2816 C CA . GLU B 1 141 ? 1.039 -31.555 7.313 1.00 135.00 141 GLU A CA 1
ATOM 2817 C C . GLU B 1 141 ? 0.619 -32.118 5.941 1.00 137.18 141 GLU A C 1
ATOM 2818 O O . GLU B 1 141 ? 0.812 -31.493 4.920 1.00 122.60 141 GLU A O 1
ATOM 2824 N N . LEU B 1 142 ? 0.090 -33.335 5.914 1.00 141.72 142 LEU A N 1
ATOM 2825 C CA . LEU B 1 142 ? -0.947 -33.724 4.956 1.00 141.13 142 LEU A CA 1
ATOM 2826 C C . LEU B 1 142 ? -2.356 -33.590 5.582 1.00 140.46 142 LEU A C 1
ATOM 2827 O O . LEU B 1 142 ? -3.361 -33.984 4.987 1.00 128.12 142 LEU A O 1
ATOM 2832 N N . LYS B 1 143 ? -2.413 -33.033 6.799 1.00 137.89 143 LYS A N 1
ATOM 2833 C CA . LYS B 1 143 ? -3.646 -32.606 7.435 1.00 130.00 143 LYS A CA 1
ATOM 2834 C C . LYS B 1 143 ? -4.115 -31.302 6.796 1.00 114.69 143 LYS A C 1
ATOM 2835 O O . LYS B 1 143 ? -5.314 -31.106 6.598 1.00 100.79 143 LYS A O 1
ATOM 2841 N N . ASP B 1 144 ? -3.165 -30.405 6.502 1.00 110.84 144 ASP A N 1
ATOM 2842 C CA . ASP B 1 144 ? -3.413 -29.186 5.772 1.00 116.56 144 ASP A CA 1
ATOM 2843 C C . ASP B 1 144 ? -2.118 -28.709 5.095 1.00 127.91 144 ASP A C 1
ATOM 2844 O O . ASP B 1 144 ? -1.059 -28.642 5.741 1.00 125.42 144 ASP A O 1
ATOM 2849 N N . LYS B 1 145 ? -2.243 -28.389 3.799 1.00 138.48 145 LYS A N 1
ATOM 2850 C CA . LYS B 1 145 ? -1.193 -27.800 2.945 1.00 137.47 145 LYS A CA 1
ATOM 2851 C C . LYS B 1 145 ? 0.188 -28.433 3.143 1.00 129.38 145 LYS A C 1
ATOM 2852 O O . LYS B 1 145 ? 0.279 -29.644 3.209 1.00 116.90 145 LYS A O 1
ATOM 2858 N N . PHE B 1 146 ? 1.245 -27.623 3.222 1.00 123.33 146 PHE A N 1
ATOM 2859 C CA . PHE B 1 146 ? 2.520 -28.023 3.841 1.00 113.56 146 PHE A CA 1
ATOM 2860 C C . PHE B 1 146 ? 2.757 -27.160 5.109 1.00 112.28 146 PHE A C 1
ATOM 2861 O O . PHE B 1 146 ? 1.795 -26.907 5.838 1.00 110.53 146 PHE A O 1
ATOM 2869 N N . PHE B 1 147 ? 3.989 -26.746 5.390 1.00 106.96 147 PHE A N 1
ATOM 2870 C CA . PHE B 1 147 ? 4.386 -26.315 6.747 1.00 101.31 147 PHE A CA 1
ATOM 2871 C C . PHE B 1 147 ? 3.666 -25.071 7.273 1.00 114.50 147 PHE A C 1
ATOM 2872 O O . PHE B 1 147 ? 2.585 -25.165 7.848 1.00 117.22 147 PHE A O 1
ATOM 2880 N N . GLY B 1 148 ? 4.266 -23.909 7.071 1.00 127.54 148 GLY A N 1
ATOM 2881 C CA . GLY B 1 148 ? 3.816 -22.679 7.709 1.00 131.73 148 GLY A CA 1
ATOM 2882 C C . GLY B 1 148 ? 2.669 -22.084 6.927 1.00 138.04 148 GLY A C 1
ATOM 2883 O O . GLY B 1 148 ? 2.885 -21.456 5.869 1.00 162.82 148 GLY A O 1
ATOM 2884 N N . GLY B 1 149 ? 1.455 -22.288 7.448 1.00 125.52 149 GLY A N 1
ATOM 2885 C CA . GLY B 1 149 ? 0.236 -21.711 6.857 1.00 120.62 149 GLY A CA 1
ATOM 2886 C C . GLY B 1 149 ? -0.067 -22.222 5.456 1.00 123.22 149 GLY A C 1
ATOM 2887 O O . GLY B 1 149 ? 0.553 -23.156 4.969 1.00 119.91 149 GLY A O 1
ATOM 2888 N N . ASP B 1 150 ? -0.986 -21.550 4.787 1.00 127.91 150 ASP A N 1
ATOM 2889 C CA . ASP B 1 150 ? -1.585 -22.063 3.548 1.00 130.01 150 ASP A CA 1
ATOM 2890 C C . ASP B 1 150 ? -0.631 -21.976 2.354 1.00 130.26 150 ASP A C 1
ATOM 2891 O O . ASP B 1 150 ? -0.668 -22.824 1.472 1.00 116.27 150 ASP A O 1
ATOM 2896 N N . GLU B 1 151 ? 0.241 -20.961 2.349 1.00 136.80 151 GLU A N 1
ATOM 2897 C CA . GLU B 1 151 ? 1.267 -20.812 1.323 1.00 137.80 151 GLU A CA 1
ATOM 2898 C C . GLU B 1 151 ? 2.620 -21.293 1.861 1.00 129.41 151 GLU A C 1
ATOM 2899 O O . GLU B 1 151 ? 2.714 -21.791 2.999 1.00 127.35 151 GLU A O 1
ATOM 2905 N N . ILE B 1 152 ? 3.664 -21.133 1.044 1.00 119.03 152 ILE A N 1
ATOM 2906 C CA . ILE B 1 152 ? 5.024 -21.456 1.473 1.00 105.99 152 ILE A CA 1
ATOM 2907 C C . ILE B 1 152 ? 5.415 -20.678 2.711 1.00 106.22 152 ILE A C 1
ATOM 2908 O O . ILE B 1 152 ? 5.452 -19.458 2.680 1.00 108.48 152 ILE A O 1
ATOM 2913 N N . GLY B 1 153 ? 5.683 -21.417 3.793 1.00 101.87 153 GLY A N 1
ATOM 2914 C CA . GLY B 1 153 ? 6.199 -20.838 5.027 1.00 97.82 153 GLY A CA 1
ATOM 2915 C C . GLY B 1 153 ? 7.696 -21.071 5.134 1.00 87.20 153 GLY A C 1
ATOM 2916 O O . GLY B 1 153 ? 8.287 -21.820 4.350 1.00 93.14 153 GLY A O 1
ATOM 2917 N N . ILE B 1 154 ? 8.303 -20.379 6.086 1.00 72.65 154 ILE A N 1
ATOM 2918 C CA . ILE B 1 154 ? 9.756 -20.396 6.237 1.00 67.81 154 ILE A CA 1
ATOM 2919 C C . ILE B 1 154 ? 10.377 -21.796 6.465 1.00 62.96 154 ILE A C 1
ATOM 2920 O O . ILE B 1 154 ? 11.417 -22.115 5.909 1.00 53.89 154 ILE A O 1
ATOM 2925 N N . VAL B 1 155 ? 9.705 -22.633 7.234 1.00 67.49 155 VAL A N 1
ATOM 2926 C CA . VAL B 1 155 ? 10.247 -23.933 7.601 1.00 68.13 155 VAL A CA 1
ATOM 2927 C C . VAL B 1 155 ? 10.467 -24.800 6.350 1.00 65.51 155 VAL A C 1
ATOM 2928 O O . VAL B 1 155 ? 11.473 -25.546 6.260 1.00 47.89 155 VAL A O 1
ATOM 2932 N N . ASP B 1 156 ? 9.535 -24.684 5.402 1.00 72.30 156 ASP A N 1
ATOM 2933 C CA . ASP B 1 156 ? 9.661 -25.370 4.120 1.00 78.79 156 ASP A CA 1
ATOM 2934 C C . ASP B 1 156 ? 11.005 -25.085 3.449 1.00 80.45 156 ASP A C 1
ATOM 2935 O O . ASP B 1 156 ? 11.793 -26.000 3.191 1.00 80.80 156 ASP A O 1
ATOM 2940 N N . ILE B 1 157 ? 11.256 -23.800 3.208 1.00 76.94 157 ILE A N 1
ATOM 2941 C CA . ILE B 1 157 ? 12.400 -23.372 2.426 1.00 70.98 157 ILE A CA 1
ATOM 2942 C C . ILE B 1 157 ? 13.713 -23.803 3.102 1.00 69.44 157 ILE A C 1
ATOM 2943 O O . ILE B 1 157 ? 14.673 -24.193 2.435 1.00 74.25 157 ILE A O 1
ATOM 2948 N N . ALA B 1 158 ? 13.743 -23.759 4.429 1.00 63.29 158 ALA A N 1
ATOM 2949 C CA . ALA B 1 158 ? 14.921 -24.177 5.182 1.00 57.33 158 ALA A CA 1
ATOM 2950 C C . ALA B 1 158 ? 15.218 -25.646 4.951 1.00 52.94 158 ALA A C 1
ATOM 2951 O O . ALA B 1 158 ? 16.375 -26.056 5.036 1.00 52.34 158 ALA A O 1
ATOM 2953 N N . GLY B 1 159 ? 14.180 -26.434 4.659 1.00 50.72 159 GLY A N 1
ATOM 2954 C CA . GLY B 1 159 ? 14.341 -27.865 4.357 1.00 51.81 159 GLY A CA 1
ATOM 2955 C C . GLY B 1 159 ? 14.206 -28.263 2.891 1.00 52.94 159 GLY A C 1
ATOM 2956 O O . GLY B 1 159 ? 13.691 -29.338 2.581 1.00 51.19 159 GLY A O 1
ATOM 2957 N N . ILE B 1 160 ? 14.694 -27.432 1.980 1.00 54.87 160 ILE A N 1
ATOM 2958 C CA . ILE B 1 160 ? 14.658 -27.778 0.564 1.00 50.99 160 ILE A CA 1
ATOM 2959 C C . ILE B 1 160 ? 15.773 -28.733 0.188 1.00 54.03 160 ILE A C 1
ATOM 2960 O O . ILE B 1 160 ? 15.705 -29.374 -0.832 1.00 58.91 160 ILE A O 1
ATOM 2965 N N . PHE B 1 161 ? 16.807 -28.838 1.001 1.00 56.85 161 PHE A N 1
ATOM 2966 C CA . PHE B 1 161 ? 17.809 -29.901 0.814 1.00 59.91 161 PHE A CA 1
ATOM 2967 C C . PHE B 1 161 ? 17.275 -31.287 1.163 1.00 57.40 161 PHE A C 1
ATOM 2968 O O . PHE B 1 161 ? 18.003 -32.268 1.057 1.00 55.04 161 PHE A O 1
ATOM 2976 N N . ILE B 1 162 ? 16.024 -31.363 1.610 1.00 60.77 162 ILE A N 1
ATOM 2977 C CA . ILE B 1 162 ? 15.272 -32.608 1.644 1.00 64.52 162 ILE A CA 1
ATOM 2978 C C . ILE B 1 162 ? 14.339 -32.690 0.447 1.00 66.27 162 ILE A C 1
ATOM 2979 O O . ILE B 1 162 ? 14.360 -33.674 -0.281 1.00 74.37 162 ILE A O 1
ATOM 2984 N N . ALA B 1 163 ? 13.518 -31.667 0.259 1.00 62.03 163 ALA A N 1
ATOM 2985 C CA . ALA B 1 163 ? 12.508 -31.671 -0.803 1.00 60.14 163 ALA A CA 1
ATOM 2986 C C . ALA B 1 163 ? 13.059 -31.882 -2.224 1.00 56.63 163 ALA A C 1
ATOM 2987 O O . ALA B 1 163 ? 12.345 -32.312 -3.086 1.00 57.72 163 ALA A O 1
ATOM 2989 N N . PHE B 1 164 ? 14.317 -31.552 -2.460 1.00 55.27 164 PHE A N 1
ATOM 2990 C CA . PHE B 1 164 ? 14.922 -31.710 -3.780 1.00 56.81 164 PHE A CA 1
ATOM 2991 C C . PHE B 1 164 ? 16.235 -32.493 -3.754 1.00 45.66 164 PHE A C 1
ATOM 2992 O O . PHE B 1 164 ? 16.342 -33.506 -4.427 1.00 39.83 164 PHE A O 1
ATOM 3000 N N . TRP B 1 165 ? 17.217 -32.030 -2.985 1.00 39.44 165 TRP A N 1
ATOM 3001 C CA . TRP B 1 165 ? 18.586 -32.553 -3.107 1.00 34.75 165 TRP A CA 1
ATOM 3002 C C . TRP B 1 165 ? 18.721 -33.925 -2.562 1.00 35.13 165 TRP A C 1
ATOM 3003 O O . TRP B 1 165 ? 19.493 -34.703 -3.117 1.00 33.58 165 TRP A O 1
ATOM 3014 N N . PHE B 1 166 ? 17.996 -34.253 -1.501 1.00 40.53 166 PHE A N 1
ATOM 3015 C CA . PHE B 1 166 ? 18.222 -35.546 -0.831 1.00 47.56 166 PHE A CA 1
ATOM 3016 C C . PHE B 1 166 ? 17.755 -36.754 -1.683 1.00 47.46 166 PHE A C 1
ATOM 3017 O O . PHE B 1 166 ? 18.533 -37.687 -1.899 1.00 42.42 166 PHE A O 1
ATOM 3025 N N . PRO B 1 167 ? 16.502 -36.723 -2.193 1.00 49.76 167 PRO A N 1
ATOM 3026 C CA . PRO B 1 167 ? 16.141 -37.594 -3.310 1.00 50.66 167 PRO A CA 1
ATOM 3027 C C . PRO B 1 167 ? 17.186 -37.762 -4.412 1.00 47.85 167 PRO A C 1
ATOM 3028 O O . PRO B 1 167 ? 17.330 -38.820 -4.947 1.00 57.01 167 PRO A O 1
ATOM 3032 N N . ILE B 1 168 ? 17.933 -36.758 -4.735 1.00 45.94 168 ILE A N 1
ATOM 3033 C CA . ILE B 1 168 ? 18.924 -36.924 -5.763 1.00 49.25 168 ILE A CA 1
ATOM 3034 C C . ILE B 1 168 ? 20.171 -37.536 -5.138 1.00 52.28 168 ILE A C 1
ATOM 3035 O O . ILE B 1 168 ? 20.797 -38.437 -5.672 1.00 49.26 168 ILE A O 1
ATOM 3040 N N . VAL B 1 169 ? 20.477 -37.076 -3.956 1.00 53.74 169 VAL A N 1
ATOM 3041 C CA . VAL B 1 169 ? 21.768 -37.306 -3.387 1.00 52.54 169 VAL A CA 1
ATOM 3042 C C . VAL B 1 169 ? 22.104 -38.672 -2.900 1.00 53.62 169 VAL A C 1
ATOM 3043 O O . VAL B 1 169 ? 23.233 -38.827 -2.481 1.00 57.45 169 VAL A O 1
ATOM 3047 N N . GLN B 1 170 ? 21.206 -39.648 -2.932 1.00 52.91 170 GLN A N 1
ATOM 3048 C CA . GLN B 1 170 ? 21.522 -40.961 -2.298 1.00 54.56 170 GLN A CA 1
ATOM 3049 C C . GLN B 1 170 ? 22.127 -42.000 -3.248 1.00 58.40 170 GLN A C 1
ATOM 3050 O O . GLN B 1 170 ? 22.853 -42.890 -2.837 1.00 52.91 170 GLN A O 1
ATOM 3056 N N . GLU B 1 171 ? 21.820 -41.798 -4.532 1.00 60.02 171 GLU A N 1
ATOM 3057 C CA . GLU B 1 171 ? 22.272 -42.594 -5.636 1.00 59.15 171 GLU A CA 1
ATOM 3058 C C . GLU B 1 171 ? 23.752 -42.249 -5.953 1.00 69.69 171 GLU A C 1
ATOM 3059 O O . GLU B 1 171 ? 24.169 -42.163 -7.111 1.00 76.15 171 GLU A O 1
ATOM 3065 N N . ALA B 1 172 ? 24.517 -41.972 -4.894 1.00 77.10 172 ALA A N 1
ATOM 3066 C CA . ALA B 1 172 ? 25.974 -42.035 -4.887 1.00 78.39 172 ALA A CA 1
ATOM 3067 C C . ALA B 1 172 ? 26.491 -43.056 -3.865 1.00 74.48 172 ALA A C 1
ATOM 3068 O O . ALA B 1 172 ? 27.569 -43.620 -4.036 1.00 61.63 172 ALA A O 1
ATOM 3070 N N . THR B 1 173 ? 25.714 -43.257 -2.805 1.00 80.48 173 THR A N 1
ATOM 3071 C CA . THR B 1 173 ? 25.909 -44.364 -1.862 1.00 87.12 173 THR A CA 1
ATOM 3072 C C . THR B 1 173 ? 24.971 -45.542 -2.167 1.00 92.14 173 THR A C 1
ATOM 3073 O O . THR B 1 173 ? 25.042 -46.579 -1.476 1.00 93.51 173 THR A O 1
ATOM 3077 N N . ARG B 1 174 ? 24.140 -45.435 -3.210 1.00 90.73 174 ARG A N 1
ATOM 3078 C CA . ARG B 1 174 ? 23.146 -46.477 -3.559 1.00 90.50 174 ARG A CA 1
ATOM 3079 C C . ARG B 1 174 ? 22.206 -46.795 -2.390 1.00 89.43 174 ARG A C 1
ATOM 3080 O O . ARG B 1 174 ? 21.803 -47.947 -2.180 1.00 85.64 174 ARG A O 1
ATOM 3088 N N . LEU B 1 175 ? 21.825 -45.729 -1.676 1.00 86.57 175 LEU A N 1
ATOM 3089 C CA . LEU B 1 175 ? 20.907 -45.792 -0.551 1.00 87.17 175 LEU A CA 1
ATOM 3090 C C . LEU B 1 175 ? 19.451 -45.620 -0.992 1.00 85.77 175 LEU A C 1
ATOM 3091 O O . LEU B 1 175 ? 19.176 -45.066 -2.057 1.00 80.47 175 LEU A O 1
ATOM 3096 N N . LYS B 1 176 ? 18.535 -46.156 -0.189 1.00 86.72 176 LYS A N 1
ATOM 3097 C CA . LYS B 1 176 ? 17.093 -46.070 -0.443 1.00 86.39 176 LYS A CA 1
ATOM 3098 C C . LYS B 1 176 ? 16.382 -45.660 0.834 1.00 86.67 176 LYS A C 1
ATOM 3099 O O . LYS B 1 176 ? 15.295 -46.163 1.134 1.00 93.82 176 LYS A O 1
ATOM 3105 N N . LEU B 1 177 ? 16.977 -44.730 1.575 1.00 83.30 177 LEU A N 1
ATOM 3106 C CA . LEU B 1 177 ? 16.423 -44.338 2.872 1.00 87.52 177 LEU A CA 1
ATOM 3107 C C . LEU B 1 177 ? 15.091 -43.611 2.665 1.00 91.96 177 LEU A C 1
ATOM 3108 O O . LEU B 1 177 ? 14.174 -43.753 3.479 1.00 98.22 177 LEU A O 1
ATOM 3113 N N . PHE B 1 178 ? 15.002 -42.851 1.567 1.00 85.37 178 PHE A N 1
ATOM 3114 C CA . PHE B 1 178 ? 13.924 -41.907 1.358 1.00 78.92 178 PHE A CA 1
ATOM 3115 C C . PHE B 1 178 ? 12.912 -42.476 0.375 1.00 84.21 178 PHE A C 1
ATOM 3116 O O . PHE B 1 178 ? 13.151 -42.514 -0.832 1.00 86.28 178 PHE A O 1
ATOM 3124 N N . THR B 1 179 ? 11.774 -42.929 0.899 1.00 90.95 179 THR A N 1
ATOM 3125 C CA . THR B 1 179 ? 10.711 -43.463 0.061 1.00 95.06 179 THR A CA 1
ATOM 3126 C C . THR B 1 179 ? 9.353 -43.117 0.642 1.00 95.71 179 THR A C 1
ATOM 3127 O O . THR B 1 179 ? 9.234 -42.821 1.838 1.00 89.62 179 THR A O 1
ATOM 3131 N N . SER B 1 180 ? 8.332 -43.163 -0.206 1.00 101.49 180 SER A N 1
ATOM 3132 C CA . SER B 1 180 ? 6.952 -42.888 0.231 1.00 105.51 180 SER A CA 1
ATOM 3133 C C . SER B 1 180 ? 6.411 -43.953 1.203 1.00 100.63 180 SER A C 1
ATOM 3134 O O . SER B 1 180 ? 5.460 -43.717 1.929 1.00 91.51 180 SER A O 1
ATOM 3137 N N . GLU B 1 181 ? 7.063 -45.107 1.234 1.00 100.70 181 GLU A N 1
ATOM 3138 C CA . GLU B 1 181 ? 6.691 -46.196 2.134 1.00 101.57 181 GLU A CA 1
ATOM 3139 C C . GLU B 1 181 ? 7.215 -45.977 3.564 1.00 93.91 181 GLU A C 1
ATOM 3140 O O . GLU B 1 181 ? 6.600 -46.437 4.512 1.00 95.80 181 GLU A O 1
ATOM 3146 N N . LYS B 1 182 ? 8.321 -45.251 3.708 1.00 84.76 182 LYS A N 1
ATOM 3147 C CA . LYS B 1 182 ? 8.925 -44.952 5.011 1.00 77.40 182 LYS A CA 1
ATOM 3148 C C . LYS B 1 182 ? 8.459 -43.626 5.592 1.00 67.97 182 LYS A C 1
ATOM 3149 O O . LYS B 1 182 ? 8.290 -43.536 6.795 1.00 62.03 182 LYS A O 1
ATOM 3155 N N . PHE B 1 183 ? 8.270 -42.609 4.744 1.00 62.80 183 PHE A N 1
ATOM 3156 C CA . PHE B 1 183 ? 7.902 -41.278 5.210 1.00 57.40 183 PHE A CA 1
ATOM 3157 C C . PHE B 1 183 ? 6.844 -40.683 4.306 1.00 56.90 183 PHE A C 1
ATOM 3158 O O . PHE B 1 183 ? 7.162 -39.836 3.493 1.00 57.29 183 PHE A O 1
ATOM 3166 N N . PRO B 1 184 ? 5.585 -41.129 4.438 1.00 59.38 184 PRO A N 1
ATOM 3167 C CA . PRO B 1 184 ? 4.538 -40.730 3.488 1.00 61.58 184 PRO A CA 1
ATOM 3168 C C . PRO B 1 184 ? 4.054 -39.280 3.613 1.00 59.84 184 PRO A C 1
ATOM 3169 O O . PRO B 1 184 ? 3.836 -38.603 2.591 1.00 50.02 184 PRO A O 1
ATOM 3173 N N . LYS B 1 185 ? 3.931 -38.795 4.846 1.00 64.09 185 LYS A N 1
ATOM 3174 C CA . LYS B 1 185 ? 3.536 -37.405 5.095 1.00 64.08 185 LYS A CA 1
ATOM 3175 C C . LYS B 1 185 ? 4.490 -36.402 4.429 1.00 60.80 185 LYS A C 1
ATOM 3176 O O . LYS B 1 185 ? 4.030 -35.358 3.952 1.00 57.75 185 LYS A O 1
ATOM 3182 N N . LEU B 1 186 ? 5.793 -36.720 4.389 1.00 57.15 186 LEU A N 1
ATOM 3183 C CA . LEU B 1 186 ? 6.771 -35.826 3.801 1.00 56.83 186 LEU A CA 1
ATOM 3184 C C . LEU B 1 186 ? 7.340 -36.240 2.436 1.00 59.93 186 LEU A C 1
ATOM 3185 O O . LEU B 1 186 ? 7.942 -35.430 1.749 1.00 63.78 186 LEU A O 1
ATOM 3190 N N . HIS B 1 187 ? 7.150 -37.488 2.038 1.00 61.13 187 HIS A N 1
ATOM 3191 C CA . HIS B 1 187 ? 7.458 -37.853 0.650 1.00 60.54 187 HIS A CA 1
ATOM 3192 C C . HIS B 1 187 ? 6.459 -37.178 -0.284 1.00 56.52 187 HIS A C 1
ATOM 3193 O O . HIS B 1 187 ? 6.810 -36.692 -1.349 1.00 52.75 187 HIS A O 1
ATOM 3200 N N . LYS B 1 188 ? 5.198 -37.154 0.113 1.00 58.06 188 LYS A N 1
ATOM 3201 C CA . LYS B 1 188 ? 4.169 -36.425 -0.627 1.00 62.26 188 LYS A CA 1
ATOM 3202 C C . LYS B 1 188 ? 4.371 -34.912 -0.468 1.00 64.54 188 LYS A C 1
ATOM 3203 O O . LYS B 1 188 ? 3.895 -34.139 -1.285 1.00 65.47 188 LYS A O 1
ATOM 3209 N N . TRP B 1 189 ? 5.027 -34.497 0.613 1.00 68.87 189 TRP A N 1
ATOM 3210 C CA . TRP B 1 189 ? 5.481 -33.110 0.759 1.00 65.02 189 TRP A CA 1
ATOM 3211 C C . TRP B 1 189 ? 6.607 -32.770 -0.201 1.00 66.99 189 TRP A C 1
ATOM 3212 O O . TRP B 1 189 ? 6.671 -31.665 -0.683 1.00 73.92 189 TRP A O 1
ATOM 3223 N N . SER B 1 190 ? 7.510 -33.716 -0.444 1.00 64.74 190 SER A N 1
ATOM 3224 C CA . SER B 1 190 ? 8.617 -33.534 -1.396 1.00 64.97 190 SER A CA 1
ATOM 3225 C C . SER B 1 190 ? 8.123 -33.013 -2.760 1.00 67.89 190 SER A C 1
ATOM 3226 O O . SER B 1 190 ? 8.865 -32.297 -3.424 1.00 66.49 190 SER A O 1
ATOM 3229 N N . GLU B 1 191 ? 6.894 -33.369 -3.134 1.00 72.24 191 GLU A N 1
ATOM 3230 C CA . GLU B 1 191 ? 6.204 -32.746 -4.249 1.00 74.68 191 GLU A CA 1
ATOM 3231 C C . GLU B 1 191 ? 5.792 -31.283 -4.010 1.00 76.56 191 GLU A C 1
ATOM 3232 O O . GLU B 1 191 ? 4.913 -30.763 -4.688 1.00 70.93 191 GLU A O 1
ATOM 3238 N N . ASP B 1 192 ? 6.354 -30.657 -2.978 1.00 81.66 192 ASP A N 1
ATOM 3239 C CA . ASP B 1 192 ? 6.499 -29.198 -2.897 1.00 75.54 192 ASP A CA 1
ATOM 3240 C C . ASP B 1 192 ? 7.300 -28.683 -4.087 1.00 69.49 192 ASP A C 1
ATOM 3241 O O . ASP B 1 192 ? 6.977 -27.621 -4.618 1.00 63.58 192 ASP A O 1
ATOM 3246 N N . LEU B 1 193 ? 8.363 -29.401 -4.485 1.00 68.16 193 LEU A N 1
ATOM 3247 C CA . LEU B 1 193 ? 9.121 -29.018 -5.649 1.00 74.85 193 LEU A CA 1
ATOM 3248 C C . LEU B 1 193 ? 8.217 -28.987 -6.882 1.00 71.69 193 LEU A C 1
ATOM 3249 O O . LEU B 1 193 ? 8.151 -27.967 -7.568 1.00 61.97 193 LEU A O 1
ATOM 3254 N N . SER B 1 194 ? 7.533 -30.098 -7.160 1.00 75.59 194 SER A N 1
ATOM 3255 C CA . SER B 1 194 ? 6.813 -30.248 -8.433 1.00 84.32 194 SER A CA 1
ATOM 3256 C C . SER B 1 194 ? 5.676 -29.238 -8.556 1.00 86.88 194 SER A C 1
ATOM 3257 O O . SER B 1 194 ? 5.694 -28.370 -9.437 1.00 90.28 194 SER A O 1
ATOM 3260 N N . ASN B 1 195 ? 4.750 -29.279 -7.596 1.00 89.61 195 ASN A N 1
ATOM 3261 C CA . ASN B 1 195 ? 3.757 -28.223 -7.455 1.00 90.35 195 ASN A CA 1
ATOM 3262 C C . ASN B 1 195 ? 4.428 -26.849 -7.273 1.00 90.21 195 ASN A C 1
ATOM 3263 O O . ASN B 1 195 ? 5.652 -26.762 -7.073 1.00 82.92 195 ASN A O 1
ATOM 3268 N N . HIS B 1 196 ? 3.620 -25.792 -7.387 1.00 96.51 196 HIS A N 1
ATOM 3269 C CA . HIS B 1 196 ? 3.981 -24.428 -6.979 1.00 110.64 196 HIS A CA 1
ATOM 3270 C C . HIS B 1 196 ? 4.762 -23.757 -8.087 1.00 113.98 196 HIS A C 1
ATOM 3271 O O . HIS B 1 196 ? 5.921 -24.131 -8.319 1.00 124.76 196 HIS A O 1
ATOM 3278 N N . PRO B 1 197 ? 4.151 -22.771 -8.752 1.00 113.36 197 PRO A N 1
ATOM 3279 C CA . PRO B 1 197 ? 4.815 -22.087 -9.866 1.00 112.92 197 PRO A CA 1
ATOM 3280 C C . PRO B 1 197 ? 6.087 -21.286 -9.544 1.00 100.65 197 PRO A C 1
ATOM 3281 O O . PRO B 1 197 ? 6.499 -20.507 -10.384 1.00 101.88 197 PRO A O 1
ATOM 3285 N N . ILE B 1 198 ? 6.689 -21.494 -8.369 1.00 91.27 198 ILE A N 1
ATOM 3286 C CA . ILE B 1 198 ? 7.819 -20.696 -7.958 1.00 87.05 198 ILE A CA 1
ATOM 3287 C C . ILE B 1 198 ? 9.056 -21.506 -7.578 1.00 81.10 198 ILE A C 1
ATOM 3288 O O . ILE B 1 198 ? 10.165 -21.185 -8.017 1.00 75.90 198 ILE A O 1
ATOM 3293 N N . VAL B 1 199 ? 8.845 -22.533 -6.769 1.00 71.75 199 VAL A N 1
ATOM 3294 C CA . VAL B 1 199 ? 9.953 -23.354 -6.305 1.00 67.06 199 VAL A CA 1
ATOM 3295 C C . VAL B 1 199 ? 10.522 -24.089 -7.527 1.00 64.21 199 VAL A C 1
ATOM 3296 O O . VAL B 1 199 ? 11.681 -24.468 -7.580 1.00 58.62 199 VAL A O 1
ATOM 3300 N N . LYS B 1 200 ? 9.635 -24.253 -8.503 1.00 62.49 200 LYS A N 1
ATOM 3301 C CA . LYS B 1 200 ? 9.850 -24.844 -9.791 1.00 62.27 200 LYS A CA 1
ATOM 3302 C C . LYS B 1 200 ? 11.078 -24.448 -10.504 1.00 59.72 200 LYS A C 1
ATOM 3303 O O . LYS B 1 200 ? 11.878 -25.288 -10.800 1.00 56.51 200 LYS A O 1
ATOM 3309 N N . GLU B 1 201 ? 11.218 -23.140 -10.746 1.00 62.33 201 GLU A N 1
ATOM 3310 C CA . GLU B 1 201 ? 12.231 -22.578 -11.681 1.00 63.84 201 GLU A CA 1
ATOM 3311 C C . GLU B 1 201 ? 13.628 -22.237 -11.155 1.00 63.53 201 GLU A C 1
ATOM 3312 O O . GLU B 1 201 ? 14.602 -22.479 -11.851 1.00 69.58 201 GLU A O 1
ATOM 3318 N N . ILE B 1 202 ? 13.738 -21.725 -9.934 1.00 61.29 202 ILE A N 1
ATOM 3319 C CA . ILE B 1 202 ? 15.060 -21.570 -9.263 1.00 60.56 202 ILE A CA 1
ATOM 3320 C C . ILE B 1 202 ? 15.756 -22.919 -8.877 1.00 55.05 202 ILE A C 1
ATOM 3321 O O . ILE B 1 202 ? 16.943 -22.992 -8.445 1.00 52.40 202 ILE A O 1
ATOM 3326 N N . LEU B 1 203 ? 14.980 -23.976 -9.022 1.00 47.85 203 LEU A N 1
ATOM 3327 C CA . LEU B 1 203 ? 15.441 -25.312 -8.871 1.00 41.09 203 LEU A CA 1
ATOM 3328 C C . LEU B 1 203 ? 15.911 -25.786 -10.207 1.00 38.13 203 LEU A C 1
ATOM 3329 O O . LEU B 1 203 ? 15.114 -25.931 -11.124 1.00 33.50 203 LEU A O 1
ATOM 3334 N N . PRO B 1 204 ? 17.211 -26.064 -10.321 1.00 38.27 204 PRO A N 1
ATOM 3335 C CA . PRO B 1 204 ? 17.775 -26.555 -11.581 1.00 40.15 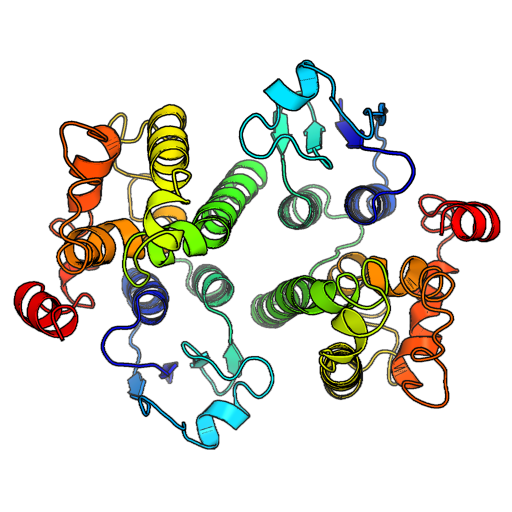204 PRO A CA 1
ATOM 3336 C C . PRO B 1 204 ? 17.140 -27.853 -12.125 1.00 43.20 204 PRO A C 1
ATOM 3337 O O . PRO B 1 204 ? 16.259 -28.456 -11.485 1.00 44.42 204 PRO A O 1
ATOM 3341 N N . PRO B 1 205 ? 17.565 -28.286 -13.313 1.00 47.40 205 PRO A N 1
ATOM 3342 C CA . PRO B 1 205 ? 17.063 -29.562 -13.817 1.00 51.55 205 PRO A CA 1
ATOM 3343 C C . PRO B 1 205 ? 17.481 -30.737 -12.952 1.00 51.28 205 PRO A C 1
ATOM 3344 O O . PRO B 1 205 ? 18.594 -30.745 -12.431 1.00 51.67 205 PRO A O 1
ATOM 3348 N N . ARG B 1 206 ? 16.591 -31.724 -12.805 1.00 53.62 206 ARG A N 1
ATOM 3349 C CA . ARG B 1 206 ? 16.841 -32.853 -11.891 1.00 54.89 206 ARG A CA 1
ATOM 3350 C C . ARG B 1 206 ? 17.831 -33.826 -12.505 1.00 55.72 206 ARG A C 1
ATOM 3351 O O . ARG B 1 206 ? 18.715 -34.327 -11.810 1.00 55.79 206 ARG A O 1
ATOM 3359 N N . GLU B 1 207 ? 17.684 -34.078 -13.806 1.00 58.74 207 GLU A N 1
ATOM 3360 C CA . GLU B 1 207 ? 18.492 -35.056 -14.507 1.00 62.95 207 GLU A CA 1
ATOM 3361 C C . GLU B 1 207 ? 19.872 -34.518 -14.857 1.00 61.42 207 GLU A C 1
ATOM 3362 O O . GLU B 1 207 ? 20.823 -35.286 -14.939 1.00 62.14 207 GLU A O 1
ATOM 3368 N N . SER B 1 208 ? 19.997 -33.204 -15.000 1.00 61.12 208 SER A N 1
ATOM 3369 C CA . SER B 1 208 ? 21.311 -32.584 -15.073 1.00 63.68 208 SER A CA 1
ATOM 3370 C C . SER B 1 208 ? 22.016 -32.758 -13.722 1.00 67.79 208 SER A C 1
ATOM 3371 O O . SER B 1 208 ? 23.190 -33.128 -13.672 1.00 71.86 208 SER A O 1
ATOM 3374 N N . LEU B 1 209 ? 21.288 -32.508 -12.636 1.00 67.32 209 LEU A N 1
ATOM 3375 C CA . LEU B 1 209 ? 21.858 -32.626 -11.304 1.00 63.57 209 LEU A CA 1
ATOM 3376 C C . LEU B 1 209 ? 22.266 -34.034 -10.974 1.00 57.97 209 LEU A C 1
ATOM 3377 O O . LEU B 1 209 ? 23.280 -34.234 -10.290 1.00 60.06 209 LEU A O 1
ATOM 3382 N N . LEU B 1 210 ? 21.486 -35.001 -11.454 1.00 55.28 210 LEU A N 1
ATOM 3383 C CA . LEU B 1 210 ? 21.773 -36.411 -11.200 1.00 58.74 210 LEU A CA 1
ATOM 3384 C C . LEU B 1 210 ? 23.172 -36.770 -11.702 1.00 67.23 210 LEU A C 1
ATOM 3385 O O . LEU B 1 210 ? 23.889 -37.536 -11.055 1.00 71.91 210 LEU A O 1
ATOM 3390 N N . ALA B 1 211 ? 23.553 -36.197 -12.839 1.00 73.43 211 ALA A N 1
ATOM 3391 C CA . ALA B 1 211 ? 24.874 -36.395 -13.407 1.00 77.50 211 ALA A CA 1
ATOM 3392 C C . ALA B 1 211 ? 25.989 -35.927 -12.462 1.00 84.35 211 ALA A C 1
ATOM 3393 O O . ALA B 1 211 ? 26.998 -36.615 -12.331 1.00 99.93 211 ALA A O 1
ATOM 3395 N N . TYR B 1 212 ? 25.807 -34.773 -11.812 1.00 81.93 212 TYR A N 1
ATOM 3396 C CA . TYR B 1 212 ? 26.842 -34.189 -10.960 1.00 81.21 212 TYR A CA 1
ATOM 3397 C C . TYR B 1 212 ? 27.273 -35.064 -9.800 1.00 77.39 212 TYR A C 1
ATOM 3398 O O . TYR B 1 212 ? 28.441 -35.041 -9.394 1.00 80.11 212 TYR A O 1
ATOM 3407 N N . PHE B 1 213 ? 26.328 -35.743 -9.195 1.00 71.55 213 PHE A N 1
ATOM 3408 C CA . PHE B 1 213 ? 26.667 -36.469 -8.025 1.00 68.66 213 PHE A CA 1
ATOM 3409 C C . PHE B 1 213 ? 27.366 -37.735 -8.344 1.00 67.10 213 PHE A C 1
ATOM 3410 O O . PHE B 1 213 ? 28.286 -38.104 -7.626 1.00 69.30 213 PHE A O 1
ATOM 3418 N N . LYS B 1 214 ? 27.036 -38.339 -9.468 1.00 63.59 214 LYS A N 1
ATOM 3419 C CA . LYS B 1 214 ? 27.723 -39.539 -9.853 1.00 65.93 214 LYS A CA 1
ATOM 3420 C C . LYS B 1 214 ? 29.028 -39.142 -10.552 1.00 65.67 214 LYS A C 1
ATOM 3421 O O . LYS B 1 214 ? 29.108 -39.126 -11.766 1.00 70.40 214 LYS A O 1
ATOM 3427 N N . ALA B 1 215 ? 30.039 -38.801 -9.751 1.00 64.94 215 ALA A N 1
ATOM 3428 C CA . ALA B 1 215 ? 31.347 -38.318 -10.228 1.00 62.29 215 ALA A CA 1
ATOM 3429 C C . ALA B 1 215 ? 32.312 -38.259 -9.051 1.00 57.61 215 ALA A C 1
ATOM 3430 O O . ALA B 1 215 ? 31.866 -38.084 -7.922 1.00 54.32 215 ALA A O 1
#

CATH classification: 3.40.30.10 (+1 more: 1.20.1050.10)